Protein AF-0000000085998463 (afdb_homodimer)

Solvent-accessible surface area (backbone atoms only — not comparable to full-atom values): 24327 Å² total; per-residue (Å²): 131,72,63,33,35,39,37,33,60,71,40,25,53,77,48,39,40,48,50,48,55,37,42,51,68,68,53,74,61,45,78,47,61,36,51,79,93,44,53,57,65,47,67,72,43,46,81,74,68,73,44,72,63,65,56,78,31,29,39,40,48,72,91,44,57,41,34,50,52,66,40,46,42,50,52,51,17,56,75,67,70,20,50,55,90,45,71,69,25,32,50,43,36,43,42,49,40,54,51,45,49,52,54,43,50,54,50,51,52,46,25,52,32,91,56,32,82,75,47,44,76,71,48,59,74,50,49,58,60,53,49,47,41,52,41,60,54,29,58,89,44,73,27,69,48,30,85,52,79,34,56,50,49,40,47,42,44,54,45,53,54,51,49,41,70,76,36,72,69,63,48,70,87,34,62,67,50,46,52,42,45,49,52,63,68,60,34,74,56,39,45,68,49,72,71,34,91,81,53,50,85,61,38,38,41,56,69,77,22,76,49,47,19,53,81,74,72,83,81,79,131,130,72,63,31,33,39,36,32,60,70,42,26,53,78,50,39,40,50,51,49,53,36,43,51,67,67,54,76,60,45,78,46,61,34,51,78,90,43,53,58,66,47,66,72,43,46,81,73,68,71,46,72,61,65,55,77,31,29,39,39,48,73,91,43,58,40,35,50,53,67,40,46,41,52,53,52,17,55,76,69,70,19,53,55,90,45,72,69,25,32,50,42,36,42,42,49,40,54,50,44,49,53,54,43,49,54,52,52,51,46,26,50,32,91,56,32,82,74,48,43,74,69,46,59,73,52,49,58,61,54,49,46,40,52,42,60,53,30,58,90,43,72,27,69,49,29,84,53,78,36,57,50,49,39,46,43,44,55,44,54,54,52,48,40,70,76,37,71,69,63,48,70,87,32,62,68,49,46,52,42,44,49,53,62,68,59,32,73,56,40,45,66,50,71,70,33,90,81,52,49,86,60,36,37,40,56,67,77,23,76,50,48,19,55,84,74,73,84,82,78,131

Sequence (442 aa):
MSKPEVGYWDVRGLAEPIRYLLHYKNVDFEDKRYSLDDPTSWQNVKFTLNLDFPNLPYLIDGNVRLTQSVTILRYLAKKHELDGKTEKEKLRVSLAEQQIVDFRTSLSRLCYDKNFEKIKPEFVPKVPVQLKLVADFLGSRKFLAGDCVTYVDFMAYDCIDFYRYLIPKVLDQFPTLKAYQDRIKNLPELQNYFKSSTYRRWPIFSSMAQFGGKGPEPKYEMSKPEVGYWDVRGLAEPIRYLLHYKNVDFEDKRYSLDDPTSWQNVKFTLNLDFPNLPYLIDGNVRLTQSVTILRYLAKKHELDGKTEKEKLRVSLAEQQIVDFRTSLSRLCYDKNFEKIKPEFVPKVPVQLKLVADFLGSRKFLAGDCVTYVDFMAYDCIDFYRYLIPKVLDQFPTLKAYQDRIKNLPELQNYFKSSTYRRWPIFSSMAQFGGKGPEPKYE

InterPro domains:
  IPR004045 Glutathione S-transferase, N-terminal [PF02798] (5-77)
  IPR004045 Glutathione S-transferase, N-terminal [PS50404] (2-84)
  IPR004046 Glutathione S-transferase, C-terminal [PF14497] (102-196)
  IPR010987 Glutathione S-transferase, C-terminal-like [PS50405] (86-204)
  IPR036249 Thioredoxin-like superfamily [SSF52833] (1-80)
  IPR036282 Glutathione S-transferase, C-terminal domain superfamily [SSF47616] (82-218)
  IPR040079 Glutathione transferase family [SFLDS00019] (2-196)
  IPR050213 Glutathione S-transferase superfamily [PTHR11571] (4-197)

Radius of gyration: 21.64 Å; Cα contacts (8 Å, |Δi|>4): 595; chains: 2; bounding box: 46×62×53 Å

Secondary structure (DSSP, 8-state):
-PPPEEEEESSSGGGHHHHHHHHHTT---EEEEE-SS-THHHHTTTTTS--SS--SSEEEETTEEEESHHHHHHHHHHHTT-S-SSHHHHHHHHHHHHHHHHHHHHHHHHHH-TTHHHHHHHHGGGHHHHHHHHHHHHTT-SSSSSSS--HHHHHHHHHHHHHHHHSTTTTTT-HHHHHHHHHHHT-HHHHHHHTSSS---S--S-TTSSSSSSSSPP---/-PPPEEEEESSSGGGHHHHHHHHHTT---EEEEE-SS-THHHHTTTTTS--SS--SSEEEETTEEEESHHHHHHHHHHHTT-S-SSHHHHHHHHHHHHHHHHHHHHHHHHHH-TTHHHHHHHHGGGHHHHHHHHHHHHTT-SSSSSSS--HHHHHHHHHHHHHHHHSTTGGGG-HHHHHHHHHHHT-HHHHHHHTSSS---S--S-TTSSSSSSSSPP---

Foldseek 3Di:
DDAKEWEDALACALCVLVVLLCLLLVGGHHYHHDYPVCCVVLVVCQVVQPEPDRDPTWMDDPVDIYDDSVVSQCVSQVVRVQCDDDPQLNVLSVVLQVLLVVLQVLVQCLQLDPCNVVCVVVVLVCNLVSVVVQLVCCDPALANSHPDHHSSLSSNLLSVVVNCQVPPCSCVVPVSVVVSNVVSVVSPSCVCVCPDPSDHPAQHDDCSTNPSHDDDRDDDD/DDAKEWEDALACALCVLVVLLCLLLVGGHHYHHDYPVCCVVLVVCQVVQPEPDRDPTWMDDPVDIYDDSVVSQCVSQVVRVQCDDDPQLNVLSVVLQVLLVVLQVLVQCLQLDPCNVVCVVVVLVCNLVSVVVQLVCCDPALANSHPDHHSSLSSNLLSVVVNCQVPPCSCVVPVSVVVSNVVSVVSPSCVCVCPDPSDHPAQHDDCSTNPSHDDDRDDDD

Organism: Nephila pilipes (NCBI:txid299642)

pLDDT: mean 95.81, std 5.49, range [49.19, 98.94]

Structure (mmCIF, N/CA/C/O backbone):
data_AF-0000000085998463-model_v1
#
loop_
_entity.id
_entity.type
_entity.pdbx_description
1 polymer 'glutathione transferase'
#
loop_
_atom_site.group_PDB
_atom_site.id
_atom_site.type_symbol
_atom_site.label_atom_id
_atom_site.label_alt_id
_atom_site.label_comp_id
_atom_site.label_asym_id
_atom_site.label_entity_id
_atom_site.label_seq_id
_atom_site.pdbx_PDB_ins_code
_atom_site.Cartn_x
_atom_site.Cartn_y
_atom_site.Cartn_z
_atom_site.occupancy
_atom_site.B_iso_or_equiv
_atom_site.auth_seq_id
_atom_site.auth_comp_id
_atom_site.auth_asym_id
_atom_site.auth_atom_id
_atom_site.pdbx_PDB_model_num
ATOM 1 N N . MET A 1 1 ? -21.281 4.109 23.516 1 58.81 1 MET A N 1
ATOM 2 C CA . MET A 1 1 ? -20.438 3.221 22.703 1 58.81 1 MET A CA 1
ATOM 3 C C . MET A 1 1 ? -18.969 3.428 23.016 1 58.81 1 MET A C 1
ATOM 5 O O . MET A 1 1 ? -18.562 4.512 23.453 1 58.81 1 MET A O 1
ATOM 9 N N . SER A 1 2 ? -18.078 2.338 23.188 1 80.44 2 SER A N 1
ATOM 10 C CA . SER A 1 2 ? -16.703 2.463 23.672 1 80.44 2 SER A CA 1
ATOM 11 C C . SER A 1 2 ? -15.875 3.371 22.766 1 80.44 2 SER A C 1
ATOM 13 O O . SER A 1 2 ? -16.109 3.422 21.562 1 80.44 2 SER A O 1
ATOM 15 N N . LYS A 1 3 ? -15.188 4.285 23.266 1 94.44 3 LYS A N 1
ATOM 16 C CA . LYS A 1 3 ? -14.266 5.242 22.656 1 94.44 3 LYS A CA 1
ATOM 17 C C . LYS A 1 3 ? -13.188 4.531 21.844 1 94.44 3 LYS A C 1
ATOM 19 O O . LYS A 1 3 ? -12.57 3.58 22.328 1 94.44 3 LYS A O 1
ATOM 24 N N . PRO A 1 4 ? -13.109 4.918 20.516 1 98.25 4 PRO A N 1
ATOM 25 C CA . PRO A 1 4 ? -12.023 4.305 19.75 1 98.25 4 PRO A CA 1
ATOM 26 C C . PRO A 1 4 ? -10.641 4.594 20.344 1 98.25 4 PRO A C 1
ATOM 28 O O . PRO A 1 4 ? -10.445 5.633 20.969 1 98.25 4 PRO A O 1
ATOM 31 N N . GLU A 1 5 ? -9.805 3.645 20.141 1 98.62 5 GLU A N 1
ATOM 32 C CA . GLU A 1 5 ? -8.414 3.785 20.562 1 98.62 5 GLU A CA 1
ATOM 33 C C . GLU A 1 5 ? -7.465 3.629 19.375 1 98.62 5 GLU A C 1
ATOM 35 O O . GLU A 1 5 ? -7.578 2.678 18.594 1 98.62 5 GLU A O 1
ATOM 40 N N . VAL A 1 6 ? -6.625 4.633 19.219 1 98.69 6 VAL A N 1
ATOM 41 C CA . VAL A 1 6 ? -5.57 4.574 18.219 1 98.69 6 VAL A CA 1
ATOM 42 C C . VAL A 1 6 ? -4.207 4.48 18.906 1 98.69 6 VAL A C 1
ATOM 44 O O . VAL A 1 6 ? -3.863 5.332 19.734 1 98.69 6 VAL A O 1
ATOM 47 N N . GLY A 1 7 ? -3.518 3.438 18.562 1 98.44 7 GLY A N 1
ATOM 48 C CA . GLY A 1 7 ? -2.186 3.266 19.125 1 98.44 7 GLY A CA 1
ATOM 49 C C . GLY A 1 7 ? -1.081 3.447 18.094 1 98.44 7 GLY A C 1
ATOM 50 O O . GLY A 1 7 ? -1.186 2.961 16.969 1 98.44 7 GLY A O 1
ATOM 51 N N . TYR A 1 8 ? -0.025 4.176 18.531 1 97.81 8 TYR A N 1
ATOM 52 C CA . TYR A 1 8 ? 1.152 4.371 17.688 1 97.81 8 TYR A CA 1
ATOM 53 C C . TYR A 1 8 ? 2.332 4.871 18.516 1 97.81 8 TYR A C 1
ATOM 55 O O . TYR A 1 8 ? 2.18 5.195 19.688 1 97.81 8 TYR A O 1
ATOM 63 N N . TRP A 1 9 ? 3.529 4.848 17.891 1 96.38 9 TRP A N 1
ATOM 64 C CA . TRP A 1 9 ? 4.684 5.508 18.484 1 96.38 9 TRP A CA 1
ATOM 65 C C . TRP A 1 9 ? 4.422 7 18.672 1 96.38 9 TRP A C 1
ATOM 67 O O . TRP A 1 9 ? 3.613 7.59 17.953 1 96.38 9 TRP A O 1
ATOM 77 N N . ASP A 1 10 ? 5.152 7.539 19.562 1 94.94 10 ASP A N 1
ATOM 78 C CA . ASP A 1 10 ? 5.008 8.969 19.812 1 94.94 10 ASP A CA 1
ATOM 79 C C . ASP A 1 10 ? 5.758 9.781 18.75 1 94.94 10 ASP A C 1
ATOM 81 O O . ASP A 1 10 ? 6.652 10.57 19.094 1 94.94 10 ASP A O 1
ATOM 85 N N . VAL A 1 11 ? 5.383 9.672 17.562 1 95.69 11 VAL A N 1
ATOM 86 C CA . VAL A 1 11 ? 5.863 10.414 16.391 1 95.69 11 VAL A CA 1
ATOM 87 C C . VAL A 1 11 ? 4.703 10.695 15.453 1 95.69 11 VAL A C 1
ATOM 89 O O . VAL A 1 11 ? 3.605 10.164 15.625 1 95.69 11 VAL A O 1
ATOM 92 N N . ARG A 1 12 ? 4.824 11.594 14.508 1 96.38 12 ARG A N 1
ATOM 93 C CA . ARG A 1 12 ? 3.805 11.875 13.5 1 96.38 12 ARG A CA 1
ATOM 94 C C . ARG A 1 12 ? 3.516 10.633 12.656 1 96.38 12 ARG A C 1
ATOM 96 O O . ARG A 1 12 ?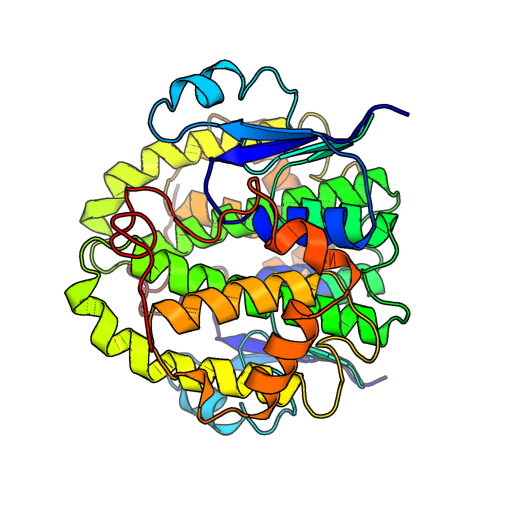 2.439 10.039 12.758 1 96.38 12 ARG A O 1
ATOM 103 N N . GLY A 1 13 ? 4.477 10.109 11.992 1 95.5 13 GLY A N 1
ATOM 104 C CA . GLY A 1 13 ? 4.555 8.836 11.289 1 95.5 13 GLY A CA 1
ATOM 105 C C . GLY A 1 13 ? 3.262 8.461 10.594 1 95.5 13 GLY A C 1
ATOM 106 O O . GLY A 1 13 ? 2.543 9.328 10.094 1 95.5 13 GLY A O 1
ATOM 107 N N . LEU A 1 14 ? 2.932 7.203 10.531 1 97.5 14 LEU A N 1
ATOM 108 C CA . LEU A 1 14 ? 1.874 6.602 9.727 1 97.5 14 LEU A CA 1
ATOM 109 C C . LEU A 1 14 ? 0.505 6.859 10.352 1 97.5 14 LEU A C 1
ATOM 111 O O . LEU A 1 14 ? -0.521 6.727 9.68 1 97.5 14 LEU A O 1
ATOM 115 N N . ALA A 1 15 ? 0.444 7.223 11.555 1 98.19 15 ALA A N 1
ATOM 116 C CA . ALA A 1 15 ? -0.839 7.328 12.242 1 98.19 15 ALA A CA 1
ATOM 117 C C . ALA A 1 15 ? -1.439 8.719 12.086 1 98.19 15 ALA A C 1
ATOM 119 O O . ALA A 1 15 ? -2.617 8.938 12.383 1 98.19 15 ALA A O 1
ATOM 120 N N . GLU A 1 16 ? -0.64 9.633 11.633 1 98.5 16 GLU A N 1
ATOM 121 C CA . GLU A 1 16 ? -1.083 11.023 11.672 1 98.5 16 GLU A CA 1
ATOM 122 C C . GLU A 1 16 ? -2.291 11.242 10.766 1 98.5 16 GLU A C 1
ATOM 124 O O . GLU A 1 16 ? -3.236 11.938 11.141 1 98.5 16 GLU A O 1
ATOM 129 N N . PRO A 1 17 ? -2.33 10.688 9.562 1 98.81 17 PRO A N 1
ATOM 130 C CA . PRO A 1 17 ? -3.547 10.836 8.758 1 98.81 17 PRO A CA 1
ATOM 131 C C . PRO A 1 17 ? -4.785 10.281 9.461 1 98.81 17 PRO A C 1
ATOM 133 O O . PRO A 1 17 ? -5.891 10.789 9.258 1 98.81 17 PRO A O 1
ATOM 136 N N . ILE A 1 18 ? -4.605 9.227 10.25 1 98.88 18 ILE A N 1
ATOM 137 C CA . ILE A 1 18 ? -5.707 8.68 11.039 1 98.88 18 ILE A CA 1
ATOM 138 C C . ILE A 1 18 ? -6.195 9.727 12.031 1 98.88 18 ILE A C 1
ATOM 140 O O . ILE A 1 18 ? -7.398 9.953 12.164 1 98.88 18 ILE A O 1
ATOM 144 N N . ARG A 1 19 ? -5.258 10.391 12.672 1 98.75 19 ARG A N 1
ATOM 145 C CA . ARG A 1 19 ? -5.594 11.438 13.633 1 98.75 19 ARG A CA 1
ATOM 146 C C . ARG A 1 19 ? -6.281 12.609 12.945 1 98.75 19 ARG A C 1
ATOM 148 O O . ARG A 1 19 ? -7.258 13.156 13.469 1 98.75 19 ARG A O 1
ATOM 155 N N . TYR A 1 20 ? -5.738 13 11.758 1 98.81 20 TYR A N 1
ATOM 156 C CA . TYR A 1 20 ? -6.402 14.047 11 1 98.81 20 TYR A CA 1
ATOM 157 C C . TYR A 1 20 ? -7.867 13.703 10.75 1 98.81 20 TYR A C 1
ATOM 159 O O . TYR A 1 20 ? -8.75 14.539 10.953 1 98.81 20 TYR A O 1
ATOM 167 N N . LEU A 1 21 ? -8.102 12.508 10.297 1 98.88 21 LEU A N 1
ATOM 168 C CA . LEU A 1 21 ? -9.453 12.062 9.961 1 98.88 21 LEU A CA 1
ATOM 169 C C . LEU A 1 21 ? -10.367 12.141 11.172 1 98.88 21 LEU A C 1
ATOM 171 O O . LEU A 1 21 ? -11.477 12.672 11.094 1 98.88 21 LEU A O 1
ATOM 175 N N . LEU A 1 22 ? -9.93 11.648 12.305 1 98.81 22 LEU A N 1
ATOM 176 C CA . LEU A 1 22 ? -10.75 11.586 13.508 1 98.81 22 LEU A CA 1
ATOM 177 C C . LEU A 1 22 ? -11.031 12.992 14.039 1 98.81 22 LEU A C 1
ATOM 179 O O . LEU A 1 22 ? -12.148 13.281 14.477 1 98.81 22 LEU A O 1
ATOM 183 N N . HIS A 1 23 ? -10.047 13.859 14.008 1 98.69 23 HIS A N 1
ATOM 184 C CA . HIS A 1 23 ? -10.258 15.234 14.438 1 98.69 23 HIS A CA 1
ATOM 185 C C . HIS A 1 23 ? -11.172 15.984 13.477 1 98.69 23 HIS A C 1
ATOM 187 O O . HIS A 1 23 ? -12.016 16.781 13.906 1 98.69 23 HIS A O 1
ATOM 193 N N . TYR A 1 24 ? -10.977 15.727 12.219 1 98.75 24 TYR A N 1
ATOM 194 C CA . TYR A 1 24 ? -11.812 16.359 11.211 1 98.75 24 TYR A CA 1
ATOM 195 C C . TYR A 1 24 ? -13.289 16.047 11.445 1 98.75 24 TYR A C 1
ATOM 197 O O . TYR A 1 24 ? -14.148 16.906 11.25 1 98.75 24 TYR A O 1
ATOM 205 N N . LYS A 1 25 ? -13.57 14.875 11.875 1 98.62 25 LYS A N 1
ATOM 206 C CA . LYS A 1 25 ? -14.945 14.438 12.102 1 98.62 25 LYS A CA 1
ATOM 207 C C . LYS A 1 25 ? -15.336 14.586 13.57 1 98.62 25 LYS A C 1
ATOM 209 O O . LYS A 1 25 ? -16.375 14.094 13.992 1 98.62 25 LYS A O 1
ATOM 214 N N . ASN A 1 26 ? -14.523 15.164 14.336 1 97.81 26 ASN A N 1
ATOM 215 C CA . ASN A 1 26 ? -14.773 15.453 15.742 1 97.81 26 ASN A CA 1
ATOM 216 C C . ASN A 1 26 ? -15.094 14.18 16.531 1 97.81 26 ASN A C 1
ATOM 218 O O . ASN A 1 26 ? -16.062 14.148 17.297 1 97.81 26 ASN A O 1
ATOM 222 N N . VAL A 1 27 ? -14.367 13.172 16.266 1 98.12 27 VAL A N 1
ATOM 223 C CA . VAL A 1 27 ? -14.523 11.922 17 1 98.12 27 VAL A CA 1
ATOM 224 C C . VAL A 1 27 ? -13.695 11.961 18.281 1 98.12 27 VAL A C 1
ATOM 226 O O . VAL A 1 27 ? -12.508 12.289 18.266 1 98.12 27 VAL A O 1
ATOM 229 N N . ASP A 1 28 ? -14.391 11.719 19.375 1 97.25 28 ASP A N 1
ATOM 230 C CA . ASP A 1 28 ? -13.672 11.531 20.641 1 97.25 28 ASP A CA 1
ATOM 231 C C . ASP A 1 28 ? -12.984 10.172 20.688 1 97.25 28 ASP A C 1
ATOM 233 O O . ASP A 1 28 ? -13.648 9.133 20.625 1 97.25 28 ASP A O 1
ATOM 237 N N . PHE A 1 29 ? -11.656 10.18 20.734 1 98.31 29 PHE A N 1
ATOM 238 C CA . PHE A 1 29 ? -10.914 8.922 20.734 1 98.31 29 PHE A CA 1
ATOM 239 C C . PHE A 1 29 ? -9.727 8.992 21.672 1 98.31 29 PHE A C 1
ATOM 241 O O . PHE A 1 29 ? -9.289 10.078 22.062 1 98.31 29 PHE A O 1
ATOM 248 N N . GLU A 1 30 ? -9.227 7.812 22.062 1 98.19 30 GLU A N 1
ATOM 249 C CA . GLU A 1 30 ? -8 7.707 22.844 1 98.19 30 GLU A CA 1
ATOM 250 C C . GLU A 1 30 ? -6.777 7.594 21.938 1 98.19 30 GLU A C 1
ATOM 252 O O . GLU A 1 30 ? -6.66 6.641 21.172 1 98.19 30 GLU A O 1
ATOM 257 N N . ASP A 1 31 ? -5.934 8.547 22.047 1 97.75 31 ASP A N 1
ATOM 258 C CA . ASP A 1 31 ? -4.676 8.539 21.312 1 97.75 31 ASP A CA 1
ATOM 259 C C . ASP A 1 31 ? -3.549 7.949 22.156 1 97.75 31 ASP A C 1
ATOM 261 O O . ASP A 1 31 ? -2.826 8.68 22.828 1 97.75 31 ASP A O 1
ATOM 265 N N . LYS A 1 32 ? -3.389 6.676 22.031 1 97.19 32 LYS A N 1
ATOM 266 C CA . LYS A 1 32 ? -2.355 5.984 22.797 1 97.19 32 LYS A CA 1
ATOM 267 C C . LYS A 1 32 ? -1.001 6.078 22.094 1 97.19 32 LYS A C 1
ATOM 269 O O . LYS A 1 32 ? -0.793 5.465 21.047 1 97.19 32 LYS A O 1
ATOM 274 N N . ARG A 1 33 ? -0.054 6.766 22.719 1 96.31 33 ARG A N 1
ATOM 275 C CA . ARG A 1 33 ? 1.272 6.969 22.141 1 96.31 33 ARG A CA 1
ATOM 276 C C . ARG A 1 33 ? 2.338 6.246 22.969 1 96.31 33 ARG A C 1
ATOM 278 O O . ARG A 1 33 ? 2.48 6.488 24.156 1 96.31 33 ARG A O 1
ATOM 285 N N . TYR A 1 34 ? 2.996 5.375 22.297 1 96.25 34 TYR A N 1
ATOM 286 C CA . TYR A 1 34 ? 4.094 4.645 22.922 1 96.25 34 TYR A CA 1
ATOM 287 C C . TYR A 1 34 ? 5.418 5.375 22.719 1 96.25 34 TYR A C 1
ATOM 289 O O . TYR A 1 34 ? 5.676 5.926 21.656 1 96.25 34 TYR A O 1
ATOM 297 N N . SER A 1 35 ? 6.23 5.375 23.719 1 92.06 35 SER A N 1
ATOM 298 C CA . SER A 1 35 ? 7.512 6.066 23.641 1 92.06 35 SER A CA 1
ATOM 299 C C . SER A 1 35 ? 8.531 5.246 22.844 1 92.06 35 SER A C 1
ATOM 301 O O . SER A 1 35 ? 8.648 4.035 23.047 1 92.06 35 SER A O 1
ATOM 303 N N . LEU A 1 36 ? 9.25 5.91 22.016 1 88.5 36 LEU A N 1
ATOM 304 C CA . LEU A 1 36 ? 10.312 5.246 21.281 1 88.5 36 LEU A CA 1
ATOM 305 C C . LEU A 1 36 ? 11.5 4.938 22.188 1 88.5 36 LEU A C 1
ATOM 307 O O . LEU A 1 36 ? 12.281 4.031 21.906 1 88.5 36 LEU A O 1
ATOM 311 N N . ASP A 1 37 ? 11.641 5.75 23.172 1 87.19 37 ASP A N 1
ATOM 312 C CA . ASP A 1 37 ? 12.742 5.59 24.125 1 87.19 37 ASP A CA 1
ATOM 313 C C . ASP A 1 37 ? 12.5 4.391 25.047 1 87.19 37 ASP A C 1
ATOM 315 O O . ASP A 1 37 ? 13.43 3.908 25.688 1 87.19 37 ASP A O 1
ATOM 319 N N . ASP A 1 38 ? 11.359 3.932 25.156 1 88.19 38 ASP A N 1
ATOM 320 C CA . ASP A 1 38 ? 11 2.748 25.922 1 88.19 38 ASP A CA 1
ATOM 321 C C . ASP A 1 38 ? 10.164 1.78 25.094 1 88.19 38 ASP A C 1
ATOM 323 O O . ASP A 1 38 ? 8.961 1.622 25.328 1 88.19 38 ASP A O 1
ATOM 327 N N . PRO A 1 39 ? 10.766 1.125 24.281 1 84.31 39 PRO A N 1
ATOM 328 C CA . PRO A 1 39 ? 10.039 0.223 23.391 1 84.31 39 PRO A CA 1
ATOM 329 C C . PRO A 1 39 ? 9.328 -0.903 24.141 1 84.31 39 PRO A C 1
ATOM 331 O O . PRO A 1 39 ? 8.43 -1.545 23.578 1 84.31 39 PRO A O 1
ATOM 334 N N . THR A 1 40 ? 9.68 -1.082 25.328 1 89.69 40 THR A N 1
ATOM 335 C CA . THR A 1 40 ? 9.07 -2.154 26.109 1 89.69 40 THR A CA 1
ATOM 336 C C . THR A 1 40 ? 7.594 -1.864 26.359 1 89.69 40 THR A C 1
ATOM 338 O O . THR A 1 40 ? 6.797 -2.787 26.531 1 89.69 40 THR A O 1
ATOM 341 N N . SER A 1 41 ? 7.273 -0.652 26.359 1 91.12 41 SER A N 1
ATOM 342 C CA . SER A 1 41 ? 5.875 -0.292 26.562 1 91.12 41 SER A CA 1
ATOM 343 C C . SER A 1 41 ? 4.98 -0.919 25.5 1 91.12 41 SER A C 1
ATOM 345 O O . SER A 1 41 ? 3.891 -1.405 25.812 1 91.12 41 SER A O 1
ATOM 347 N N . TRP A 1 42 ? 5.426 -0.926 24.281 1 95.5 42 TRP A N 1
ATOM 348 C CA . TRP A 1 42 ? 4.68 -1.558 23.203 1 95.5 42 TRP A CA 1
ATOM 349 C C . TRP A 1 42 ? 4.863 -3.072 23.219 1 95.5 42 TRP A C 1
ATOM 351 O O . TRP A 1 42 ? 3.893 -3.822 23.094 1 95.5 42 TRP A O 1
ATOM 361 N N . GLN A 1 43 ? 6.031 -3.465 23.438 1 94.12 43 GLN A N 1
ATOM 362 C CA . GLN A 1 43 ? 6.34 -4.891 23.406 1 94.12 43 GLN A CA 1
ATOM 363 C C . GLN A 1 43 ? 5.535 -5.648 24.453 1 94.12 43 GLN A C 1
ATOM 365 O O . GLN A 1 43 ? 5.156 -6.805 24.25 1 94.12 43 GLN A O 1
ATOM 370 N N . ASN A 1 44 ? 5.234 -4.992 25.531 1 93.81 44 ASN A N 1
ATOM 371 C CA . ASN A 1 44 ? 4.535 -5.637 26.641 1 93.81 44 ASN A CA 1
ATOM 372 C C . ASN A 1 44 ? 3.045 -5.785 26.344 1 93.81 44 ASN A C 1
ATOM 374 O O . ASN A 1 44 ? 2.373 -6.633 26.938 1 93.81 44 ASN A O 1
ATOM 378 N N . VAL A 1 45 ? 2.551 -5.012 25.453 1 95.38 45 VAL A N 1
ATOM 379 C CA . VAL A 1 45 ? 1.104 -5.02 25.266 1 95.38 45 VAL A CA 1
ATOM 380 C C . VAL A 1 45 ? 0.758 -5.582 23.891 1 95.38 45 VAL A C 1
ATOM 382 O O . VAL A 1 45 ? -0.394 -5.934 23.625 1 95.38 45 VAL A O 1
ATOM 385 N N . LYS A 1 46 ? 1.692 -5.676 23.031 1 94.62 46 LYS A N 1
ATOM 386 C CA . LYS A 1 46 ? 1.521 -5.992 21.625 1 94.62 46 LYS A CA 1
ATOM 387 C C . LYS A 1 46 ? 0.665 -7.242 21.438 1 94.62 46 LYS A C 1
ATOM 389 O O . LYS A 1 46 ? -0.239 -7.266 20.594 1 94.62 46 LYS A O 1
ATOM 394 N N . PHE A 1 47 ? 0.769 -8.281 22.234 1 94.62 47 PHE A N 1
ATOM 395 C CA . PHE A 1 47 ? 0.077 -9.547 22.031 1 94.62 47 PHE A CA 1
ATOM 396 C C . PHE A 1 47 ? -1.147 -9.648 22.938 1 94.62 47 PHE A C 1
ATOM 398 O O . PHE A 1 47 ? -1.872 -10.641 22.906 1 94.62 47 PHE A O 1
ATOM 405 N N . THR A 1 48 ? -1.386 -8.641 23.672 1 96 48 THR A N 1
ATOM 406 C CA . THR A 1 48 ? -2.529 -8.672 24.578 1 96 48 THR A CA 1
ATOM 407 C C . THR A 1 48 ? -3.729 -7.961 23.953 1 96 48 THR A C 1
ATOM 409 O O . THR A 1 48 ? -4.84 -8.016 24.5 1 96 48 THR A O 1
ATOM 412 N N . LEU A 1 49 ? -3.629 -7.395 22.844 1 96.75 49 LEU A N 1
ATOM 413 C CA . LEU A 1 49 ? -4.645 -6.523 22.266 1 96.75 49 LEU A CA 1
ATOM 414 C C . LEU A 1 49 ? -5.527 -7.289 21.281 1 96.75 49 LEU A C 1
ATOM 416 O O . LEU A 1 49 ? -6.473 -6.73 20.719 1 96.75 49 LEU A O 1
ATOM 420 N N . ASN A 1 50 ? -5.238 -8.516 21.031 1 96.31 50 ASN A N 1
ATOM 421 C CA . ASN A 1 50 ? -6.023 -9.391 20.172 1 96.31 50 ASN A CA 1
ATOM 422 C C . ASN A 1 50 ? -6.082 -8.852 18.734 1 96.31 50 ASN A C 1
ATOM 424 O O . ASN A 1 50 ? -7.16 -8.75 18.156 1 96.31 50 ASN A O 1
ATOM 428 N N . LEU A 1 51 ? -4.934 -8.461 18.25 1 97.5 51 LEU A N 1
ATOM 429 C CA . LEU A 1 51 ? -4.785 -8.008 16.875 1 97.5 51 LEU A CA 1
ATOM 430 C C . LEU A 1 51 ? -4.316 -9.148 15.977 1 97.5 51 LEU A C 1
ATOM 432 O O . LEU A 1 51 ? -3.457 -9.945 16.375 1 97.5 51 LEU A O 1
ATOM 436 N N . ASP A 1 52 ? -4.844 -9.352 14.773 1 95.56 52 ASP A N 1
ATOM 437 C CA . ASP A 1 52 ? -4.43 -10.391 13.836 1 95.56 52 ASP A CA 1
ATOM 438 C C . ASP A 1 52 ? -2.961 -10.234 13.453 1 95.56 52 ASP A C 1
ATOM 440 O O . ASP A 1 52 ? -2.238 -11.227 13.328 1 95.56 52 ASP A O 1
ATOM 444 N N . PHE A 1 53 ? -2.494 -9.062 13.172 1 97.44 53 PHE A N 1
ATOM 445 C CA . PHE A 1 53 ? -1.114 -8.695 12.883 1 97.44 53 PHE A CA 1
ATOM 446 C C . PHE A 1 53 ? -0.62 -7.633 13.859 1 97.44 53 PHE A C 1
ATOM 448 O O . PHE A 1 53 ? -0.566 -6.449 13.531 1 97.44 53 PHE A O 1
ATOM 455 N N . PRO A 1 54 ? -0.243 -8.125 15.031 1 97.12 54 PRO A N 1
ATOM 456 C CA . PRO A 1 54 ? 0.099 -7.152 16.062 1 97.12 54 PRO A CA 1
ATOM 457 C C . PRO A 1 54 ? 1.223 -6.207 15.648 1 97.12 54 PRO A C 1
ATOM 459 O O . PRO A 1 54 ? 2.383 -6.621 15.562 1 97.12 54 PRO A O 1
ATOM 462 N N . ASN A 1 55 ? 0.819 -5.031 15.383 1 96.69 55 ASN A N 1
ATOM 463 C CA . ASN A 1 55 ? 1.724 -3.988 14.914 1 96.69 55 ASN A CA 1
ATOM 464 C C . ASN A 1 55 ? 1.147 -2.598 15.156 1 96.69 55 ASN A C 1
ATOM 466 O O . ASN A 1 55 ? 0.015 -2.461 15.617 1 96.69 55 ASN A O 1
ATOM 470 N N . LEU A 1 56 ? 1.956 -1.584 14.945 1 97.44 56 LEU A N 1
ATOM 471 C CA . LEU A 1 56 ? 1.545 -0.185 15.016 1 97.44 56 LEU A CA 1
ATOM 472 C C . LEU A 1 56 ? 1.524 0.44 13.625 1 97.44 56 LEU A C 1
ATOM 474 O O . LEU A 1 56 ? 2.393 0.151 12.797 1 97.44 56 LEU A O 1
ATOM 478 N N . PRO A 1 57 ? 0.486 1.261 13.328 1 98.5 57 PRO A N 1
ATOM 479 C CA . PRO A 1 57 ? -0.63 1.673 14.18 1 98.5 57 PRO A CA 1
ATOM 480 C C . PRO A 1 57 ? -1.706 0.597 14.305 1 98.5 57 PRO A C 1
ATOM 482 O O . PRO A 1 57 ? -1.801 -0.288 13.453 1 98.5 57 PRO A O 1
ATOM 485 N N . TYR A 1 58 ? -2.438 0.651 15.359 1 98.81 58 TYR A N 1
ATOM 486 C CA . TYR A 1 58 ? -3.641 -0.164 15.492 1 98.81 58 TYR A CA 1
ATOM 487 C C . TYR A 1 58 ? -4.844 0.695 15.867 1 98.81 58 TYR A C 1
ATOM 489 O O . TYR A 1 58 ? -4.684 1.822 16.344 1 98.81 58 TYR A O 1
ATOM 497 N N . LEU A 1 59 ? -6.043 0.21 15.586 1 98.81 59 LEU A N 1
ATOM 498 C CA . LEU A 1 59 ? -7.328 0.782 15.977 1 98.81 59 LEU A CA 1
ATOM 499 C C . LEU A 1 59 ? -8.188 -0.25 16.703 1 98.81 59 LEU A C 1
ATOM 501 O O . LEU A 1 59 ? -8.32 -1.385 16.234 1 98.81 59 LEU A O 1
ATOM 505 N N . ILE A 1 60 ? -8.648 0.084 17.828 1 98.44 60 ILE A N 1
ATOM 506 C CA . ILE A 1 60 ? -9.703 -0.663 18.516 1 98.44 60 ILE A CA 1
ATOM 507 C C . ILE A 1 60 ? -10.969 0.178 18.594 1 98.44 60 ILE A C 1
ATOM 509 O O . ILE A 1 60 ? -10.992 1.238 19.219 1 98.44 60 ILE A O 1
ATOM 513 N N . ASP A 1 61 ? -11.977 -0.186 17.906 1 98 61 ASP A N 1
ATOM 514 C CA . ASP A 1 61 ? -13.273 0.471 17.844 1 98 61 ASP A CA 1
ATOM 515 C C . ASP A 1 61 ? -14.406 -0.525 18.094 1 98 61 ASP A C 1
ATOM 517 O O . ASP A 1 61 ? -14.977 -1.072 17.141 1 98 61 ASP A O 1
ATOM 521 N N . GLY A 1 62 ? -14.836 -0.676 19.375 1 95.38 62 GLY A N 1
ATOM 522 C CA . GLY A 1 62 ? -15.758 -1.742 19.719 1 95.38 62 GLY A CA 1
ATOM 523 C C . GLY A 1 62 ? -15.211 -3.127 19.438 1 95.38 62 GLY A C 1
ATOM 524 O O . GLY A 1 62 ? -14.117 -3.479 19.891 1 95.38 62 GLY A O 1
ATOM 525 N N . ASN A 1 63 ? -15.891 -3.811 18.609 1 94.69 63 ASN A N 1
ATOM 526 C CA . ASN A 1 63 ? -15.484 -5.176 18.281 1 94.69 63 ASN A CA 1
ATOM 527 C C . ASN A 1 63 ? -14.531 -5.207 17.094 1 94.69 63 ASN A C 1
ATOM 529 O O . ASN A 1 63 ? -14 -6.266 16.75 1 94.69 63 ASN A O 1
ATOM 533 N N . VAL A 1 64 ? -14.242 -4.039 16.578 1 97.06 64 VAL A N 1
ATOM 534 C CA . VAL A 1 64 ? -13.336 -3.961 15.438 1 97.06 64 VAL A CA 1
ATOM 535 C C . VAL A 1 64 ? -11.922 -3.66 15.922 1 97.06 64 VAL A C 1
ATOM 537 O O . VAL A 1 64 ? -11.695 -2.682 16.641 1 97.06 64 VAL A O 1
ATOM 540 N N . ARG A 1 65 ? -10.984 -4.52 15.633 1 97.56 65 ARG A N 1
ATOM 541 C CA . ARG A 1 65 ? -9.57 -4.371 15.953 1 97.56 65 ARG A CA 1
ATOM 542 C C . ARG A 1 65 ? -8.711 -4.52 14.703 1 97.56 65 ARG A C 1
ATOM 544 O O . ARG A 1 65 ? -8.656 -5.59 14.094 1 97.56 65 ARG A O 1
ATOM 551 N N . LEU A 1 66 ? -8.031 -3.41 14.367 1 98.5 66 LEU A N 1
ATOM 552 C CA . LEU A 1 66 ? -7.32 -3.391 13.094 1 98.5 66 LEU A CA 1
ATOM 553 C C . LEU A 1 66 ? -5.887 -2.904 13.273 1 98.5 66 LEU A C 1
ATOM 555 O O . LEU A 1 66 ? -5.613 -2.082 14.156 1 98.5 66 LEU A O 1
ATOM 559 N N . THR A 1 67 ? -5.078 -3.473 12.406 1 98.38 67 THR A N 1
ATOM 560 C CA . THR A 1 67 ? -3.781 -2.869 12.117 1 98.38 67 THR A CA 1
ATOM 561 C C . THR A 1 67 ? -3.709 -2.412 10.664 1 98.38 67 THR A C 1
ATOM 563 O O . THR A 1 67 ? -4.715 -2.43 9.953 1 98.38 67 THR A O 1
ATOM 566 N N . GLN A 1 68 ? -2.506 -1.989 10.242 1 98.31 68 GLN A N 1
ATOM 567 C CA . GLN A 1 68 ? -2.301 -1.461 8.898 1 98.31 68 GLN A CA 1
ATOM 568 C C . GLN A 1 68 ? -2.961 -0.094 8.734 1 98.31 68 GLN A C 1
ATOM 570 O O . GLN A 1 68 ? -4.188 0.005 8.672 1 98.31 68 GLN A O 1
ATOM 575 N N . SER A 1 69 ? -2.117 0.912 8.555 1 98.69 69 SER A N 1
ATOM 576 C CA . SER A 1 69 ? -2.562 2.301 8.562 1 98.69 69 SER A CA 1
ATOM 577 C C . SER A 1 69 ? -3.605 2.553 7.477 1 98.69 69 SER A C 1
ATOM 579 O O . SER A 1 69 ? -4.625 3.195 7.727 1 98.69 69 SER A O 1
ATOM 581 N N . VAL A 1 70 ? -3.439 1.961 6.316 1 98.75 70 VAL A N 1
ATOM 582 C CA . VAL A 1 70 ? -4.352 2.189 5.199 1 98.75 70 VAL A CA 1
ATOM 583 C C . VAL A 1 70 ? -5.688 1.501 5.477 1 98.75 70 VAL A C 1
ATOM 585 O O . VAL A 1 70 ? -6.75 2.061 5.199 1 98.75 70 VAL A O 1
ATOM 588 N N . THR A 1 71 ? -5.637 0.291 6.023 1 98.81 71 THR A N 1
ATOM 589 C CA . THR A 1 71 ? -6.852 -0.425 6.395 1 98.81 71 THR A CA 1
ATOM 590 C C . THR A 1 71 ? -7.645 0.358 7.438 1 98.81 71 THR A C 1
ATOM 592 O O . THR A 1 71 ? -8.867 0.475 7.34 1 98.81 71 THR A O 1
ATOM 595 N N . ILE A 1 72 ? -6.938 0.888 8.414 1 98.88 72 ILE A N 1
ATOM 596 C CA . ILE A 1 72 ? -7.566 1.682 9.461 1 98.88 72 ILE A CA 1
ATOM 597 C C . ILE A 1 72 ? -8.227 2.914 8.844 1 98.88 72 ILE A C 1
ATOM 599 O O . ILE A 1 72 ? -9.391 3.217 9.148 1 98.88 72 ILE A O 1
ATOM 603 N N . LEU A 1 73 ? -7.523 3.555 7.98 1 98.94 73 LEU A N 1
ATOM 604 C CA . LEU A 1 73 ? -8.039 4.758 7.34 1 98.94 73 LEU A CA 1
ATOM 605 C C . LEU A 1 73 ? -9.289 4.441 6.516 1 98.94 73 LEU A C 1
ATOM 607 O O . LEU A 1 73 ? -10.273 5.176 6.57 1 98.94 73 LEU A O 1
ATOM 611 N N . ARG A 1 74 ? -9.25 3.385 5.785 1 98.81 74 ARG A N 1
ATOM 612 C CA . ARG A 1 74 ? -10.391 2.998 4.965 1 98.81 74 ARG A CA 1
ATOM 613 C C . ARG A 1 74 ? -11.609 2.682 5.828 1 98.81 74 ARG A C 1
ATOM 615 O O . ARG A 1 74 ? -12.727 3.084 5.504 1 98.81 74 ARG A O 1
ATOM 622 N N . TYR A 1 75 ? -11.383 1.954 6.887 1 98.75 75 TYR A N 1
ATOM 623 C CA . TYR A 1 75 ? -12.469 1.618 7.801 1 98.75 75 TYR A CA 1
ATOM 624 C C . TYR A 1 75 ? -13.117 2.879 8.359 1 98.75 75 TYR A C 1
ATOM 626 O O . TYR A 1 75 ? -14.336 3.033 8.297 1 98.75 75 TYR A O 1
ATOM 634 N N . LEU A 1 76 ? -12.305 3.789 8.852 1 98.81 76 LEU A N 1
ATOM 635 C CA . LEU A 1 76 ? -12.82 5.016 9.453 1 98.81 76 LEU A CA 1
ATOM 636 C C . LEU A 1 76 ? -13.461 5.91 8.398 1 98.81 76 LEU A C 1
ATOM 638 O O . LEU A 1 76 ? -14.461 6.578 8.672 1 98.81 76 LEU A O 1
ATOM 642 N N . ALA A 1 77 ? -12.82 5.922 7.27 1 98.81 77 ALA A N 1
ATOM 643 C CA . ALA A 1 77 ? -13.359 6.758 6.195 1 98.81 77 ALA A CA 1
ATOM 644 C C . ALA A 1 77 ? -14.75 6.297 5.781 1 98.81 77 ALA A C 1
ATOM 646 O O . ALA A 1 77 ? -15.633 7.117 5.531 1 98.81 77 ALA A O 1
ATOM 647 N N . LYS A 1 78 ? -14.883 4.988 5.629 1 98.12 78 LYS A N 1
ATOM 648 C CA . LYS A 1 78 ? -16.219 4.465 5.316 1 98.12 78 LYS A CA 1
ATOM 649 C C . LYS A 1 78 ? -17.203 4.797 6.426 1 98.12 78 LYS A C 1
ATOM 651 O O . LYS A 1 78 ? -18.312 5.266 6.152 1 98.12 78 LYS A O 1
ATOM 656 N N . LYS A 1 79 ? -16.844 4.586 7.617 1 97.75 79 LYS A N 1
ATOM 657 C CA . LYS A 1 79 ? -17.688 4.82 8.789 1 97.75 79 LYS A CA 1
ATOM 658 C C . LYS A 1 79 ? -18.125 6.277 8.867 1 97.75 79 LYS A C 1
ATOM 660 O O . LYS A 1 79 ? -19.25 6.566 9.281 1 97.75 79 LYS A O 1
ATOM 665 N N . HIS A 1 80 ? -17.312 7.18 8.453 1 98.31 80 HIS A N 1
ATOM 666 C CA . HIS A 1 80 ? -17.578 8.602 8.625 1 98.31 80 HIS A CA 1
ATOM 667 C C . HIS A 1 80 ? -17.797 9.289 7.281 1 98.31 80 HIS A C 1
ATOM 669 O O . HIS A 1 80 ? -17.703 10.516 7.184 1 98.31 80 HIS A O 1
ATOM 675 N N . GLU A 1 81 ? -17.906 8.562 6.238 1 97.88 81 GLU A N 1
ATOM 676 C CA . GLU A 1 81 ? -18.297 9.023 4.91 1 97.88 81 GLU A CA 1
ATOM 677 C C . GLU A 1 81 ? -17.25 9.961 4.32 1 97.88 81 GLU A C 1
ATOM 679 O O . GLU A 1 81 ? -17.578 11.047 3.842 1 97.88 81 GLU A O 1
ATOM 684 N N . LEU A 1 82 ? -16.078 9.5 4.359 1 98.75 82 LEU A N 1
ATOM 685 C CA . LEU A 1 82 ? -14.938 10.227 3.791 1 98.75 82 LEU A CA 1
ATOM 686 C C . LEU A 1 82 ? -14.219 9.375 2.752 1 98.75 82 LEU A C 1
ATOM 688 O O . LEU A 1 82 ? -13.023 9.562 2.516 1 98.75 82 LEU A O 1
ATOM 692 N N . ASP A 1 83 ? -14.914 8.375 2.154 1 98.31 83 ASP A N 1
ATOM 693 C CA . ASP A 1 83 ? -14.273 7.438 1.24 1 98.31 83 ASP A CA 1
ATOM 694 C C . ASP A 1 83 ? -14.742 7.66 -0.195 1 98.31 83 ASP A C 1
ATOM 696 O O . ASP A 1 83 ? -14.461 6.848 -1.079 1 98.31 83 ASP A O 1
ATOM 700 N N . GLY A 1 84 ? -15.375 8.758 -0.459 1 97.44 84 GLY A N 1
ATOM 701 C CA . GLY A 1 84 ? -15.898 9.055 -1.781 1 97.44 84 GLY A CA 1
ATOM 702 C C . GLY A 1 84 ? -17.391 8.828 -1.896 1 97.44 84 GLY A C 1
ATOM 703 O O . GLY A 1 84 ? -17.922 7.875 -1.319 1 97.44 84 GLY A O 1
ATOM 704 N N . LYS A 1 85 ? -18.094 9.633 -2.734 1 96.44 85 LYS A N 1
ATOM 705 C CA . LYS A 1 85 ? -19.547 9.602 -2.797 1 96.44 85 LYS A CA 1
ATOM 706 C C . LYS A 1 85 ? -20.031 8.797 -4.004 1 96.44 85 LYS A C 1
ATOM 708 O O . LYS A 1 85 ? -21.109 8.195 -3.971 1 96.44 85 LYS A O 1
ATOM 713 N N . THR A 1 86 ? -19.297 8.867 -5.043 1 96.56 86 THR A N 1
ATOM 714 C CA . THR A 1 86 ? -19.656 8.164 -6.27 1 96.56 86 THR A CA 1
ATOM 715 C C . THR A 1 86 ? -18.625 7.078 -6.586 1 96.56 86 THR A C 1
ATOM 717 O O . THR A 1 86 ? -17.516 7.094 -6.047 1 96.56 86 THR A O 1
ATOM 720 N N . GLU A 1 87 ? -19.016 6.211 -7.441 1 94.88 87 GLU A N 1
ATOM 721 C CA . GLU A 1 87 ? -18.078 5.168 -7.852 1 94.88 87 GLU A CA 1
ATOM 722 C C . GLU A 1 87 ? -16.844 5.762 -8.5 1 94.88 87 GLU A C 1
ATOM 724 O O . GLU A 1 87 ? -15.734 5.258 -8.312 1 94.88 87 GLU A O 1
ATOM 729 N N . LYS A 1 88 ? -17.031 6.762 -9.281 1 95.25 88 LYS A N 1
ATOM 730 C CA . LYS A 1 88 ? -15.914 7.441 -9.922 1 95.25 88 LYS A CA 1
ATOM 731 C C . LYS A 1 88 ? -14.969 8.031 -8.875 1 95.25 88 LYS A C 1
ATOM 733 O O . LYS A 1 88 ? -13.742 7.902 -8.992 1 95.25 88 LYS A O 1
ATOM 738 N N . GLU A 1 89 ? -15.508 8.656 -7.898 1 97.44 89 GLU A N 1
ATOM 739 C CA . GLU A 1 89 ? -14.688 9.227 -6.828 1 97.44 89 GLU A CA 1
ATOM 740 C C . GLU A 1 89 ? -13.961 8.133 -6.051 1 97.44 89 GLU A C 1
ATOM 742 O O . GLU A 1 89 ? -12.789 8.297 -5.691 1 97.44 89 GLU A O 1
ATOM 747 N N . LYS A 1 90 ? -14.656 7.062 -5.816 1 97.81 90 LYS A N 1
ATOM 748 C CA . LYS A 1 90 ? -14.055 5.969 -5.059 1 97.81 90 LYS A CA 1
ATOM 749 C C . LYS A 1 90 ? -12.883 5.359 -5.812 1 97.81 90 LYS A C 1
ATOM 751 O O . LYS A 1 90 ? -11.898 4.938 -5.199 1 97.81 90 LYS A O 1
ATOM 756 N N . LEU A 1 91 ? -12.984 5.312 -7.074 1 97.38 91 LEU A N 1
ATOM 757 C CA . LEU A 1 91 ? -11.875 4.832 -7.887 1 97.38 91 LEU A CA 1
ATOM 758 C C . LEU A 1 91 ? -10.695 5.797 -7.824 1 97.38 91 LEU A C 1
ATOM 760 O O . LEU A 1 91 ? -9.539 5.375 -7.715 1 97.38 91 LEU A O 1
ATOM 764 N N . ARG A 1 92 ? -10.984 7.07 -7.93 1 97.94 92 ARG A N 1
ATOM 765 C CA . ARG A 1 92 ? -9.938 8.086 -7.82 1 97.94 92 ARG A CA 1
ATOM 766 C C . ARG A 1 92 ? -9.266 8.023 -6.453 1 97.94 92 ARG A C 1
ATOM 768 O O . ARG A 1 92 ? -8.047 8.18 -6.355 1 97.94 92 ARG A O 1
ATOM 775 N N . VAL A 1 93 ? -10.055 7.746 -5.438 1 98.75 93 VAL A N 1
ATOM 776 C CA . VAL A 1 93 ? -9.539 7.602 -4.082 1 98.75 93 VAL A CA 1
ATOM 777 C C . VAL A 1 93 ? -8.578 6.422 -4.016 1 98.75 93 VAL A C 1
ATOM 779 O O . VAL A 1 93 ? -7.473 6.539 -3.479 1 98.75 93 VAL A O 1
ATOM 782 N N . SER A 1 94 ? -8.984 5.355 -4.578 1 98.62 94 SER A N 1
ATOM 783 C CA . SER A 1 94 ? -8.156 4.152 -4.559 1 98.62 94 SER A CA 1
ATOM 784 C C . SER A 1 94 ? -6.824 4.387 -5.262 1 98.62 94 SER A C 1
ATOM 786 O O . SER A 1 94 ? -5.77 3.986 -4.762 1 98.62 94 SER A O 1
ATOM 788 N N . LEU A 1 95 ? -6.898 5.035 -6.359 1 98.44 95 LEU A N 1
ATOM 789 C CA . LEU A 1 95 ? -5.699 5.328 -7.137 1 98.44 95 LEU A CA 1
ATOM 790 C C . LEU A 1 95 ? -4.773 6.273 -6.375 1 98.44 95 LEU A C 1
ATOM 792 O O . LEU A 1 95 ? -3.578 6.004 -6.242 1 98.44 95 LEU A O 1
ATOM 796 N N . ALA A 1 96 ? -5.32 7.316 -5.855 1 98.69 96 ALA A N 1
ATOM 797 C CA . ALA A 1 96 ? -4.543 8.289 -5.094 1 98.69 96 ALA A CA 1
ATOM 798 C C . ALA A 1 96 ? -3.912 7.648 -3.863 1 98.69 96 ALA A C 1
ATOM 800 O O . ALA A 1 96 ? -2.758 7.926 -3.533 1 98.69 96 ALA A O 1
ATOM 801 N N . GLU A 1 97 ? -4.676 6.828 -3.225 1 98.88 97 GLU A N 1
ATOM 802 C CA . GLU A 1 97 ? -4.203 6.133 -2.031 1 98.88 97 GLU A CA 1
ATOM 803 C C . GLU A 1 97 ? -2.904 5.379 -2.309 1 98.88 97 GLU A C 1
ATOM 805 O O . GLU A 1 97 ? -1.908 5.57 -1.607 1 98.88 97 GLU A O 1
ATOM 810 N N . GLN A 1 98 ? -2.959 4.59 -3.293 1 98.56 98 GLN A N 1
ATOM 811 C CA . GLN A 1 98 ? -1.804 3.748 -3.58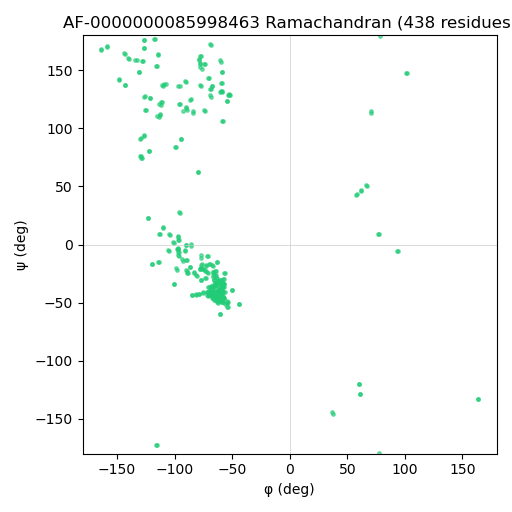4 1 98.56 98 GLN A CA 1
ATOM 812 C C . GLN A 1 98 ? -0.622 4.582 -4.07 1 98.56 98 GLN A C 1
ATOM 814 O O . GLN A 1 98 ? 0.531 4.273 -3.76 1 98.56 98 GLN A O 1
ATOM 819 N N . GLN A 1 99 ? -0.923 5.605 -4.82 1 98.31 99 GLN A N 1
ATOM 820 C CA . GLN A 1 99 ? 0.146 6.48 -5.289 1 98.31 99 GLN A CA 1
ATOM 821 C C . GLN A 1 99 ? 0.828 7.191 -4.121 1 98.31 99 GLN A C 1
ATOM 823 O O . GLN A 1 99 ? 2.057 7.277 -4.074 1 98.31 99 GLN A O 1
ATOM 828 N N . ILE A 1 100 ? 0.036 7.691 -3.219 1 98.44 100 ILE A N 1
ATOM 829 C CA . ILE A 1 100 ? 0.589 8.406 -2.072 1 98.44 100 ILE A CA 1
ATOM 830 C C . ILE A 1 100 ? 1.358 7.43 -1.182 1 98.44 100 ILE A C 1
ATOM 832 O O . ILE A 1 100 ? 2.395 7.781 -0.615 1 98.44 100 ILE A O 1
ATOM 836 N N . VAL A 1 101 ? 0.854 6.227 -1.055 1 98.12 101 VAL A N 1
ATOM 837 C CA . VAL A 1 101 ? 1.568 5.203 -0.299 1 98.12 101 VAL A CA 1
ATOM 838 C C . VAL A 1 101 ? 2.953 4.988 -0.903 1 98.12 101 VAL A C 1
ATOM 840 O O . VAL A 1 101 ? 3.951 4.93 -0.179 1 98.12 101 VAL A O 1
ATOM 843 N N . ASP A 1 102 ? 3.043 4.871 -2.227 1 97.31 102 ASP A N 1
ATOM 844 C CA . ASP A 1 102 ? 4.324 4.691 -2.898 1 97.31 102 ASP A CA 1
ATOM 845 C C . ASP A 1 102 ? 5.262 5.867 -2.617 1 97.31 102 ASP A C 1
ATOM 847 O O . ASP A 1 102 ? 6.449 5.668 -2.355 1 97.31 102 ASP A O 1
ATOM 851 N N . PHE A 1 103 ? 4.672 6.988 -2.705 1 97.56 103 PHE A N 1
ATOM 852 C CA . PHE A 1 103 ? 5.453 8.203 -2.529 1 97.56 103 PHE A CA 1
ATOM 853 C C . PHE A 1 103 ? 5.988 8.305 -1.105 1 97.56 103 PHE A C 1
ATOM 855 O O . PHE A 1 103 ? 7.152 8.648 -0.896 1 97.56 103 PHE A O 1
ATOM 862 N N . ARG A 1 104 ? 5.168 7.992 -0.173 1 97.5 104 ARG A N 1
ATOM 863 C CA . ARG A 1 104 ? 5.562 8.008 1.231 1 97.5 104 ARG A CA 1
ATOM 864 C C . ARG A 1 104 ? 6.613 6.941 1.518 1 97.5 104 ARG A C 1
ATOM 866 O O . ARG A 1 104 ? 7.582 7.191 2.238 1 97.5 104 ARG A O 1
ATOM 873 N N . THR A 1 105 ? 6.426 5.809 1 1 96.56 105 THR A N 1
ATOM 874 C CA . THR A 1 105 ? 7.355 4.699 1.195 1 96.56 105 THR A CA 1
ATOM 875 C C . THR A 1 105 ? 8.734 5.051 0.65 1 96.56 105 THR A C 1
ATOM 877 O O . THR A 1 105 ? 9.75 4.734 1.271 1 96.56 105 THR A O 1
ATOM 880 N N . SER A 1 106 ? 8.742 5.664 -0.495 1 96.5 106 SER A N 1
ATOM 881 C CA . SER A 1 106 ? 10 6.105 -1.09 1 96.5 106 SER A CA 1
ATOM 882 C C . SER A 1 106 ? 10.75 7.055 -0.161 1 96.5 106 SER A C 1
ATOM 884 O O . SER A 1 106 ? 11.953 6.91 0.042 1 96.5 106 SER A O 1
ATOM 886 N N . LEU A 1 107 ? 10.055 7.965 0.397 1 97.25 107 LEU A N 1
ATOM 887 C CA . LEU A 1 107 ? 10.641 8.922 1.325 1 97.25 107 LEU A CA 1
ATOM 888 C C . LEU A 1 107 ? 11.18 8.227 2.566 1 97.25 107 LEU A C 1
ATOM 890 O O . LEU A 1 107 ? 12.289 8.516 3.014 1 97.25 107 LEU A O 1
ATOM 894 N N . SER A 1 108 ? 10.367 7.34 3.143 1 96.69 108 SER A N 1
ATOM 895 C CA . SER A 1 108 ? 10.766 6.602 4.336 1 96.69 108 SER A CA 1
ATOM 896 C C . SER A 1 108 ? 12.023 5.773 4.082 1 96.69 108 SER A C 1
ATOM 898 O O . SER A 1 108 ? 12.93 5.738 4.918 1 96.69 108 SER A O 1
ATOM 900 N N . ARG A 1 109 ? 12.07 5.148 2.941 1 94.88 109 ARG A N 1
ATOM 901 C CA . ARG A 1 109 ? 13.242 4.352 2.584 1 94.88 109 ARG A CA 1
ATOM 902 C C . ARG A 1 109 ? 14.5 5.215 2.535 1 94.88 109 ARG A C 1
ATOM 904 O O . ARG A 1 109 ? 15.547 4.816 3.043 1 94.88 109 ARG A O 1
ATOM 911 N N . LEU A 1 110 ? 14.344 6.332 1.933 1 97.19 110 LEU A N 1
ATOM 912 C CA . LEU A 1 110 ? 15.477 7.25 1.889 1 97.19 110 LEU A CA 1
ATOM 913 C C . LEU A 1 110 ? 15.93 7.629 3.297 1 97.19 110 LEU A C 1
ATOM 915 O O . LEU A 1 110 ? 17.109 7.527 3.625 1 97.19 110 LEU A O 1
ATOM 919 N N . CYS A 1 111 ? 14.992 8 4.117 1 97.62 111 CYS A N 1
ATOM 920 C CA . CYS A 1 111 ? 15.305 8.602 5.414 1 97.62 111 CYS A CA 1
ATOM 921 C C . CYS A 1 111 ? 15.859 7.562 6.375 1 97.62 111 CYS A C 1
ATOM 923 O O . CYS A 1 111 ? 16.609 7.898 7.297 1 97.62 111 CYS A O 1
ATOM 925 N N . TYR A 1 112 ? 15.562 6.297 6.168 1 95.88 112 TYR A N 1
ATOM 926 C CA . TYR A 1 112 ? 16.031 5.254 7.07 1 95.88 112 TYR A CA 1
ATOM 927 C C . TYR A 1 112 ? 17.297 4.605 6.535 1 95.88 112 TYR A C 1
ATOM 929 O O . TYR A 1 112 ? 17.922 3.789 7.219 1 95.88 112 TYR A O 1
ATOM 937 N N . ASP A 1 113 ? 17.609 4.953 5.316 1 95.12 113 ASP A N 1
ATOM 938 C CA . ASP A 1 113 ? 18.797 4.336 4.723 1 95.12 113 ASP A CA 1
ATOM 939 C C . ASP A 1 113 ? 20.078 4.828 5.402 1 95.12 113 ASP A C 1
ATOM 941 O O . ASP A 1 113 ? 20.297 6.035 5.527 1 95.12 113 ASP A O 1
ATOM 945 N N . LYS A 1 114 ? 20.969 3.896 5.738 1 93.19 114 LYS A N 1
ATOM 946 C CA . LYS A 1 114 ? 22.234 4.242 6.391 1 93.19 114 LYS A CA 1
ATOM 947 C C . LYS A 1 114 ? 23.109 5.094 5.473 1 93.19 114 LYS A C 1
ATOM 949 O O . LYS A 1 114 ? 23.938 5.863 5.945 1 93.19 114 LYS A O 1
ATOM 954 N N . ASN A 1 115 ? 22.938 4.961 4.223 1 94.5 115 ASN A N 1
ATOM 955 C CA . ASN A 1 115 ? 23.688 5.715 3.232 1 94.5 115 ASN A CA 1
ATOM 956 C C . ASN A 1 115 ? 22.938 6.957 2.771 1 94.5 115 ASN A C 1
ATOM 958 O O . ASN A 1 115 ? 23.047 7.371 1.617 1 94.5 115 ASN A O 1
ATOM 962 N N . PHE A 1 116 ? 22.078 7.527 3.57 1 96.69 116 PHE A N 1
ATOM 963 C CA . PHE A 1 116 ? 21.188 8.648 3.305 1 96.69 116 PHE A CA 1
ATOM 964 C C . PHE A 1 116 ? 21.922 9.758 2.549 1 96.69 116 PHE A C 1
ATOM 966 O O . PHE A 1 116 ? 21.484 10.18 1.481 1 96.69 116 PHE A O 1
ATOM 973 N N . GLU A 1 117 ? 23.031 10.172 3.016 1 96.5 117 GLU A N 1
ATOM 974 C CA . GLU A 1 117 ? 23.75 11.289 2.426 1 96.5 117 GLU A CA 1
ATOM 975 C C . GLU A 1 117 ? 24.219 10.961 1.012 1 96.5 117 GLU A C 1
ATOM 977 O O . GLU A 1 117 ? 24.297 11.844 0.153 1 96.5 117 GLU A O 1
ATOM 982 N N . LYS A 1 118 ? 24.531 9.672 0.827 1 95.75 118 LYS A N 1
ATOM 983 C CA . LYS A 1 118 ? 25.047 9.234 -0.47 1 95.75 118 LYS A CA 1
ATOM 984 C C . LYS A 1 118 ? 23.922 9.117 -1.494 1 95.75 118 LYS A C 1
ATOM 986 O O . LYS A 1 118 ? 24.125 9.383 -2.68 1 95.75 118 LYS A O 1
ATOM 991 N N . ILE A 1 119 ? 22.766 8.797 -1.038 1 95.5 119 ILE A N 1
ATOM 992 C CA . ILE A 1 119 ? 21.703 8.477 -1.981 1 95.5 119 ILE A CA 1
ATOM 993 C C . ILE A 1 119 ? 20.797 9.688 -2.168 1 95.5 119 ILE A C 1
ATOM 995 O O . ILE A 1 119 ? 20.094 9.797 -3.176 1 95.5 119 ILE A O 1
ATOM 999 N N . LYS A 1 120 ? 20.781 10.594 -1.294 1 96.69 120 LYS A N 1
ATOM 1000 C CA . LYS A 1 120 ? 19.906 11.766 -1.315 1 96.69 120 LYS A CA 1
ATOM 1001 C C . LYS A 1 120 ? 20.078 12.562 -2.604 1 96.69 120 LYS A C 1
ATOM 1003 O O . LYS A 1 120 ? 19.109 12.961 -3.232 1 96.69 120 LYS A O 1
ATOM 1008 N N . PRO A 1 121 ? 21.281 12.766 -3.127 1 96.94 121 PRO A N 1
ATOM 1009 C CA . PRO A 1 121 ? 21.469 13.562 -4.344 1 96.94 121 PRO A CA 1
ATOM 1010 C C . PRO A 1 121 ? 20.797 12.922 -5.566 1 96.94 121 PRO A C 1
ATOM 1012 O O . PRO A 1 121 ? 20.406 13.633 -6.488 1 96.94 121 PRO A O 1
ATOM 1015 N N . GLU A 1 122 ? 20.703 11.641 -5.543 1 96.06 122 GLU A N 1
ATOM 1016 C CA . GLU A 1 122 ? 20.047 10.953 -6.648 1 96.06 122 GLU A CA 1
ATOM 1017 C C . GLU A 1 122 ? 18.531 10.945 -6.469 1 96.06 122 GLU A C 1
ATOM 1019 O O . GLU A 1 122 ? 17.781 10.883 -7.449 1 96.06 122 GLU A O 1
ATOM 1024 N N . PHE A 1 123 ? 18.156 11.07 -5.281 1 97.19 123 PHE A N 1
ATOM 1025 C CA . PHE A 1 123 ? 16.734 10.984 -4.918 1 97.19 123 PHE A CA 1
ATOM 1026 C C . PHE A 1 123 ? 16.031 12.305 -5.172 1 97.19 123 PHE A C 1
ATOM 1028 O O . PHE A 1 123 ? 14.938 12.336 -5.742 1 97.19 123 PHE A O 1
ATOM 1035 N N . VAL A 1 124 ? 16.609 13.383 -4.832 1 96.69 124 VAL A N 1
ATOM 1036 C CA . VAL A 1 124 ? 16 14.711 -4.746 1 96.69 124 VAL A CA 1
ATOM 1037 C C . VAL A 1 124 ? 15.508 15.141 -6.121 1 96.69 124 VAL A C 1
ATOM 1039 O O . VAL A 1 124 ? 14.383 15.633 -6.258 1 96.69 124 VAL A O 1
ATOM 1042 N N . PRO A 1 125 ? 16.234 14.852 -7.215 1 95.88 125 PRO A N 1
ATOM 1043 C CA . PRO A 1 125 ? 15.781 15.289 -8.531 1 95.88 125 PRO A CA 1
ATOM 1044 C C . PRO A 1 125 ? 14.539 14.531 -9.008 1 95.88 125 PRO A C 1
ATOM 1046 O O . PRO A 1 125 ? 13.836 15 -9.906 1 95.88 125 PRO A O 1
ATOM 1049 N N . LYS A 1 126 ? 14.234 13.469 -8.453 1 96.06 126 LYS A N 1
ATOM 1050 C CA . LYS A 1 126 ? 13.102 12.648 -8.875 1 96.06 126 LYS A CA 1
ATOM 1051 C C . LYS A 1 126 ? 11.812 13.102 -8.195 1 96.06 126 LYS A C 1
ATOM 1053 O O . LYS A 1 126 ? 10.711 12.766 -8.648 1 96.06 126 LYS A O 1
ATOM 1058 N N . VAL A 1 127 ? 11.914 13.828 -7.117 1 97.62 127 VAL A N 1
ATOM 1059 C CA . VAL A 1 127 ? 10.773 14.195 -6.285 1 97.62 127 VAL A CA 1
ATOM 1060 C C . VAL A 1 127 ? 9.844 15.133 -7.059 1 97.62 127 VAL A C 1
ATOM 1062 O O . VAL A 1 127 ? 8.633 14.914 -7.105 1 97.62 127 VAL A O 1
ATOM 1065 N N . PRO A 1 128 ? 10.336 16.172 -7.766 1 97 128 PRO A N 1
ATOM 1066 C CA . PRO A 1 128 ? 9.445 17.062 -8.523 1 97 128 PRO A CA 1
ATOM 1067 C C . PRO A 1 128 ? 8.695 16.328 -9.641 1 97 128 PRO A C 1
ATOM 1069 O O . PRO A 1 128 ? 7.57 16.703 -9.977 1 97 128 PRO A O 1
ATOM 1072 N N . VAL A 1 129 ? 9.32 15.32 -10.188 1 95.12 129 VAL A N 1
ATOM 1073 C CA . VAL A 1 129 ? 8.664 14.523 -11.219 1 95.12 129 VAL A CA 1
ATOM 1074 C C . VAL A 1 129 ? 7.406 13.875 -10.641 1 95.12 129 VAL A C 1
ATOM 1076 O O . VAL A 1 129 ? 6.344 13.906 -11.266 1 95.12 129 VAL A O 1
ATOM 1079 N N . GLN A 1 130 ? 7.551 13.367 -9.461 1 95.62 130 GLN A N 1
ATOM 1080 C CA . GLN A 1 130 ? 6.426 12.719 -8.797 1 95.62 130 GLN A CA 1
ATOM 1081 C C . GLN A 1 130 ? 5.375 13.75 -8.375 1 95.62 130 GLN A C 1
ATOM 1083 O O . GLN A 1 130 ? 4.172 13.5 -8.492 1 95.62 130 GLN A O 1
ATOM 1088 N N . LEU A 1 131 ? 5.824 14.859 -7.898 1 97.75 131 LEU A N 1
ATOM 1089 C CA . LEU A 1 131 ? 4.902 15.906 -7.48 1 97.75 131 LEU A CA 1
ATOM 1090 C C . LEU A 1 131 ? 4.102 16.438 -8.672 1 97.75 131 LEU A C 1
ATOM 1092 O O . LEU A 1 131 ? 2.934 16.797 -8.523 1 97.75 131 LEU A O 1
ATOM 1096 N N . LYS A 1 132 ? 4.719 16.453 -9.789 1 97.19 132 LYS A N 1
ATOM 1097 C CA . LYS A 1 132 ? 4.008 16.875 -10.992 1 97.19 132 LYS A CA 1
ATOM 1098 C C . LYS A 1 132 ? 2.854 15.93 -11.312 1 97.19 132 LYS A C 1
ATOM 1100 O O . LYS A 1 132 ? 1.771 16.375 -11.711 1 97.19 132 LYS A O 1
ATOM 1105 N N . LEU A 1 133 ? 3.086 14.672 -11.172 1 96.5 133 LEU A N 1
ATOM 1106 C CA . LEU A 1 133 ? 2.033 13.688 -11.398 1 96.5 133 LEU A CA 1
ATOM 1107 C C . LEU A 1 133 ? 0.865 13.914 -10.445 1 96.5 133 LEU A C 1
ATOM 1109 O O . LEU A 1 133 ? -0.298 13.805 -10.844 1 96.5 133 LEU A O 1
ATOM 1113 N N . VAL A 1 134 ? 1.16 14.219 -9.203 1 98.06 134 VAL A N 1
ATOM 1114 C CA . VAL A 1 134 ? 0.119 14.484 -8.211 1 98.06 134 VAL A CA 1
ATOM 1115 C C . VAL A 1 134 ? -0.638 15.758 -8.586 1 98.06 134 VAL A C 1
ATOM 1117 O O . VAL A 1 134 ? -1.867 15.805 -8.5 1 98.06 134 VAL A O 1
ATOM 1120 N N . ALA A 1 135 ? 0.128 16.734 -8.977 1 98 135 ALA A N 1
ATOM 1121 C CA . ALA A 1 135 ? -0.488 18 -9.398 1 98 135 ALA A CA 1
ATOM 1122 C C . ALA A 1 135 ? -1.413 17.781 -10.594 1 98 135 ALA A C 1
ATOM 1124 O O . ALA A 1 135 ? -2.529 18.297 -10.625 1 98 135 ALA A O 1
ATOM 1125 N N . ASP A 1 136 ? -0.947 17.016 -11.547 1 97.12 136 ASP A N 1
ATOM 1126 C CA . ASP A 1 136 ? -1.759 16.703 -12.719 1 97.12 136 ASP A CA 1
ATOM 1127 C C . ASP A 1 136 ? -3.008 15.914 -12.328 1 97.12 136 ASP A C 1
ATOM 1129 O O . ASP A 1 136 ? -4.09 16.141 -12.875 1 97.12 136 ASP A O 1
ATOM 1133 N N . PHE A 1 137 ? -2.859 15.031 -11.477 1 97.94 137 PHE A N 1
ATOM 1134 C CA . PHE A 1 137 ? -3.982 14.234 -10.992 1 97.94 137 PHE A CA 1
ATOM 1135 C C . PHE A 1 137 ? -5.012 15.117 -10.297 1 97.94 137 PHE A C 1
ATOM 1137 O O . PHE A 1 137 ? -6.219 14.93 -10.484 1 97.94 137 PHE A O 1
ATOM 1144 N N . LEU A 1 138 ? -4.535 16 -9.445 1 98.19 138 LEU A N 1
ATOM 1145 C CA . LEU A 1 138 ? -5.414 16.953 -8.789 1 98.19 138 LEU A CA 1
ATOM 1146 C C . LEU A 1 138 ? -6.176 17.797 -9.812 1 98.19 138 LEU A C 1
ATOM 1148 O O . LEU A 1 138 ? -7.395 17.938 -9.719 1 98.19 138 LEU A O 1
ATOM 1152 N N . GLY A 1 139 ? -5.441 18.344 -10.75 1 96.62 139 GLY A N 1
ATOM 1153 C CA . GLY A 1 139 ? -6.047 19.172 -11.781 1 96.62 139 GLY A CA 1
ATOM 1154 C C . GLY A 1 139 ? -6.742 20.406 -11.219 1 96.62 139 GLY A C 1
ATOM 1155 O O . GLY A 1 139 ? -6.152 21.156 -10.438 1 96.62 139 GLY A O 1
ATOM 1156 N N . SER A 1 140 ? -7.945 20.578 -11.617 1 96.56 140 SER A N 1
ATOM 1157 C CA . SER A 1 140 ? -8.703 21.75 -11.172 1 96.56 140 SER A CA 1
ATOM 1158 C C . SER A 1 140 ? -9.586 21.422 -9.977 1 96.56 140 SER A C 1
ATOM 1160 O O . SER A 1 140 ? -10.359 22.266 -9.516 1 96.56 140 SER A O 1
ATOM 1162 N N . ARG A 1 141 ? -9.484 20.281 -9.516 1 97.12 141 ARG A N 1
ATOM 1163 C CA . ARG A 1 141 ? -10.32 19.844 -8.398 1 97.12 141 ARG A CA 1
ATOM 1164 C C . ARG A 1 141 ? -9.859 20.469 -7.09 1 97.12 141 ARG A C 1
ATOM 1166 O O . ARG A 1 141 ? -8.68 20.781 -6.926 1 97.12 141 ARG A O 1
ATOM 1173 N N . LYS A 1 142 ? -10.773 20.562 -6.195 1 97.56 142 LYS A N 1
ATOM 1174 C CA . LYS A 1 142 ? -10.461 21.125 -4.887 1 97.56 142 LYS A CA 1
ATOM 1175 C C . LYS A 1 142 ? -9.664 20.125 -4.039 1 97.56 142 LYS A C 1
ATOM 1177 O O . LYS A 1 142 ? -8.773 20.531 -3.283 1 97.56 142 LYS A O 1
ATOM 1182 N N . PHE A 1 143 ? -10.102 18.875 -4.137 1 98.44 143 PHE A N 1
ATOM 1183 C CA . PHE A 1 143 ? -9.438 17.781 -3.439 1 98.44 143 PHE A CA 1
ATOM 1184 C C . PHE A 1 143 ? -9.078 16.656 -4.406 1 98.44 143 PHE A C 1
ATOM 1186 O O . PHE A 1 143 ? -9.5 16.672 -5.562 1 98.44 143 PHE A O 1
ATOM 1193 N N . LEU A 1 144 ? -8.281 15.68 -3.988 1 98.25 144 LEU A N 1
ATOM 1194 C CA . LEU A 1 144 ? -7.738 14.672 -4.891 1 98.25 144 LEU A CA 1
ATOM 1195 C C . LEU A 1 144 ? -8.859 13.883 -5.559 1 98.25 144 LEU A C 1
ATOM 1197 O O . LEU A 1 144 ? -8.766 13.539 -6.738 1 98.25 144 LEU A O 1
ATOM 1201 N N . ALA A 1 145 ? -9.898 13.594 -4.816 1 96.19 145 ALA A N 1
ATOM 1202 C CA . ALA A 1 145 ? -10.961 12.766 -5.367 1 96.19 145 ALA A CA 1
ATOM 1203 C C . ALA A 1 145 ? -12.023 13.617 -6.059 1 96.19 145 ALA A C 1
ATOM 1205 O O . ALA A 1 145 ? -12.828 13.102 -6.836 1 96.19 145 ALA A O 1
ATOM 1206 N N . GLY A 1 146 ? -12.125 14.859 -5.719 1 96.38 146 GLY A N 1
ATOM 1207 C CA . GLY A 1 146 ? -13.156 15.727 -6.25 1 96.38 146 GLY A CA 1
ATOM 1208 C C . GLY A 1 146 ? -13.352 17 -5.438 1 96.38 146 GLY A C 1
ATOM 1209 O O . GLY A 1 146 ? -12.375 17.672 -5.094 1 96.38 146 GLY A O 1
ATOM 1210 N N . ASP A 1 147 ? -14.633 17.25 -5.176 1 95.56 147 ASP A N 1
ATOM 1211 C CA . ASP A 1 147 ? -14.953 18.531 -4.543 1 95.56 147 ASP A CA 1
ATOM 1212 C C . ASP A 1 147 ? -15.016 18.391 -3.025 1 95.56 147 ASP A C 1
ATOM 1214 O O . ASP A 1 147 ? -15.023 19.391 -2.305 1 95.56 147 ASP A O 1
ATOM 1218 N N . CYS A 1 148 ? -15.031 17.203 -2.596 1 96.62 148 CYS A N 1
ATOM 1219 C CA . CYS A 1 148 ? -15.141 16.984 -1.157 1 96.62 148 CYS A CA 1
ATOM 1220 C C . CYS A 1 148 ? -13.898 16.297 -0.618 1 96.62 148 CYS A C 1
ATOM 1222 O O . CYS A 1 148 ? -13.266 15.5 -1.325 1 96.62 148 CYS A O 1
ATOM 1224 N N . VAL A 1 149 ? -13.664 16.547 0.666 1 98.25 149 VAL A N 1
ATOM 1225 C CA . VAL A 1 149 ? -12.531 15.93 1.359 1 98.25 149 VAL A CA 1
ATOM 1226 C C . VAL A 1 149 ? -12.75 14.43 1.48 1 98.25 149 VAL A C 1
ATOM 1228 O O . VAL A 1 149 ? -13.867 13.977 1.751 1 98.25 149 VAL A O 1
ATOM 1231 N N . THR A 1 150 ? -11.727 13.672 1.216 1 98.81 150 THR A N 1
ATOM 1232 C CA . THR A 1 150 ? -11.664 12.25 1.522 1 98.81 150 THR A CA 1
ATOM 1233 C C . THR A 1 150 ? -10.414 11.922 2.336 1 98.81 150 THR A C 1
ATOM 1235 O O . THR A 1 150 ? -9.555 12.781 2.533 1 98.81 150 THR A O 1
ATOM 1238 N N . TYR A 1 151 ? -10.266 10.656 2.768 1 98.88 151 TYR A N 1
ATOM 1239 C CA . TYR A 1 151 ? -9.148 10.289 3.631 1 98.88 151 TYR A CA 1
ATOM 1240 C C . TYR A 1 151 ? -7.824 10.406 2.889 1 98.88 151 TYR A C 1
ATOM 1242 O O . TYR A 1 151 ? -6.773 10.609 3.508 1 98.88 151 TYR A O 1
ATOM 1250 N N . VAL A 1 152 ? -7.793 10.344 1.591 1 98.88 152 VAL A N 1
ATOM 1251 C CA . VAL A 1 152 ? -6.531 10.383 0.854 1 98.88 152 VAL A CA 1
ATOM 1252 C C . VAL A 1 152 ? -5.965 11.797 0.866 1 98.88 152 VAL A C 1
ATOM 1254 O O . VAL A 1 152 ? -4.77 12 0.638 1 98.88 152 VAL A O 1
ATOM 1257 N N . ASP A 1 153 ? -6.793 12.773 1.074 1 98.94 153 ASP A N 1
ATOM 1258 C CA . ASP A 1 153 ? -6.297 14.141 1.198 1 98.94 153 ASP A CA 1
ATOM 1259 C C . ASP A 1 153 ? -5.438 14.297 2.451 1 98.94 153 ASP A C 1
ATOM 1261 O O . ASP A 1 153 ? -4.461 15.047 2.447 1 98.94 153 ASP A O 1
ATOM 1265 N N . PHE A 1 154 ? -5.824 13.586 3.508 1 98.94 154 PHE A N 1
ATOM 1266 C CA . PHE A 1 154 ? -5.027 13.617 4.727 1 98.94 154 PHE A CA 1
ATOM 1267 C C . PHE A 1 154 ? -3.686 12.922 4.516 1 98.94 154 PHE A C 1
ATOM 1269 O O . PHE A 1 154 ? -2.654 13.391 5.004 1 98.94 154 PHE A O 1
ATOM 1276 N N . MET A 1 155 ? -3.719 11.859 3.814 1 98.88 155 MET A N 1
ATOM 1277 C CA . MET A 1 155 ? -2.486 11.141 3.49 1 98.88 155 MET A CA 1
ATOM 1278 C C . MET A 1 155 ? -1.558 12.016 2.65 1 98.88 155 MET A C 1
ATOM 1280 O O . MET A 1 155 ? -0.363 12.109 2.936 1 98.88 155 MET A O 1
ATOM 1284 N N . ALA A 1 156 ? -2.131 12.594 1.624 1 98.81 156 ALA A N 1
ATOM 1285 C CA . ALA A 1 156 ? -1.345 13.398 0.694 1 98.81 156 ALA A CA 1
ATOM 1286 C C . ALA A 1 156 ? -0.765 14.625 1.389 1 98.81 156 ALA A C 1
ATOM 1288 O O . ALA A 1 156 ? 0.409 14.961 1.203 1 98.81 156 ALA A O 1
ATOM 1289 N N . TYR A 1 157 ? -1.604 15.273 2.15 1 98.56 157 TYR A N 1
ATOM 1290 C CA . TYR A 1 157 ? -1.141 16.438 2.893 1 98.56 157 TYR A CA 1
ATOM 1291 C C . TYR A 1 157 ? 0.075 16.094 3.744 1 98.56 157 TYR A C 1
ATOM 1293 O O . TYR A 1 157 ? 1.087 16.797 3.705 1 98.56 157 TYR A O 1
ATOM 1301 N N . ASP A 1 158 ? -0.076 15.055 4.48 1 98.06 158 ASP A N 1
ATOM 1302 C CA . ASP A 1 158 ? 0.983 14.641 5.395 1 98.06 158 ASP A CA 1
ATOM 1303 C C . ASP A 1 158 ? 2.264 14.305 4.633 1 98.06 158 ASP A C 1
ATOM 1305 O O . ASP A 1 158 ? 3.35 14.758 5.004 1 98.06 158 ASP A O 1
ATOM 1309 N N . CYS A 1 159 ? 2.156 13.57 3.594 1 98.12 159 CYS A N 1
ATOM 1310 C CA . CYS A 1 159 ? 3.293 13.141 2.789 1 98.12 159 CYS A CA 1
ATOM 1311 C C . CYS A 1 159 ? 4.004 14.336 2.166 1 98.12 159 CYS A C 1
ATOM 1313 O O . CYS A 1 159 ? 5.227 14.461 2.275 1 98.12 159 CYS A O 1
ATOM 1315 N N . ILE A 1 160 ? 3.248 15.203 1.528 1 97.94 160 ILE A N 1
ATOM 1316 C CA . ILE A 1 1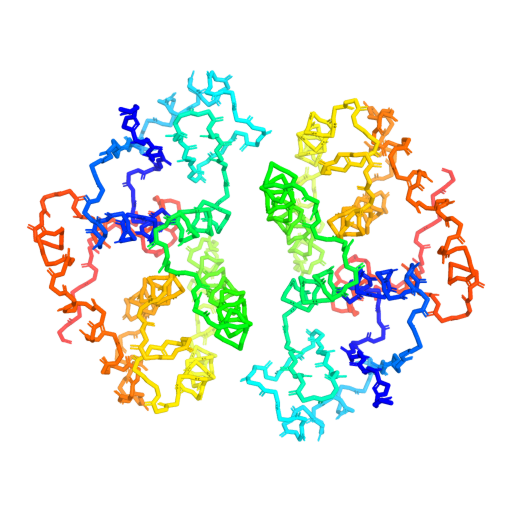60 ? 3.82 16.359 0.837 1 97.94 160 ILE A CA 1
ATOM 1317 C C . ILE A 1 160 ? 4.473 17.297 1.85 1 97.94 160 ILE A C 1
ATOM 1319 O O . ILE A 1 160 ? 5.516 17.891 1.571 1 97.94 160 ILE A O 1
ATOM 1323 N N . ASP A 1 161 ? 3.855 17.375 2.975 1 96.44 161 ASP A N 1
ATOM 1324 C CA . ASP A 1 161 ? 4.426 18.203 4.031 1 96.44 161 ASP A CA 1
ATOM 1325 C C . ASP A 1 161 ? 5.812 17.688 4.43 1 96.44 161 ASP A C 1
ATOM 1327 O O . ASP A 1 161 ? 6.723 18.5 4.664 1 96.44 161 ASP A O 1
ATOM 1331 N N . PHE A 1 162 ? 6.016 16.469 4.504 1 95.75 162 PHE A N 1
ATOM 1332 C CA . PHE A 1 162 ? 7.312 15.898 4.855 1 95.75 162 PHE A CA 1
ATOM 1333 C C . PHE A 1 162 ? 8.336 16.172 3.764 1 95.75 162 PHE A C 1
ATOM 1335 O O . PHE A 1 162 ? 9.5 16.469 4.055 1 95.75 162 PHE A O 1
ATOM 1342 N N . TYR A 1 163 ? 7.898 16.031 2.533 1 96.81 163 TYR A N 1
ATOM 1343 C CA . TYR A 1 163 ? 8.812 16.312 1.431 1 96.81 163 TYR A CA 1
ATOM 1344 C C . TYR A 1 163 ? 9.297 17.75 1.481 1 96.81 163 TYR A C 1
ATOM 1346 O O . TYR A 1 163 ? 10.438 18.047 1.108 1 96.81 163 TYR A O 1
ATOM 1354 N N . ARG A 1 164 ? 8.461 18.625 1.94 1 95.19 164 ARG A N 1
ATOM 1355 C CA . ARG A 1 164 ? 8.844 20.031 2.049 1 95.19 164 ARG A CA 1
ATOM 1356 C C . ARG A 1 164 ? 9.945 20.219 3.08 1 95.19 164 ARG A C 1
ATOM 1358 O O . ARG A 1 164 ? 10.773 21.125 2.951 1 95.19 164 ARG A O 1
ATOM 1365 N N . TYR A 1 165 ? 9.977 19.375 4.109 1 94.38 165 TYR A N 1
ATOM 1366 C CA . TYR A 1 165 ? 11.07 19.422 5.074 1 94.38 165 TYR A CA 1
ATOM 1367 C C . TYR A 1 165 ? 12.383 18.969 4.441 1 94.38 165 TYR A C 1
ATOM 1369 O O . TYR A 1 165 ? 13.438 19.547 4.691 1 94.38 165 TYR A O 1
ATOM 1377 N N . LEU A 1 166 ? 12.289 17.953 3.688 1 94.31 166 LEU A N 1
ATOM 1378 C CA . LEU A 1 166 ? 13.477 17.359 3.07 1 94.31 166 LEU A CA 1
ATOM 1379 C C . LEU A 1 166 ? 14.039 18.281 1.993 1 94.31 166 LEU A C 1
ATOM 1381 O O . LEU A 1 166 ? 15.258 18.391 1.846 1 94.31 166 LEU A O 1
ATOM 1385 N N . ILE A 1 167 ? 13.211 18.828 1.2 1 95.12 167 ILE A N 1
ATOM 1386 C CA . ILE A 1 167 ? 13.555 19.688 0.08 1 95.12 167 ILE A CA 1
ATOM 1387 C C . ILE A 1 167 ? 12.789 21.016 0.192 1 95.12 167 ILE A C 1
ATOM 1389 O O . ILE A 1 167 ? 11.734 21.172 -0.422 1 95.12 167 ILE A O 1
ATOM 1393 N N . PRO A 1 168 ? 13.5 21.891 0.79 1 91.38 168 PRO A N 1
ATOM 1394 C CA . PRO A 1 168 ? 12.812 23.172 0.955 1 91.38 168 PRO A CA 1
ATOM 1395 C C . PRO A 1 168 ? 12.406 23.797 -0.377 1 91.38 168 PRO A C 1
ATOM 1397 O O . PRO A 1 168 ? 13.125 23.672 -1.371 1 91.38 168 PRO A O 1
ATOM 1400 N N . LYS A 1 169 ? 11.305 24.375 -0.607 1 90.88 169 LYS A N 1
ATOM 1401 C CA . LYS A 1 169 ? 10.781 25.109 -1.754 1 90.88 169 LYS A CA 1
ATOM 1402 C C . LYS A 1 169 ? 10.352 24.172 -2.871 1 90.88 169 LYS A C 1
ATOM 1404 O O . LYS A 1 169 ? 10.211 24.578 -4.023 1 90.88 169 LYS A O 1
ATOM 1409 N N . VAL A 1 170 ? 10.336 22.906 -2.58 1 95.31 170 VAL A N 1
ATOM 1410 C CA . VAL A 1 170 ? 10.039 21.922 -3.604 1 95.31 170 VAL A CA 1
ATOM 1411 C C . VAL A 1 170 ? 8.688 22.234 -4.246 1 95.31 170 VAL A C 1
ATOM 1413 O O . VAL A 1 170 ? 8.453 21.875 -5.406 1 95.31 170 VAL A O 1
ATOM 1416 N N . LEU A 1 171 ? 7.828 22.906 -3.57 1 96.19 171 LEU A N 1
ATOM 1417 C CA . LEU A 1 171 ? 6.484 23.156 -4.082 1 96.19 171 LEU A CA 1
ATOM 1418 C C . LEU A 1 171 ? 6.438 24.453 -4.871 1 96.19 171 LEU A C 1
ATOM 1420 O O . LEU A 1 171 ? 5.41 24.797 -5.457 1 96.19 171 LEU A O 1
ATOM 1424 N N . ASP A 1 172 ? 7.52 25.188 -4.895 1 95.19 172 ASP A N 1
ATOM 1425 C CA . ASP A 1 172 ? 7.535 26.484 -5.562 1 95.19 172 ASP A CA 1
ATOM 1426 C C . ASP A 1 172 ? 7.137 26.359 -7.031 1 95.19 172 ASP A C 1
ATOM 1428 O O . ASP A 1 172 ? 6.527 27.266 -7.598 1 95.19 172 ASP A O 1
ATOM 1432 N N . GLN A 1 173 ? 7.449 25.344 -7.652 1 95.19 173 GLN A N 1
ATOM 1433 C CA . GLN A 1 173 ? 7.137 25.141 -9.062 1 95.19 173 GLN A CA 1
ATOM 1434 C C . GLN A 1 173 ? 5.742 24.562 -9.242 1 95.19 173 GLN A C 1
ATOM 1436 O O . GLN A 1 173 ? 5.285 24.359 -10.367 1 95.19 173 GLN A O 1
ATOM 1441 N N . PHE A 1 174 ? 5.035 24.312 -8.148 1 97.56 174 PHE A N 1
ATOM 1442 C CA . PHE A 1 174 ? 3.709 23.719 -8.188 1 97.56 174 PHE A CA 1
ATOM 1443 C C . PHE A 1 174 ? 2.713 24.547 -7.387 1 97.56 174 PHE A C 1
ATOM 1445 O O . PHE A 1 174 ? 2.215 24.109 -6.348 1 97.56 174 PHE A O 1
ATOM 1452 N N . PRO A 1 175 ? 2.312 25.656 -7.922 1 96.62 175 PRO A N 1
ATOM 1453 C CA . PRO A 1 175 ? 1.404 26.516 -7.176 1 96.62 175 PRO A CA 1
ATOM 1454 C C . PRO A 1 175 ? 0.077 25.844 -6.844 1 96.62 175 PRO A C 1
ATOM 1456 O O . PRO A 1 175 ? -0.52 26.125 -5.801 1 96.62 175 PRO A O 1
ATOM 1459 N N . THR A 1 176 ? -0.367 25 -7.711 1 97.12 176 THR A N 1
ATOM 1460 C CA . THR A 1 176 ? -1.626 24.297 -7.461 1 97.12 176 THR A CA 1
ATOM 1461 C C . THR A 1 176 ? -1.507 23.391 -6.246 1 97.12 176 THR A C 1
ATOM 1463 O O . THR A 1 176 ? -2.439 23.281 -5.445 1 97.12 176 THR A O 1
ATOM 1466 N N . LEU A 1 177 ? -0.388 22.703 -6.082 1 97.94 177 LEU A N 1
ATOM 1467 C CA . LEU A 1 177 ? -0.179 21.844 -4.926 1 97.94 177 LEU A CA 1
ATOM 1468 C C . LEU A 1 177 ? 0.008 22.656 -3.656 1 97.94 177 LEU A C 1
ATOM 1470 O O . LEU A 1 177 ? -0.406 22.234 -2.574 1 97.94 177 LEU A O 1
ATOM 1474 N N . LYS A 1 178 ? 0.67 23.75 -3.838 1 96.88 178 LYS A N 1
ATOM 1475 C CA . LYS A 1 178 ? 0.806 24.641 -2.688 1 96.88 178 LYS A CA 1
ATOM 1476 C C . LYS A 1 178 ? -0.559 25.094 -2.176 1 96.88 178 LYS A C 1
ATOM 1478 O O . LYS A 1 178 ? -0.819 25.062 -0.972 1 96.88 178 LYS A O 1
ATOM 1483 N N . ALA A 1 179 ? -1.351 25.5 -3.084 1 97.88 179 ALA A N 1
ATOM 1484 C CA . ALA A 1 179 ? -2.705 25.906 -2.721 1 97.88 179 ALA A CA 1
ATOM 1485 C C . ALA A 1 179 ? -3.482 24.75 -2.1 1 97.88 179 ALA A C 1
ATOM 1487 O O . ALA A 1 179 ? -4.246 24.938 -1.151 1 97.88 179 ALA A O 1
ATOM 1488 N N . TYR A 1 180 ? -3.357 23.578 -2.688 1 98.5 180 TYR A N 1
ATOM 1489 C CA . TYR A 1 180 ? -3.98 22.359 -2.174 1 98.5 180 TYR A CA 1
ATOM 1490 C C . TYR A 1 180 ? -3.541 22.094 -0.741 1 98.5 180 TYR A C 1
ATOM 1492 O O . TYR A 1 180 ? -4.375 21.828 0.128 1 98.5 180 TYR A O 1
ATOM 1500 N N . GLN A 1 181 ? -2.248 22.203 -0.446 1 98.06 181 GLN A N 1
ATOM 1501 C CA . GLN A 1 181 ? -1.716 22.031 0.901 1 98.06 181 GLN A CA 1
ATOM 1502 C C . GLN A 1 181 ? -2.328 23.031 1.871 1 98.06 181 GLN A C 1
ATOM 1504 O O . GLN A 1 181 ? -2.746 22.672 2.971 1 98.06 181 GLN A O 1
ATOM 1509 N N . ASP A 1 182 ? -2.383 24.203 1.443 1 97.69 182 ASP A N 1
ATOM 1510 C CA . ASP A 1 182 ? -2.941 25.266 2.277 1 97.69 182 ASP A CA 1
ATOM 1511 C C . ASP A 1 182 ? -4.418 25 2.578 1 97.69 182 ASP A C 1
ATOM 1513 O O . ASP A 1 182 ? -4.891 25.297 3.68 1 97.69 182 ASP A O 1
ATOM 1517 N N . ARG A 1 183 ? -5.113 24.547 1.604 1 98.06 183 ARG A N 1
ATOM 1518 C CA . ARG A 1 183 ? -6.531 24.25 1.793 1 98.06 183 ARG A CA 1
ATOM 1519 C C . ARG A 1 183 ? -6.734 23.219 2.893 1 98.06 183 ARG A C 1
ATOM 1521 O O . ARG A 1 183 ? -7.613 23.375 3.742 1 98.06 183 ARG A O 1
ATOM 1528 N N . ILE A 1 184 ? -5.961 22.188 2.895 1 98.19 184 ILE A N 1
ATOM 1529 C CA . ILE A 1 184 ? -6.102 21.141 3.896 1 98.19 184 ILE A CA 1
ATOM 1530 C C . ILE A 1 184 ? -5.633 21.656 5.254 1 98.19 184 ILE A C 1
ATOM 1532 O O . ILE A 1 184 ? -6.309 21.469 6.27 1 98.19 184 ILE A O 1
ATOM 1536 N N . LYS A 1 185 ? -4.531 22.328 5.227 1 97.19 185 LYS A N 1
ATOM 1537 C CA . LYS A 1 185 ? -3.961 22.891 6.449 1 97.19 185 LYS A CA 1
ATOM 1538 C C . LYS A 1 185 ? -4.949 23.828 7.137 1 97.19 185 LYS A C 1
ATOM 1540 O O . LYS A 1 185 ? -4.969 23.938 8.367 1 97.19 185 LYS A O 1
ATOM 1545 N N . ASN A 1 186 ? -5.766 24.422 6.348 1 97.81 186 ASN A N 1
ATOM 1546 C CA . ASN A 1 186 ? -6.633 25.469 6.879 1 97.81 186 ASN A CA 1
ATOM 1547 C C . ASN A 1 186 ? -8.07 24.984 7.047 1 97.81 186 ASN A C 1
ATOM 1549 O O . ASN A 1 186 ? -8.984 25.781 7.242 1 97.81 186 ASN A O 1
ATOM 1553 N N . LEU A 1 187 ? -8.281 23.75 6.887 1 98.38 187 LEU A N 1
ATOM 1554 C CA . LEU A 1 187 ? -9.609 23.234 7.219 1 98.38 187 LEU A CA 1
ATOM 1555 C C . LEU A 1 187 ? -10.008 23.625 8.641 1 98.38 187 LEU A C 1
ATOM 1557 O O . LEU A 1 187 ? -9.25 23.391 9.586 1 98.38 187 LEU A O 1
ATOM 1561 N N . PRO A 1 188 ? -11.156 24.188 8.789 1 98.25 188 PRO A N 1
ATOM 1562 C CA . PRO A 1 188 ? -11.555 24.656 10.117 1 98.25 188 PRO A CA 1
ATOM 1563 C C . PRO A 1 188 ? -11.578 23.547 11.156 1 98.25 188 PRO A C 1
ATOM 1565 O O . PRO A 1 188 ? -11.234 23.781 12.32 1 98.25 188 PRO A O 1
ATOM 1568 N N . GLU A 1 189 ? -11.953 22.406 10.781 1 97.94 189 GLU A N 1
ATOM 1569 C CA . GLU A 1 189 ? -12.133 21.266 11.68 1 97.94 189 GLU A CA 1
ATOM 1570 C C . GLU A 1 189 ? -10.797 20.812 12.266 1 97.94 189 GLU A C 1
ATOM 1572 O O . GLU A 1 189 ? -10.766 20.125 13.281 1 97.94 189 GLU A O 1
ATOM 1577 N N . LEU A 1 190 ? -9.695 21.219 11.633 1 98.38 190 LEU A N 1
ATOM 1578 C CA . LEU A 1 190 ? -8.398 20.719 12.062 1 98.38 190 LEU A CA 1
ATOM 1579 C C . LEU A 1 190 ? -7.629 21.781 12.836 1 98.38 190 LEU A C 1
ATOM 1581 O O . LEU A 1 190 ? -6.566 21.5 13.398 1 98.38 190 LEU A O 1
ATOM 1585 N N . GLN A 1 191 ? -8.148 22.969 12.914 1 98.19 191 GLN A N 1
ATOM 1586 C CA . GLN A 1 191 ? -7.387 24.094 13.477 1 98.19 191 GLN A CA 1
ATOM 1587 C C . GLN A 1 191 ? -7.102 23.875 14.961 1 98.19 191 GLN A C 1
ATOM 1589 O O . GLN A 1 191 ? -5.988 24.125 15.422 1 98.19 191 GLN A O 1
ATOM 1594 N N . ASN A 1 192 ? -8.133 23.438 15.711 1 97.12 192 ASN A N 1
ATOM 1595 C CA . ASN A 1 192 ? -7.926 23.172 17.125 1 97.12 192 ASN A CA 1
ATOM 1596 C C . ASN A 1 192 ? -6.863 22.109 17.359 1 97.12 192 ASN A C 1
ATOM 1598 O O . ASN A 1 192 ? -6.07 22.203 18.297 1 97.12 192 ASN A O 1
ATOM 1602 N N . TYR A 1 193 ? -6.914 21.141 16.5 1 97.88 193 TYR A N 1
ATOM 1603 C CA . TYR A 1 193 ? -5.934 20.062 16.625 1 97.88 193 TYR A CA 1
ATOM 1604 C C . TYR A 1 193 ? -4.527 20.578 16.344 1 97.88 193 TYR A C 1
ATOM 1606 O O . TYR A 1 193 ? -3.602 20.328 17.125 1 97.88 193 TYR A O 1
ATOM 1614 N N . PHE A 1 194 ? -4.316 21.359 15.273 1 97 194 PHE A N 1
ATOM 1615 C CA . PHE A 1 194 ? -3.006 21.844 14.867 1 97 194 PHE A CA 1
ATOM 1616 C C . PHE A 1 194 ? -2.428 22.781 15.914 1 97 194 PHE A C 1
ATOM 1618 O O . PHE A 1 194 ? -1.209 22.891 16.062 1 97 194 PHE A O 1
ATOM 1625 N N . LYS A 1 195 ? -3.252 23.359 16.703 1 96.25 195 LYS A N 1
ATOM 1626 C CA . LYS A 1 195 ? -2.812 24.312 17.734 1 96.25 195 LYS A CA 1
ATOM 1627 C C . LYS A 1 195 ? -2.668 23.625 19.078 1 96.25 195 LYS A C 1
ATOM 1629 O O . LYS A 1 195 ? -2.193 24.219 20.047 1 96.25 195 LYS A O 1
ATOM 1634 N N . SER A 1 196 ? -3.072 22.406 19.094 1 95.94 196 SER A N 1
ATOM 1635 C CA . SER A 1 196 ? -3.072 21.688 20.375 1 95.94 196 SER A CA 1
ATOM 1636 C C . SER A 1 196 ? -1.667 21.234 20.75 1 95.94 196 SER A C 1
ATOM 1638 O O . SER A 1 196 ? -0.79 21.141 19.891 1 95.94 196 SER A O 1
ATOM 1640 N N . SER A 1 197 ? -1.507 20.906 22.047 1 93.12 197 SER A N 1
ATOM 1641 C CA . SER A 1 197 ? -0.229 20.406 22.531 1 93.12 197 SER A CA 1
ATOM 1642 C C . SER A 1 197 ? -0.017 18.953 22.156 1 93.12 197 SER A C 1
ATOM 1644 O O . SER A 1 197 ? 1.095 18.422 22.266 1 93.12 197 SER A O 1
ATOM 1646 N N . THR A 1 198 ? -1.053 18.312 21.641 1 93.12 198 THR A N 1
ATOM 1647 C CA . THR A 1 198 ? -0.942 16.891 21.312 1 93.12 198 THR A CA 1
ATOM 1648 C C . THR A 1 198 ? -0.439 16.703 19.891 1 93.12 198 THR A C 1
ATOM 1650 O O . THR A 1 198 ? 0.086 15.648 19.547 1 93.12 198 THR A O 1
ATOM 1653 N N . TYR A 1 199 ? -0.666 17.719 19.078 1 94.94 199 TYR A N 1
ATOM 1654 C CA . TYR A 1 199 ? -0.178 17.625 17.703 1 94.94 199 TYR A CA 1
ATOM 1655 C C . TYR A 1 199 ? 1.344 17.688 17.672 1 94.94 199 TYR A C 1
ATOM 1657 O O . TYR A 1 199 ? 1.955 18.578 18.266 1 94.94 199 TYR A O 1
ATOM 1665 N N . ARG A 1 200 ? 1.926 16.688 16.969 1 89.19 200 ARG A N 1
ATOM 1666 C CA . ARG A 1 200 ? 3.373 16.609 16.797 1 89.19 200 ARG A CA 1
ATOM 1667 C C . ARG A 1 200 ? 3.76 16.766 15.336 1 89.19 200 ARG A C 1
ATOM 1669 O O . ARG A 1 200 ? 3.609 15.836 14.539 1 89.19 200 ARG A O 1
ATOM 1676 N N . ARG A 1 201 ? 4.367 17.891 15.133 1 91 201 ARG A N 1
ATOM 1677 C CA . ARG A 1 201 ? 4.844 18.078 13.766 1 91 201 ARG A CA 1
ATOM 1678 C C . ARG A 1 201 ? 6.156 17.344 13.531 1 91 201 ARG A C 1
ATOM 1680 O O . ARG A 1 201 ? 6.465 16.953 12.406 1 91 201 ARG A O 1
ATOM 1687 N N . TRP A 1 202 ? 6.832 17.203 14.641 1 93.94 202 TRP A N 1
ATOM 1688 C CA . TRP A 1 202 ? 8.156 16.594 14.664 1 93.94 202 TRP A CA 1
ATOM 1689 C C . TRP A 1 202 ? 8.391 15.859 15.977 1 93.94 202 TRP A C 1
ATOM 1691 O O . TRP A 1 202 ? 7.977 16.312 17.047 1 93.94 202 TRP A O 1
ATOM 1701 N N . PRO A 1 203 ? 9.078 14.688 15.922 1 95.69 203 PRO A N 1
ATOM 1702 C CA . PRO A 1 203 ? 9.703 14.062 14.75 1 95.69 203 PRO A CA 1
ATOM 1703 C C . PRO A 1 203 ? 8.695 13.336 13.867 1 95.69 203 PRO A C 1
ATOM 1705 O O . PRO A 1 203 ? 7.594 13.008 14.312 1 95.69 203 PRO A O 1
ATOM 1708 N N . ILE A 1 204 ? 9.078 13.125 12.602 1 96.62 204 ILE A N 1
ATOM 1709 C CA . ILE A 1 204 ? 8.25 12.414 11.641 1 96.62 204 ILE A CA 1
ATOM 1710 C C . ILE A 1 204 ? 8.477 10.906 11.789 1 96.62 204 ILE A C 1
ATOM 1712 O O . ILE A 1 204 ? 7.523 10.125 11.734 1 96.62 204 ILE A O 1
ATOM 1716 N N . PHE A 1 205 ? 9.734 10.562 11.93 1 96.44 205 PHE A N 1
ATOM 1717 C CA . PHE A 1 205 ? 10.156 9.172 12 1 96.44 205 PHE A CA 1
ATOM 1718 C C . PHE A 1 205 ? 10.805 8.867 13.344 1 96.44 205 PHE A C 1
ATOM 1720 O O . PHE A 1 205 ? 10.875 9.742 14.211 1 96.44 205 PHE A O 1
ATOM 1727 N N . SER A 1 206 ? 11.164 7.637 13.547 1 93.44 206 SER A N 1
ATOM 1728 C CA . SER A 1 206 ? 11.883 7.238 14.75 1 93.44 206 SER A CA 1
ATOM 1729 C C . SER A 1 206 ? 13.297 7.809 14.758 1 93.44 206 SER A C 1
ATOM 1731 O O . SER A 1 206 ? 13.781 8.305 13.734 1 93.44 206 SER A O 1
ATOM 1733 N N . SER A 1 207 ? 13.961 7.641 15.859 1 92.69 207 SER A N 1
ATOM 1734 C CA . SER A 1 207 ? 15.305 8.18 16.016 1 92.69 207 SER A CA 1
ATOM 1735 C C . SER A 1 207 ? 16.312 7.406 15.172 1 92.69 207 SER A C 1
ATOM 1737 O O . SER A 1 207 ? 17.453 7.852 14.977 1 92.69 207 SER A O 1
ATOM 1739 N N . MET A 1 208 ? 15.891 6.293 14.617 1 92.5 208 MET A N 1
ATOM 1740 C CA . MET A 1 208 ? 16.75 5.496 13.758 1 92.5 208 MET A CA 1
ATOM 1741 C C . MET A 1 208 ? 16.875 6.125 12.375 1 92.5 208 MET A C 1
ATOM 1743 O O . MET A 1 208 ? 17.781 5.789 11.609 1 92.5 208 MET A O 1
ATOM 1747 N N . ALA A 1 209 ? 15.953 6.965 12.039 1 96.56 209 ALA A N 1
ATOM 1748 C CA . ALA A 1 209 ? 15.992 7.613 10.727 1 96.56 209 ALA A CA 1
ATOM 1749 C C . ALA A 1 209 ? 17.125 8.633 10.656 1 96.56 209 ALA A C 1
ATOM 1751 O O . ALA A 1 209 ? 17.406 9.328 11.633 1 96.56 209 ALA A O 1
ATOM 1752 N N . GLN A 1 210 ? 17.734 8.711 9.484 1 96.56 210 GLN A N 1
ATOM 1753 C CA . GLN A 1 210 ? 18.828 9.656 9.266 1 96.56 210 GLN A CA 1
ATOM 1754 C C . GLN A 1 210 ? 18.312 11.078 9.102 1 96.56 210 GLN A C 1
ATOM 1756 O O . GLN A 1 210 ? 19.062 12.047 9.266 1 96.56 210 GLN A O 1
ATOM 1761 N N . PHE A 1 211 ? 17.062 11.211 8.758 1 96.44 211 PHE A N 1
ATOM 1762 C CA . PHE A 1 211 ? 16.344 12.484 8.656 1 96.44 211 PHE A CA 1
ATOM 1763 C C . PHE A 1 211 ? 14.906 12.336 9.133 1 96.44 211 PHE A C 1
ATOM 1765 O O . PHE A 1 211 ? 14.258 11.328 8.852 1 96.44 211 PHE A O 1
ATOM 1772 N N . GLY A 1 212 ? 14.461 13.305 9.883 1 96.19 212 GLY A N 1
ATOM 1773 C CA . GLY A 1 212 ? 13.062 13.32 10.289 1 96.19 212 GLY A CA 1
ATOM 1774 C C . GLY A 1 212 ? 12.828 12.664 11.641 1 96.19 212 GLY A C 1
ATOM 1775 O O . GLY A 1 212 ? 11.703 12.648 12.141 1 96.19 212 GLY A O 1
ATOM 1776 N N . GLY A 1 213 ? 13.914 12.086 12.188 1 93.44 213 GLY A N 1
ATOM 1777 C CA . GLY A 1 213 ? 13.758 11.352 13.43 1 93.44 213 GLY A CA 1
ATOM 1778 C C . GLY A 1 213 ? 14.594 11.906 14.562 1 93.44 213 GLY A C 1
ATOM 1779 O O . GLY A 1 213 ? 14.406 11.531 15.727 1 93.44 213 GLY A O 1
ATOM 1780 N N . LYS A 1 214 ? 15.484 12.641 14.156 1 88.62 214 LYS A N 1
ATOM 1781 C CA . LYS A 1 214 ? 16.391 13.188 15.164 1 88.62 214 LYS A CA 1
ATOM 1782 C C . LYS A 1 214 ? 16.594 14.688 14.961 1 88.62 214 LYS A C 1
ATOM 1784 O O . LYS A 1 214 ? 16.344 15.211 13.867 1 88.62 214 LYS A O 1
ATOM 1789 N N . GLY A 1 215 ? 17.016 15.297 16.078 1 87.25 215 GLY A N 1
ATOM 1790 C CA . GLY A 1 215 ? 17.312 16.719 15.977 1 87.25 215 GLY A CA 1
ATOM 1791 C C . GLY A 1 215 ? 16.078 17.594 15.977 1 87.25 215 GLY A C 1
ATOM 1792 O O . GLY A 1 215 ? 14.953 17.094 16.094 1 87.25 215 GLY A O 1
ATOM 1793 N N . PRO A 1 216 ? 16.25 18.906 15.883 1 90.5 216 PRO A N 1
ATOM 1794 C CA . PRO A 1 216 ? 15.109 19.828 15.891 1 90.5 216 PRO A CA 1
ATOM 1795 C C . PRO A 1 216 ? 14.383 19.875 14.555 1 90.5 216 PRO A C 1
ATOM 1797 O O . PRO A 1 216 ? 14.961 19.547 13.516 1 90.5 216 PRO A O 1
ATOM 1800 N N . GLU A 1 217 ? 13.156 20.188 14.633 1 91.06 217 GLU A N 1
ATOM 1801 C CA . GLU A 1 217 ? 12.406 20.438 13.406 1 91.06 217 GLU A CA 1
ATOM 1802 C C . GLU A 1 217 ? 13.102 21.469 12.531 1 91.06 217 GLU A C 1
ATOM 1804 O O . GLU A 1 217 ? 13.477 22.547 13.016 1 91.06 217 GLU A O 1
ATOM 1809 N N . PRO A 1 218 ? 13.25 21.078 11.297 1 87.44 218 PRO A N 1
ATOM 1810 C CA . PRO A 1 218 ? 13.859 22.078 10.414 1 87.44 218 PRO A CA 1
ATOM 1811 C C . PRO A 1 218 ? 13.055 23.375 10.336 1 87.44 218 PRO A C 1
ATOM 1813 O O . PRO A 1 218 ? 11.82 23.344 10.367 1 87.44 218 PRO A O 1
ATOM 1816 N N . LYS A 1 219 ? 13.727 24.562 10.477 1 78.94 219 LYS A N 1
ATOM 1817 C CA . LYS A 1 219 ? 13.125 25.891 10.391 1 78.94 219 LYS A CA 1
ATOM 1818 C C . LYS A 1 219 ? 13.352 26.5 9.016 1 78.94 219 LYS A C 1
ATOM 1820 O O . LYS A 1 219 ? 14.492 26.609 8.555 1 78.94 219 LYS A O 1
ATOM 1825 N N . TYR A 1 220 ? 12.398 26.078 8.047 1 62.44 220 TYR A N 1
ATOM 1826 C CA . TYR A 1 220 ? 12.719 26.75 6.789 1 62.44 220 TYR A CA 1
ATOM 1827 C C . TYR A 1 220 ? 12.016 28.094 6.684 1 62.44 220 TYR A C 1
ATOM 1829 O O . TYR A 1 220 ? 10.883 28.25 7.16 1 62.44 220 TYR A O 1
ATOM 1837 N N . GLU A 1 221 ? 12.734 29.203 6.645 1 49.19 221 GLU A N 1
ATOM 1838 C CA . GLU A 1 221 ? 12.281 30.562 6.383 1 49.19 221 GLU A CA 1
ATOM 1839 C C . GLU A 1 221 ? 11.453 30.641 5.102 1 49.19 221 GLU A C 1
ATOM 1841 O O . GLU A 1 221 ? 11.703 29.891 4.156 1 49.19 221 GLU A O 1
ATOM 1846 N N . MET B 1 1 ? -18.781 -5.258 -25.703 1 58.78 1 MET B N 1
ATOM 1847 C CA . MET B 1 1 ? -18.031 -4.363 -24.812 1 58.78 1 MET B CA 1
ATOM 1848 C C . MET B 1 1 ? -16.531 -4.543 -24.984 1 58.78 1 MET B C 1
ATOM 1850 O O . MET B 1 1 ? -16.078 -5.617 -25.375 1 58.78 1 MET B O 1
ATOM 1854 N N . SER B 1 2 ? -15.656 -3.436 -25.047 1 80.88 2 SER B N 1
ATOM 1855 C CA . SER B 1 2 ? -14.242 -3.533 -25.406 1 80.88 2 SER B CA 1
ATOM 1856 C C . SER B 1 2 ? -13.492 -4.422 -24.422 1 80.88 2 SER B C 1
ATOM 1858 O O . SER B 1 2 ? -13.828 -4.469 -23.234 1 80.88 2 SER B O 1
ATOM 1860 N N . LYS B 1 3 ? -12.75 -5.316 -24.859 1 94.44 3 LYS B N 1
ATOM 1861 C CA . LYS B 1 3 ? -11.875 -6.258 -24.156 1 94.44 3 LYS B CA 1
ATOM 1862 C C . LYS B 1 3 ? -10.898 -5.523 -23.25 1 94.44 3 LYS B C 1
ATOM 1864 O O . LYS B 1 3 ? -10.25 -4.562 -23.672 1 94.44 3 LYS B O 1
ATOM 1869 N N . PRO B 1 4 ? -10.938 -5.906 -21.922 1 98.25 4 PRO B N 1
ATOM 1870 C CA . PRO B 1 4 ? -9.945 -5.273 -21.047 1 98.25 4 PRO B CA 1
ATOM 1871 C C . PRO B 1 4 ? -8.508 -5.539 -21.5 1 98.25 4 PRO B C 1
ATOM 1873 O O . PRO B 1 4 ? -8.234 -6.578 -22.109 1 98.25 4 PRO B O 1
ATOM 1876 N N . GLU B 1 5 ? -7.715 -4.574 -21.219 1 98.62 5 GLU B N 1
ATOM 1877 C CA . GLU B 1 5 ? -6.285 -4.691 -21.5 1 98.62 5 GLU B CA 1
ATOM 1878 C C . GLU B 1 5 ? -5.461 -4.52 -20.234 1 98.62 5 GLU B C 1
ATOM 1880 O O . GLU B 1 5 ? -5.668 -3.574 -19.469 1 98.62 5 GLU B O 1
ATOM 1885 N N . VAL B 1 6 ? -4.617 -5.512 -20 1 98.69 6 VAL B N 1
ATOM 1886 C CA . VAL B 1 6 ? -3.666 -5.438 -18.906 1 98.69 6 VAL B CA 1
ATOM 1887 C C . VAL B 1 6 ? -2.246 -5.32 -19.453 1 98.69 6 VAL B C 1
ATOM 1889 O O . VAL B 1 6 ? -1.812 -6.16 -20.234 1 98.69 6 VAL B O 1
ATOM 1892 N N . GLY B 1 7 ? -1.609 -4.262 -19.047 1 98.5 7 GLY B N 1
ATOM 1893 C CA . GLY B 1 7 ? -0.233 -4.066 -19.469 1 98.5 7 GLY B CA 1
ATOM 1894 C C . GLY B 1 7 ? 0.77 -4.234 -18.344 1 98.5 7 GLY B C 1
ATOM 1895 O O . GLY B 1 7 ? 0.548 -3.756 -17.234 1 98.5 7 GLY B O 1
ATOM 1896 N N . TYR B 1 8 ? 1.872 -4.957 -18.672 1 97.81 8 TYR B N 1
ATOM 1897 C CA . TYR B 1 8 ? 2.967 -5.133 -17.719 1 97.81 8 TYR B CA 1
ATOM 1898 C C . TYR B 1 8 ? 4.227 -5.613 -18.422 1 97.81 8 TYR B C 1
ATOM 1900 O O . TYR B 1 8 ? 4.195 -5.938 -19.609 1 97.81 8 TYR B O 1
ATOM 1908 N N . TRP B 1 9 ? 5.355 -5.555 -17.672 1 96.38 9 TRP B N 1
ATOM 1909 C CA . TRP B 1 9 ? 6.574 -6.195 -18.172 1 96.38 9 TRP B CA 1
ATOM 1910 C C . TRP B 1 9 ? 6.355 -7.691 -18.375 1 96.38 9 TRP B C 1
ATOM 1912 O O . TRP B 1 9 ? 5.496 -8.297 -17.734 1 96.38 9 TRP B O 1
ATOM 1922 N N . ASP B 1 10 ? 7.18 -8.227 -19.188 1 95 10 ASP B N 1
ATOM 1923 C CA . ASP B 1 10 ? 7.086 -9.656 -19.453 1 95 10 ASP B CA 1
ATOM 1924 C C . ASP B 1 10 ? 7.746 -10.461 -18.328 1 95 10 ASP B C 1
ATOM 1926 O O . ASP B 1 10 ? 8.688 -11.219 -18.578 1 95 10 ASP B O 1
ATOM 1930 N N . VAL B 1 11 ? 7.25 -10.367 -17.172 1 95.75 11 VAL B N 1
ATOM 1931 C CA . VAL B 1 11 ? 7.633 -11.102 -15.977 1 95.75 11 VAL B CA 1
ATOM 1932 C C . VAL B 1 11 ? 6.387 -11.406 -15.141 1 95.75 11 VAL B C 1
ATOM 1934 O O . VAL B 1 11 ? 5.301 -10.898 -15.422 1 95.75 11 VAL B O 1
ATOM 1937 N N . ARG B 1 12 ? 6.438 -12.305 -14.188 1 96.44 12 ARG B N 1
ATOM 1938 C CA . ARG B 1 12 ? 5.332 -12.602 -13.281 1 96.44 12 ARG B CA 1
ATOM 1939 C C . ARG B 1 12 ? 4.938 -11.367 -12.477 1 96.44 12 ARG B C 1
ATOM 1941 O O . ARG B 1 12 ? 3.865 -10.805 -12.688 1 96.44 12 ARG B O 1
ATOM 1948 N N . GLY B 1 13 ? 5.82 -10.812 -11.727 1 95.5 13 GLY B N 1
ATOM 1949 C CA . GLY B 1 13 ? 5.809 -9.547 -11.016 1 95.5 13 GLY B CA 1
ATOM 1950 C C . GLY B 1 13 ? 4.449 -9.188 -10.445 1 95.5 13 GLY B C 1
ATOM 1951 O O . GLY B 1 13 ? 3.699 -10.07 -10.023 1 95.5 13 GLY B O 1
ATOM 1952 N N . LEU B 1 14 ? 4.094 -7.941 -10.43 1 97.44 14 LEU B N 1
ATOM 1953 C CA . LEU B 1 14 ? 2.959 -7.355 -9.727 1 97.44 14 LEU B CA 1
ATOM 1954 C C . LEU B 1 14 ? 1.658 -7.633 -10.469 1 97.44 14 LEU B C 1
ATOM 1956 O O . LEU B 1 14 ? 0.572 -7.516 -9.898 1 97.44 14 LEU B O 1
ATOM 1960 N N . ALA B 1 15 ? 1.716 -7.988 -11.672 1 98.12 15 ALA B N 1
ATOM 1961 C CA . ALA B 1 15 ? 0.505 -8.109 -12.477 1 98.12 15 ALA B CA 1
ATOM 1962 C C . ALA B 1 15 ? -0.086 -9.516 -12.375 1 98.12 15 ALA B C 1
ATOM 1964 O O . ALA B 1 15 ? -1.227 -9.742 -12.781 1 98.12 15 ALA B O 1
ATOM 1965 N N . GLU B 1 16 ? 0.678 -10.414 -11.852 1 98.5 16 GLU B N 1
ATOM 1966 C CA . GLU B 1 16 ? 0.265 -11.812 -11.93 1 98.5 16 GLU B CA 1
ATOM 1967 C C . GLU B 1 16 ? -1.022 -12.055 -11.148 1 98.5 16 GLU B C 1
ATOM 1969 O O . GLU B 1 16 ? -1.914 -12.766 -11.617 1 98.5 16 GLU B O 1
ATOM 1974 N N . PRO B 1 17 ? -1.187 -11.5 -9.953 1 98.81 17 PRO B N 1
ATOM 1975 C CA . PRO B 1 17 ? -2.475 -11.672 -9.281 1 98.81 17 PRO B CA 1
ATOM 1976 C C . PRO B 1 17 ? -3.646 -11.133 -10.094 1 98.81 17 PRO B C 1
ATOM 1978 O O . PRO B 1 17 ? -4.758 -11.664 -10.008 1 98.81 17 PRO B O 1
ATOM 1981 N N . ILE B 1 18 ? -3.412 -10.078 -10.859 1 98.88 18 ILE B N 1
ATOM 1982 C CA . ILE B 1 18 ? -4.438 -9.547 -11.75 1 98.88 18 ILE B CA 1
ATOM 1983 C C . ILE B 1 18 ? -4.809 -10.602 -12.789 1 98.88 18 ILE B C 1
ATOM 1985 O O . ILE B 1 18 ? -5.992 -10.852 -13.039 1 98.88 18 ILE B O 1
ATOM 1989 N N . ARG B 1 19 ? -3.809 -11.25 -13.336 1 98.75 19 ARG B N 1
ATOM 1990 C CA . ARG B 1 19 ? -4.031 -12.297 -14.328 1 98.75 19 ARG B CA 1
ATOM 1991 C C . ARG B 1 19 ? -4.762 -13.484 -13.711 1 98.75 19 ARG B C 1
ATOM 1993 O O . ARG B 1 19 ? -5.672 -14.047 -14.32 1 98.75 19 ARG B O 1
ATOM 2000 N N . TYR B 1 20 ? -4.332 -13.875 -12.469 1 98.81 20 TYR B N 1
ATOM 2001 C CA . TYR B 1 20 ? -5.051 -14.938 -11.773 1 98.81 20 TYR B CA 1
ATOM 2002 C C . TYR B 1 20 ? -6.535 -14.617 -11.68 1 98.81 20 TYR B C 1
ATOM 2004 O O . TYR B 1 20 ? -7.383 -15.461 -11.961 1 98.81 20 TYR B O 1
ATOM 2012 N N . LEU B 1 21 ? -6.832 -13.422 -11.242 1 98.88 21 LEU B N 1
ATOM 2013 C CA . LEU B 1 21 ? -8.211 -13 -11.039 1 98.88 21 LEU B CA 1
ATOM 2014 C C . LEU B 1 21 ? -9 -13.086 -12.344 1 98.88 21 LEU B C 1
ATOM 2016 O O . LEU B 1 21 ? -10.109 -13.641 -12.375 1 98.88 21 LEU B O 1
ATOM 2020 N N . LEU B 1 22 ? -8.469 -12.586 -13.422 1 98.81 22 LEU B N 1
ATOM 2021 C CA . LEU B 1 22 ? -9.156 -12.547 -14.703 1 98.81 22 LEU B CA 1
ATOM 2022 C C . LEU B 1 22 ? -9.367 -13.953 -15.258 1 98.81 22 LEU B C 1
ATOM 2024 O O . LEU B 1 22 ? -10.43 -14.258 -15.812 1 98.81 22 LEU B O 1
ATOM 2028 N N . HIS B 1 23 ? -8.367 -14.797 -15.133 1 98.69 23 HIS B N 1
ATOM 2029 C CA . HIS B 1 23 ? -8.516 -16.172 -15.586 1 98.69 23 HIS B CA 1
ATOM 2030 C C . HIS B 1 23 ? -9.508 -16.938 -14.719 1 98.69 23 HIS B C 1
ATOM 2032 O O . HIS B 1 23 ? -10.289 -17.75 -15.227 1 98.69 23 HIS B O 1
ATOM 2038 N N . TYR B 1 24 ? -9.438 -16.688 -13.445 1 98.75 24 TYR B N 1
ATOM 2039 C CA . TYR B 1 24 ? -10.359 -17.344 -12.523 1 98.75 24 TYR B CA 1
ATOM 2040 C C . TYR B 1 24 ? -11.805 -17.047 -12.906 1 98.75 24 TYR B C 1
ATOM 2042 O O . TYR B 1 24 ? -12.672 -17.922 -12.789 1 98.75 24 TYR B O 1
ATOM 2050 N N . LYS B 1 25 ? -12.062 -15.883 -13.359 1 98.62 25 LYS B N 1
ATOM 2051 C CA . LYS B 1 25 ? -13.422 -15.469 -13.719 1 98.62 25 LYS B CA 1
ATOM 2052 C C . LYS B 1 25 ? -13.664 -15.625 -15.219 1 98.62 25 LYS B C 1
ATOM 2054 O O . LYS B 1 25 ? -14.672 -15.141 -15.742 1 98.62 25 LYS B O 1
ATOM 2059 N N . ASN B 1 26 ? -12.773 -16.172 -15.906 1 97.81 26 ASN B N 1
ATOM 2060 C CA . ASN B 1 26 ? -12.883 -16.469 -17.328 1 97.81 26 ASN B CA 1
ATOM 2061 C C . ASN B 1 26 ? -13.148 -15.203 -18.141 1 97.81 26 ASN B C 1
ATOM 2063 O O . ASN B 1 26 ? -14.031 -15.188 -19 1 97.81 26 ASN B O 1
ATOM 2067 N N . VAL B 1 27 ? -12.453 -14.195 -17.812 1 98.12 27 VAL B N 1
ATOM 2068 C CA . VAL B 1 27 ? -12.562 -12.938 -18.547 1 98.12 27 VAL B CA 1
ATOM 2069 C C . VAL B 1 27 ? -11.617 -12.969 -19.75 1 98.12 27 VAL B C 1
ATOM 2071 O O . VAL B 1 27 ? -10.43 -13.281 -19.609 1 98.12 27 VAL B O 1
ATOM 2074 N N . ASP B 1 28 ? -12.203 -12.742 -20.906 1 97.31 28 ASP B N 1
ATOM 2075 C CA . ASP B 1 28 ? -11.375 -12.539 -22.094 1 97.31 28 ASP B CA 1
ATOM 2076 C C . ASP B 1 28 ? -10.703 -11.164 -22.078 1 97.31 28 ASP B C 1
ATOM 2078 O O . ASP B 1 28 ? -11.391 -10.141 -22.078 1 97.31 28 ASP B O 1
ATOM 2082 N N . PHE B 1 29 ? -9.383 -11.141 -21.984 1 98.31 29 PHE B N 1
ATOM 2083 C CA . PHE B 1 29 ? -8.664 -9.875 -21.906 1 98.31 29 PHE B CA 1
ATOM 2084 C C . PHE B 1 29 ? -7.391 -9.922 -22.734 1 98.31 29 PHE B C 1
ATOM 2086 O O . PHE B 1 29 ? -6.902 -11 -23.078 1 98.31 29 PHE B O 1
ATOM 2093 N N . GLU B 1 30 ? -6.883 -8.734 -23.078 1 98.19 30 GLU B N 1
ATOM 2094 C CA . GLU B 1 30 ? -5.586 -8.609 -23.75 1 98.19 30 GLU B CA 1
ATOM 2095 C C . GLU B 1 30 ? -4.461 -8.477 -22.719 1 98.19 30 GLU B C 1
ATOM 2097 O O . GLU B 1 30 ? -4.434 -7.52 -21.938 1 98.19 30 GLU B O 1
ATOM 2102 N N . ASP B 1 31 ? -3.596 -9.414 -22.75 1 97.75 31 ASP B N 1
ATOM 2103 C CA . ASP B 1 31 ? -2.414 -9.383 -21.891 1 97.75 31 ASP B CA 1
ATOM 2104 C C . ASP B 1 31 ? -1.22 -8.781 -22.625 1 97.75 31 ASP B C 1
ATOM 2106 O O . ASP B 1 31 ? -0.43 -9.5 -23.234 1 97.75 31 ASP B O 1
ATOM 2110 N N . LYS B 1 32 ? -1.088 -7.492 -22.484 1 97.19 32 LYS B N 1
ATOM 2111 C CA . LYS B 1 32 ? 0.006 -6.785 -23.141 1 97.19 32 LYS B CA 1
ATOM 2112 C C . LYS B 1 32 ? 1.287 -6.859 -22.312 1 97.19 32 LYS B C 1
ATOM 2114 O O . LYS B 1 32 ? 1.383 -6.246 -21.25 1 97.19 32 LYS B O 1
ATOM 2119 N N . ARG B 1 33 ? 2.301 -7.547 -22.828 1 96.38 33 ARG B N 1
ATOM 2120 C CA . ARG B 1 33 ? 3.57 -7.727 -22.141 1 96.38 33 ARG B CA 1
ATOM 2121 C C . ARG B 1 33 ? 4.695 -6.98 -22.844 1 96.38 33 ARG B C 1
ATOM 2123 O O . ARG B 1 33 ? 4.957 -7.219 -24.031 1 96.38 33 ARG B O 1
ATOM 2130 N N . TYR B 1 34 ? 5.27 -6.094 -22.125 1 96.25 34 TYR B N 1
ATOM 2131 C CA . TYR B 1 34 ? 6.41 -5.344 -22.641 1 96.25 34 TYR B CA 1
ATOM 2132 C C . TYR B 1 34 ? 7.719 -6.055 -22.312 1 96.25 34 TYR B C 1
ATOM 2134 O O . TYR B 1 34 ? 7.891 -6.594 -21.219 1 96.25 34 TYR B O 1
ATOM 2142 N N . SER B 1 35 ? 8.625 -6.051 -23.234 1 92.19 35 SER B N 1
ATOM 2143 C CA . SER B 1 35 ? 9.906 -6.715 -23.031 1 92.19 35 SER B CA 1
ATOM 2144 C C . SER B 1 35 ? 10.82 -5.883 -22.141 1 92.19 35 SER B C 1
ATOM 2146 O O . SER B 1 35 ? 10.938 -4.668 -22.328 1 92.19 35 SER B O 1
ATOM 2148 N N . LEU B 1 36 ? 11.461 -6.543 -21.234 1 88.62 36 LEU B N 1
ATOM 2149 C CA . LEU B 1 36 ? 12.438 -5.859 -20.391 1 88.62 36 LEU B CA 1
ATOM 2150 C C . LEU B 1 36 ? 13.695 -5.523 -21.188 1 88.62 36 LEU B C 1
ATOM 2152 O O . LEU B 1 36 ? 14.43 -4.602 -20.828 1 88.62 36 LEU B O 1
ATOM 2156 N N . ASP B 1 37 ? 13.961 -6.328 -22.156 1 87.25 37 ASP B N 1
ATOM 2157 C CA . ASP B 1 37 ? 15.148 -6.145 -22.984 1 87.25 37 ASP B CA 1
ATOM 2158 C C . ASP B 1 37 ? 14.984 -4.949 -23.922 1 87.25 37 ASP B C 1
ATOM 2160 O O . ASP B 1 37 ? 15.961 -4.445 -24.469 1 87.25 37 ASP B O 1
ATOM 2164 N N . ASP B 1 38 ? 13.844 -4.508 -24.141 1 88.31 38 ASP B N 1
ATOM 2165 C CA . ASP B 1 38 ? 13.539 -3.33 -24.953 1 88.31 38 ASP B CA 1
ATOM 2166 C C . ASP B 1 38 ? 12.609 -2.379 -24.203 1 88.31 38 ASP B C 1
ATOM 2168 O O . ASP B 1 38 ? 11.438 -2.24 -24.547 1 88.31 38 ASP B O 1
ATOM 2172 N N . PRO B 1 39 ? 13.125 -1.721 -23.328 1 84.44 39 PRO B N 1
ATOM 2173 C CA . PRO B 1 39 ? 12.297 -0.831 -22.516 1 84.44 39 PRO B CA 1
ATOM 2174 C C . PRO B 1 39 ? 11.641 0.285 -23.328 1 84.44 39 PRO B C 1
ATOM 2176 O O . PRO B 1 39 ? 10.688 0.912 -22.859 1 84.44 39 PRO B O 1
ATOM 2179 N N . THR B 1 40 ? 12.109 0.469 -24.469 1 89.81 40 THR B N 1
ATOM 2180 C CA . THR B 1 40 ? 11.562 1.533 -25.312 1 89.81 40 THR B CA 1
ATOM 2181 C C . THR B 1 40 ? 10.125 1.223 -25.703 1 89.81 40 THR B C 1
ATOM 2183 O O . THR B 1 40 ? 9.336 2.135 -25.969 1 89.81 40 THR B O 1
ATOM 2186 N N . SER B 1 41 ? 9.82 -0.001 -25.75 1 91.25 41 SER B N 1
ATOM 2187 C CA . SER B 1 41 ? 8.461 -0.379 -26.094 1 91.25 41 SER B CA 1
ATOM 2188 C C . SER B 1 41 ? 7.449 0.23 -25.125 1 91.25 41 SER B C 1
ATOM 2190 O O . SER B 1 41 ? 6.387 0.698 -25.547 1 91.25 41 SER B O 1
ATOM 2192 N N . TRP B 1 42 ? 7.777 0.243 -23.859 1 95.5 42 TRP B N 1
ATOM 2193 C CA . TRP B 1 42 ? 6.918 0.859 -22.859 1 95.5 42 TRP B CA 1
ATOM 2194 C C . TRP B 1 42 ? 7.078 2.377 -22.859 1 95.5 42 TRP B C 1
ATOM 2196 O O . TRP B 1 42 ? 6.09 3.111 -22.844 1 95.5 42 TRP B O 1
ATOM 2206 N N . GLN B 1 43 ? 8.258 2.787 -22.953 1 94.12 43 GLN B N 1
ATOM 2207 C CA . GLN B 1 43 ? 8.539 4.215 -22.891 1 94.12 43 GLN B CA 1
ATOM 2208 C C . GLN B 1 43 ? 7.828 4.969 -24.016 1 94.12 43 GLN B C 1
ATOM 2210 O O . GLN B 1 43 ? 7.418 6.117 -23.844 1 94.12 43 GLN B O 1
ATOM 2215 N N . ASN B 1 44 ? 7.641 4.305 -25.125 1 93.81 44 ASN B N 1
ATOM 2216 C CA . ASN B 1 44 ? 7.047 4.941 -26.297 1 93.81 44 ASN B CA 1
ATOM 2217 C C . ASN B 1 44 ? 5.531 5.07 -26.156 1 93.81 44 ASN B C 1
ATOM 2219 O O . ASN B 1 44 ? 4.91 5.914 -26.797 1 93.81 44 ASN B O 1
ATOM 2223 N N . VAL B 1 45 ? 4.965 4.289 -25.312 1 95.44 45 VAL B N 1
ATOM 2224 C CA . VAL B 1 45 ? 3.508 4.273 -25.281 1 95.44 45 VAL B CA 1
ATOM 2225 C C . VAL B 1 45 ? 3.018 4.824 -23.938 1 95.44 45 VAL B C 1
ATOM 2227 O O . VAL B 1 45 ? 1.84 5.16 -23.797 1 95.44 45 VAL B O 1
ATOM 2230 N N . LYS B 1 46 ? 3.869 4.922 -23 1 94.81 46 LYS B N 1
ATOM 2231 C CA . LYS B 1 46 ? 3.557 5.234 -21.609 1 94.81 46 LYS B CA 1
ATOM 2232 C C . LYS B 1 46 ? 2.664 6.469 -21.516 1 94.81 46 LYS B C 1
ATOM 2234 O O . LYS B 1 46 ? 1.684 6.473 -20.766 1 94.81 46 LYS B O 1
ATOM 2239 N N . PHE B 1 47 ? 2.828 7.5 -22.297 1 94.75 47 PHE B N 1
ATOM 2240 C CA . PHE B 1 47 ? 2.1 8.758 -22.172 1 94.75 47 PHE B CA 1
ATOM 2241 C C . PHE B 1 47 ? 0.969 8.836 -23.188 1 94.75 47 PHE B C 1
ATOM 2243 O O . PHE B 1 47 ? 0.235 9.828 -23.234 1 94.75 47 PHE B O 1
ATOM 2250 N N . THR B 1 48 ? 0.808 7.84 -23.953 1 96.12 48 THR B N 1
ATOM 2251 C CA . THR B 1 48 ? -0.242 7.848 -24.953 1 96.12 48 THR B CA 1
ATOM 2252 C C . THR B 1 48 ? -1.485 7.121 -24.453 1 96.12 48 THR B C 1
ATOM 2254 O O . THR B 1 48 ? -2.537 7.164 -25.094 1 96.12 48 THR B O 1
ATOM 2257 N N . LEU B 1 49 ? -1.483 6.555 -23.328 1 96.81 49 LEU B N 1
ATOM 2258 C CA . LEU B 1 49 ? -2.539 5.668 -22.859 1 96.81 49 LEU B CA 1
ATOM 2259 C C . LEU B 1 49 ? -3.523 6.426 -21.969 1 96.81 49 LEU B C 1
ATOM 2261 O O . LEU B 1 49 ? -4.508 5.852 -21.5 1 96.81 49 LEU B O 1
ATOM 2265 N N . ASN B 1 50 ? -3.275 7.652 -21.688 1 96.44 50 ASN B N 1
ATOM 2266 C CA . ASN B 1 50 ? -4.152 8.516 -20.906 1 96.44 50 ASN B CA 1
ATOM 2267 C C . ASN B 1 50 ? -4.34 7.977 -19.484 1 96.44 50 ASN B C 1
ATOM 2269 O O . ASN B 1 50 ? -5.473 7.852 -19.016 1 96.44 50 ASN B O 1
ATOM 2273 N N . LEU B 1 51 ? -3.238 7.617 -18.875 1 97.56 51 LEU B N 1
ATOM 2274 C CA . LEU B 1 51 ? -3.223 7.164 -17.5 1 97.56 51 LEU B CA 1
ATOM 2275 C C . LEU B 1 51 ? -2.859 8.305 -16.547 1 97.56 51 LEU B C 1
ATOM 2277 O O . LEU B 1 51 ? -1.979 9.117 -16.859 1 97.56 51 LEU B O 1
ATOM 2281 N N . ASP B 1 52 ? -3.5 8.5 -15.406 1 95.62 52 ASP B N 1
ATOM 2282 C CA . ASP B 1 52 ? -3.199 9.547 -14.438 1 95.62 52 ASP B CA 1
ATOM 2283 C C . ASP B 1 52 ? -1.773 9.406 -13.906 1 95.62 52 ASP B C 1
ATOM 2285 O O . ASP B 1 52 ? -1.079 10.406 -13.711 1 95.62 52 ASP B O 1
ATOM 2289 N N . PHE B 1 53 ? -1.325 8.25 -13.586 1 97.44 53 PHE B N 1
ATOM 2290 C CA . PHE B 1 53 ? 0.022 7.891 -13.164 1 97.44 53 PHE B CA 1
ATOM 2291 C C . PHE B 1 53 ? 0.623 6.84 -14.086 1 97.44 53 PHE B C 1
ATOM 2293 O O . PHE B 1 53 ? 0.664 5.656 -13.75 1 97.44 53 PHE B O 1
ATOM 2300 N N . PRO B 1 54 ? 1.109 7.352 -15.219 1 97.19 54 PRO B N 1
ATOM 2301 C CA . PRO B 1 54 ? 1.56 6.379 -16.219 1 97.19 54 PRO B CA 1
ATOM 2302 C C . PRO B 1 54 ? 2.654 5.453 -15.688 1 97.19 54 PRO B C 1
ATOM 2304 O O . PRO B 1 54 ? 3.795 5.887 -15.5 1 97.19 54 PRO B O 1
ATOM 2307 N N . ASN B 1 55 ? 2.234 4.262 -15.453 1 96.69 55 ASN B N 1
ATOM 2308 C CA . ASN B 1 55 ? 3.113 3.234 -14.906 1 96.69 55 ASN B CA 1
ATOM 2309 C C . ASN B 1 55 ? 2.584 1.831 -15.188 1 96.69 55 ASN B C 1
ATOM 2311 O O . ASN B 1 55 ? 1.496 1.674 -15.742 1 96.69 55 ASN B O 1
ATOM 2315 N N . LEU B 1 56 ? 3.4 0.845 -14.922 1 97.5 56 LEU B N 1
ATOM 2316 C CA . LEU B 1 56 ? 3.025 -0.561 -15.023 1 97.5 56 LEU B CA 1
ATOM 2317 C C . LEU B 1 56 ? 2.883 -1.186 -13.641 1 97.5 56 LEU B C 1
ATOM 2319 O O . LEU B 1 56 ? 3.664 -0.884 -12.734 1 97.5 56 LEU B O 1
ATOM 2323 N N . PRO B 1 57 ? 1.835 -2.027 -13.445 1 98.5 57 PRO B N 1
ATOM 2324 C CA . PRO B 1 57 ? 0.814 -2.457 -14.398 1 98.5 57 PRO B CA 1
ATOM 2325 C C . PRO B 1 57 ? -0.261 -1.397 -14.633 1 98.5 57 PRO B C 1
ATOM 2327 O O . PRO B 1 57 ? -0.445 -0.507 -13.797 1 98.5 57 PRO B O 1
ATOM 2330 N N . TYR B 1 58 ? -0.894 -1.474 -15.75 1 98.81 58 TYR B N 1
ATOM 2331 C CA . TYR B 1 58 ? -2.09 -0.678 -15.992 1 98.81 58 TYR B CA 1
ATOM 2332 C C . TYR B 1 58 ? -3.236 -1.557 -16.484 1 98.81 58 TYR B C 1
ATOM 2334 O O . TYR B 1 58 ? -3.016 -2.682 -16.938 1 98.81 58 TYR B O 1
ATOM 2342 N N . LEU B 1 59 ? -4.461 -1.091 -16.312 1 98.81 59 LEU B N 1
ATOM 2343 C CA . LEU B 1 59 ? -5.691 -1.683 -16.828 1 98.81 59 LEU B CA 1
ATOM 2344 C C . LEU B 1 59 ? -6.492 -0.664 -17.641 1 98.81 59 LEU B C 1
ATOM 2346 O O . LEU B 1 59 ? -6.688 0.469 -17.188 1 98.81 59 LEU B O 1
ATOM 2350 N N . ILE B 1 60 ? -6.844 -1.002 -18.812 1 98.44 60 ILE B N 1
ATOM 2351 C CA . ILE B 1 60 ? -7.836 -0.275 -19.594 1 98.44 60 ILE B CA 1
ATOM 2352 C C . ILE B 1 60 ? -9.078 -1.139 -19.781 1 98.44 60 ILE B C 1
ATOM 2354 O O . ILE B 1 60 ? -9.016 -2.201 -20.406 1 98.44 60 ILE B O 1
ATOM 2358 N N . ASP B 1 61 ? -10.148 -0.796 -19.219 1 98.06 61 ASP B N 1
ATOM 2359 C CA . ASP B 1 61 ? -11.438 -1.474 -19.266 1 98.06 61 ASP B CA 1
ATOM 2360 C C . ASP B 1 61 ? -12.555 -0.496 -19.625 1 98.06 61 ASP B C 1
ATOM 2362 O O . ASP B 1 61 ? -13.227 0.043 -18.75 1 98.06 61 ASP B O 1
ATOM 2366 N N . GLY B 1 62 ? -12.852 -0.348 -20.953 1 95.44 62 GLY B N 1
ATOM 2367 C CA . GLY B 1 62 ? -13.75 0.703 -21.391 1 95.44 62 GLY B CA 1
ATOM 2368 C C . GLY B 1 62 ? -13.258 2.096 -21.047 1 95.44 62 GLY B C 1
ATOM 2369 O O . GLY B 1 62 ? -12.133 2.467 -21.406 1 95.44 62 GLY B O 1
ATOM 2370 N N . ASN B 1 63 ? -14.031 2.766 -20.297 1 94.75 63 ASN B N 1
ATOM 2371 C CA . ASN B 1 63 ? -13.68 4.137 -19.938 1 94.75 63 ASN B CA 1
ATOM 2372 C C . ASN B 1 63 ? -12.844 4.188 -18.656 1 94.75 63 ASN B C 1
ATOM 2374 O O . ASN B 1 63 ? -12.367 5.25 -18.266 1 94.75 63 ASN B O 1
ATOM 2378 N N . VAL B 1 64 ? -12.594 3.021 -18.109 1 97 64 VAL B N 1
ATOM 2379 C CA . VAL B 1 64 ? -11.805 2.957 -16.891 1 97 64 VAL B CA 1
ATOM 2380 C C . VAL B 1 64 ? -10.344 2.682 -17.234 1 97 64 VAL B C 1
ATOM 2382 O O . VAL B 1 64 ? -10.031 1.708 -17.922 1 97 64 VAL B O 1
ATOM 2385 N N . ARG B 1 65 ? -9.453 3.557 -16.859 1 97.62 65 ARG B N 1
ATOM 2386 C CA . ARG B 1 65 ? -8.008 3.434 -17.031 1 97.62 65 ARG B CA 1
ATOM 2387 C C . ARG B 1 65 ? -7.281 3.594 -15.703 1 97.62 65 ARG B C 1
ATOM 2389 O O . ARG B 1 65 ? -7.309 4.668 -15.102 1 97.62 65 ARG B O 1
ATOM 2396 N N . LEU B 1 66 ? -6.629 2.498 -15.305 1 98.5 66 LEU B N 1
ATOM 2397 C CA . LEU B 1 66 ? -6.043 2.49 -13.969 1 98.5 66 LEU B CA 1
ATOM 2398 C C . LEU B 1 66 ? -4.59 2.029 -14.016 1 98.5 66 LEU B C 1
ATOM 2400 O O . LEU B 1 66 ? -4.219 1.216 -14.859 1 98.5 66 LEU B O 1
ATOM 2404 N N . THR B 1 67 ? -3.887 2.613 -13.062 1 98.38 67 THR B N 1
ATOM 2405 C CA . THR B 1 67 ? -2.611 2.033 -12.656 1 98.38 67 THR B CA 1
ATOM 2406 C C . THR B 1 67 ? -2.668 1.571 -11.203 1 98.38 67 THR B C 1
ATOM 2408 O O . THR B 1 67 ? -3.736 1.569 -10.586 1 98.38 67 THR B O 1
ATOM 2411 N N . GLN B 1 68 ? -1.508 1.169 -10.672 1 98.31 68 GLN B N 1
ATOM 2412 C CA . GLN B 1 68 ? -1.42 0.637 -9.32 1 98.31 68 GLN B CA 1
ATOM 2413 C C . GLN B 1 68 ? -2.068 -0.741 -9.227 1 98.31 68 GLN B C 1
ATOM 2415 O O . GLN B 1 68 ? -3.293 -0.862 -9.281 1 98.31 68 GLN B O 1
ATOM 2420 N N . SER B 1 69 ? -1.236 -1.735 -8.953 1 98.69 69 SER B N 1
ATOM 2421 C CA . SER B 1 69 ? -1.656 -3.133 -9 1 98.69 69 SER B CA 1
ATOM 2422 C C . SER B 1 69 ? -2.795 -3.4 -8.016 1 98.69 69 SER B C 1
ATOM 2424 O O . SER B 1 69 ? -3.777 -4.059 -8.367 1 98.69 69 SER B O 1
ATOM 2426 N N . VAL B 1 70 ? -2.75 -2.805 -6.848 1 98.75 70 VAL B N 1
ATOM 2427 C CA . VAL B 1 70 ? -3.762 -3.051 -5.824 1 98.75 70 VAL B CA 1
ATOM 2428 C C . VAL B 1 70 ? -5.074 -2.385 -6.23 1 98.75 70 VAL B C 1
ATOM 2430 O O . VAL B 1 70 ? -6.152 -2.967 -6.059 1 98.75 70 VAL B O 1
ATOM 2433 N N . THR B 1 71 ? -4.988 -1.179 -6.77 1 98.81 71 THR B N 1
ATOM 2434 C CA . THR B 1 71 ? -6.176 -0.482 -7.258 1 98.81 71 THR B CA 1
ATOM 2435 C C . THR B 1 71 ? -6.852 -1.277 -8.367 1 98.81 71 THR B C 1
ATOM 2437 O O . THR B 1 71 ? -8.078 -1.414 -8.391 1 98.81 71 THR B O 1
ATOM 2440 N N . ILE B 1 72 ? -6.047 -1.791 -9.266 1 98.88 72 ILE B N 1
ATOM 2441 C CA . ILE B 1 72 ? -6.559 -2.594 -10.375 1 98.88 72 ILE B CA 1
ATOM 2442 C C . ILE B 1 72 ? -7.258 -3.838 -9.828 1 98.88 72 ILE B C 1
ATOM 2444 O O . ILE B 1 72 ? -8.375 -4.16 -10.234 1 98.88 72 ILE B O 1
ATOM 2448 N N . LEU B 1 73 ? -6.629 -4.469 -8.898 1 98.94 73 LEU B N 1
ATOM 2449 C CA . LEU B 1 73 ? -7.188 -5.68 -8.305 1 98.94 73 LEU B CA 1
ATOM 2450 C C . LEU B 1 73 ? -8.508 -5.383 -7.609 1 98.94 73 LEU B C 1
ATOM 2452 O O . LEU B 1 73 ? -9.477 -6.129 -7.758 1 98.94 73 LEU B O 1
ATOM 2456 N N . ARG B 1 74 ? -8.57 -4.32 -6.871 1 98.81 74 ARG B N 1
ATOM 2457 C CA . ARG B 1 74 ? -9.789 -3.951 -6.168 1 98.81 74 ARG B CA 1
ATOM 2458 C C . ARG B 1 74 ? -10.922 -3.658 -7.148 1 98.81 74 ARG B C 1
ATOM 2460 O O . ARG B 1 74 ? -12.062 -4.078 -6.934 1 98.81 74 ARG B O 1
ATOM 2467 N N . TYR B 1 75 ? -10.594 -2.924 -8.18 1 98.75 75 TYR B N 1
ATOM 2468 C CA . TYR B 1 75 ? -11.594 -2.605 -9.195 1 98.75 75 TYR B CA 1
ATOM 2469 C C . TYR B 1 75 ? -12.164 -3.875 -9.812 1 98.75 75 TYR B C 1
ATOM 2471 O O . TYR B 1 75 ? -13.383 -4.051 -9.867 1 98.75 75 TYR B O 1
ATOM 2479 N N . LEU B 1 76 ? -11.305 -4.777 -10.227 1 98.81 76 LEU B N 1
ATOM 2480 C CA . LEU B 1 76 ? -11.734 -6.012 -10.875 1 98.81 76 LEU B CA 1
ATOM 2481 C C . LEU B 1 76 ? -12.461 -6.914 -9.883 1 98.81 76 LEU B C 1
ATOM 2483 O O . LEU B 1 76 ? -13.422 -7.602 -10.25 1 98.81 76 LEU B O 1
ATOM 2487 N N . ALA B 1 77 ? -11.938 -6.922 -8.695 1 98.81 77 ALA B N 1
ATOM 2488 C CA . ALA B 1 77 ? -12.555 -7.766 -7.68 1 98.81 77 ALA B CA 1
ATOM 2489 C C . ALA B 1 77 ? -13.992 -7.328 -7.398 1 98.81 77 ALA B C 1
ATOM 2491 O O . ALA B 1 77 ? -14.883 -8.164 -7.234 1 98.81 77 ALA B O 1
ATOM 2492 N N . LYS B 1 78 ? -14.156 -6.027 -7.266 1 98.19 78 LYS B N 1
ATOM 2493 C CA . LYS B 1 78 ? -15.516 -5.527 -7.09 1 98.19 78 LYS B CA 1
ATOM 2494 C C . LYS B 1 78 ? -16.391 -5.871 -8.289 1 98.19 78 LYS B C 1
ATOM 2496 O O . LYS B 1 78 ? -17.516 -6.363 -8.125 1 98.19 78 LYS B O 1
ATOM 2501 N N . LYS B 1 79 ? -15.914 -5.652 -9.438 1 97.75 79 LYS B N 1
ATOM 2502 C CA . LYS B 1 79 ? -16.625 -5.898 -10.688 1 97.75 79 LYS B CA 1
ATOM 2503 C C . LYS B 1 79 ? -17.047 -7.363 -10.805 1 97.75 79 LYS B C 1
ATOM 2505 O O . LYS B 1 79 ? -18.125 -7.668 -11.328 1 97.75 79 LYS B O 1
ATOM 2510 N N . HIS B 1 80 ? -16.25 -8.258 -10.312 1 98.38 80 HIS B N 1
ATOM 2511 C CA . HIS B 1 80 ? -16.484 -9.688 -10.508 1 98.38 80 HIS B CA 1
ATOM 2512 C C . HIS B 1 80 ? -16.828 -10.375 -9.195 1 98.38 80 HIS B C 1
ATOM 2514 O O . HIS B 1 80 ? -16.719 -11.602 -9.086 1 98.38 80 HIS B O 1
ATOM 2520 N N . GLU B 1 81 ? -17.047 -9.648 -8.164 1 97.88 81 GLU B N 1
ATOM 2521 C CA . GLU B 1 81 ? -17.562 -10.125 -6.887 1 97.88 81 GLU B CA 1
ATOM 2522 C C . GLU B 1 81 ? -16.547 -11.039 -6.195 1 97.88 81 GLU B C 1
ATOM 2524 O O . GLU B 1 81 ? -16.906 -12.133 -5.746 1 97.88 81 GLU B O 1
ATOM 2529 N N . LEU B 1 82 ? -15.383 -10.555 -6.117 1 98.75 82 LEU B N 1
ATOM 2530 C CA . LEU B 1 82 ? -14.305 -11.258 -5.438 1 98.75 82 LEU B CA 1
ATOM 2531 C C . LEU B 1 82 ? -13.703 -10.398 -4.336 1 98.75 82 LEU B C 1
ATOM 2533 O O . LEU B 1 82 ? -12.531 -10.562 -3.979 1 98.75 82 LEU B O 1
ATOM 2537 N N . ASP B 1 83 ? -14.469 -9.414 -3.82 1 98.31 83 ASP B N 1
ATOM 2538 C CA . ASP B 1 83 ? -13.93 -8.461 -2.85 1 98.31 83 ASP B CA 1
ATOM 2539 C C . ASP B 1 83 ? -14.539 -8.688 -1.467 1 98.31 83 ASP B C 1
ATOM 2541 O O . ASP B 1 83 ? -14.367 -7.867 -0.565 1 98.31 83 ASP B O 1
ATOM 2545 N N . GLY B 1 84 ? -15.164 -9.797 -1.25 1 97.5 84 GLY B N 1
ATOM 2546 C CA . GLY B 1 84 ? -15.812 -10.109 0.014 1 97.5 84 GLY B CA 1
ATOM 2547 C C . GLY B 1 84 ? -17.312 -9.906 -0.025 1 97.5 84 GLY B C 1
ATOM 2548 O O . GLY B 1 84 ? -17.812 -8.969 -0.658 1 97.5 84 GLY B O 1
ATOM 2549 N N . LYS B 1 85 ? -18.078 -10.734 0.736 1 96.5 85 LYS B N 1
ATOM 2550 C CA . LYS B 1 85 ? -19.531 -10.727 0.651 1 96.5 85 LYS B CA 1
ATOM 2551 C C . LYS B 1 85 ? -20.156 -9.938 1.804 1 96.5 85 LYS B C 1
ATOM 2553 O O . LYS B 1 85 ? -21.234 -9.367 1.664 1 96.5 85 LYS B O 1
ATOM 2558 N N . THR B 1 86 ? -19.547 -9.984 2.912 1 96.69 86 THR B N 1
ATOM 2559 C CA . THR B 1 86 ? -20.031 -9.289 4.098 1 96.69 86 THR B CA 1
ATOM 2560 C C . THR B 1 86 ? -19.047 -8.188 4.512 1 96.69 86 THR B C 1
ATOM 2562 O O . THR B 1 86 ? -17.891 -8.18 4.086 1 96.69 86 THR B O 1
ATOM 2565 N N . GLU B 1 87 ? -19.531 -7.32 5.32 1 95 87 GLU B N 1
ATOM 2566 C CA . GLU B 1 87 ? -18.656 -6.262 5.82 1 95 87 GLU B CA 1
ATOM 2567 C C . GLU B 1 87 ? -17.484 -6.836 6.59 1 95 87 GLU B C 1
ATOM 2569 O O . GLU B 1 87 ? -16.359 -6.312 6.508 1 95 87 GLU B O 1
ATOM 2574 N N . LYS B 1 88 ? -17.734 -7.84 7.352 1 95.38 88 LYS B N 1
ATOM 2575 C CA . LYS B 1 88 ? -16.672 -8.5 8.094 1 95.38 88 LYS B CA 1
ATOM 2576 C C . LYS B 1 88 ? -15.609 -9.078 7.152 1 95.38 88 LYS B C 1
ATOM 2578 O O . LYS B 1 88 ? -14.414 -8.922 7.387 1 95.38 88 LYS B O 1
ATOM 2583 N N . GLU B 1 89 ? -16.047 -9.703 6.121 1 97.5 89 GLU B N 1
ATOM 2584 C CA . GLU B 1 89 ? -15.125 -10.258 5.137 1 97.5 89 GLU B CA 1
ATOM 2585 C C . GLU B 1 89 ? -14.336 -9.156 4.434 1 97.5 89 GLU B C 1
ATOM 2587 O O . GLU B 1 89 ? -13.141 -9.305 4.188 1 97.5 89 GLU B O 1
ATOM 2592 N N . LYS B 1 90 ? -15.023 -8.102 4.129 1 97.88 90 LYS B N 1
ATOM 2593 C CA . LYS B 1 90 ? -14.375 -6.996 3.43 1 97.88 90 LYS B CA 1
ATOM 2594 C C . LYS B 1 90 ? -13.289 -6.363 4.293 1 97.88 90 LYS B C 1
ATOM 2596 O O . LYS B 1 90 ? -12.258 -5.926 3.779 1 97.88 90 LYS B O 1
ATOM 2601 N N . LEU B 1 91 ? -13.516 -6.324 5.547 1 97.44 91 LEU B N 1
ATOM 2602 C CA . LEU B 1 91 ? -12.5 -5.82 6.461 1 97.44 91 LEU B CA 1
ATOM 2603 C C . LEU B 1 91 ? -11.305 -6.766 6.52 1 97.44 91 LEU B C 1
ATOM 2605 O O . LEU B 1 91 ? -10.156 -6.324 6.52 1 97.44 91 LEU B O 1
ATOM 2609 N N . ARG B 1 92 ? -11.578 -8.047 6.59 1 98 92 ARG B N 1
ATOM 2610 C CA . ARG B 1 92 ? -10.508 -9.039 6.586 1 98 92 ARG B CA 1
ATOM 2611 C C . ARG B 1 92 ? -9.703 -8.969 5.293 1 98 92 ARG B C 1
ATOM 2613 O O . ARG B 1 92 ? -8.477 -9.102 5.312 1 98 92 ARG B O 1
ATOM 2620 N N . VAL B 1 93 ? -10.391 -8.703 4.207 1 98.75 93 VAL B N 1
ATOM 2621 C CA . VAL B 1 93 ? -9.75 -8.547 2.908 1 98.75 93 VAL B CA 1
ATOM 2622 C C . VAL B 1 93 ? -8.805 -7.352 2.936 1 98.75 93 VAL B C 1
ATOM 2624 O O . VAL B 1 93 ? -7.652 -7.453 2.508 1 98.75 93 VAL B O 1
ATOM 2627 N N . SER B 1 94 ? -9.289 -6.297 3.447 1 98.69 94 SER B N 1
ATOM 2628 C CA . SER B 1 94 ? -8.484 -5.082 3.51 1 98.69 94 SER B CA 1
ATOM 2629 C C . SER B 1 94 ? -7.223 -5.297 4.34 1 98.69 94 SER B C 1
ATOM 2631 O O . SER B 1 94 ? -6.133 -4.879 3.945 1 98.69 94 SER B O 1
ATOM 2633 N N . LEU B 1 95 ? -7.391 -5.941 5.43 1 98.5 95 LEU B N 1
ATOM 2634 C CA . LEU B 1 95 ? -6.27 -6.215 6.32 1 98.5 95 LEU B CA 1
ATOM 2635 C C . LEU B 1 95 ? -5.262 -7.145 5.656 1 98.5 95 LEU B C 1
ATOM 2637 O O . LEU B 1 95 ? -4.062 -6.859 5.637 1 98.5 95 LEU B O 1
ATOM 2641 N N . ALA B 1 96 ? -5.73 -8.195 5.082 1 98.69 96 ALA B N 1
ATOM 2642 C CA . ALA B 1 96 ? -4.867 -9.156 4.402 1 98.69 96 ALA B CA 1
ATOM 2643 C C . ALA B 1 96 ? -4.125 -8.5 3.24 1 98.69 96 ALA B C 1
ATOM 2645 O O . ALA B 1 96 ? -2.938 -8.758 3.031 1 98.69 96 ALA B O 1
ATOM 2646 N N . GLU B 1 97 ? -4.84 -7.695 2.529 1 98.88 97 GLU B N 1
ATOM 2647 C CA . GLU B 1 97 ? -4.262 -6.992 1.388 1 98.88 97 GLU B CA 1
ATOM 2648 C C . GLU B 1 97 ? -3.008 -6.219 1.792 1 98.88 97 GLU B C 1
ATOM 2650 O O . GLU B 1 97 ? -1.944 -6.395 1.193 1 98.88 97 GLU B O 1
ATOM 2655 N N . GLN B 1 98 ? -3.172 -5.43 2.764 1 98.56 98 GLN B N 1
ATOM 2656 C CA . GLN B 1 98 ? -2.066 -4.566 3.164 1 98.56 98 GLN B CA 1
ATOM 2657 C C . GLN B 1 98 ? -0.925 -5.379 3.77 1 98.56 98 GLN B C 1
ATOM 2659 O O . GLN B 1 98 ? 0.247 -5.047 3.584 1 98.56 98 GLN B O 1
ATOM 2664 N N . GLN B 1 99 ? -1.284 -6.418 4.484 1 98.31 99 GLN B N 1
ATOM 2665 C CA . GLN B 1 99 ? -0.251 -7.277 5.059 1 98.31 99 GLN B CA 1
ATOM 2666 C C . GLN B 1 99 ? 0.556 -7.969 3.961 1 98.31 99 GLN B C 1
ATOM 2668 O O . GLN B 1 99 ? 1.784 -8.031 4.035 1 98.31 99 GLN B O 1
ATOM 2673 N N . ILE B 1 100 ? -0.13 -8.477 2.982 1 98.44 100 ILE B N 1
ATOM 2674 C CA . ILE B 1 100 ? 0.547 -9.172 1.896 1 98.44 100 ILE B CA 1
ATOM 2675 C C . ILE B 1 100 ? 1.382 -8.188 1.088 1 98.44 100 ILE B C 1
ATOM 2677 O O . ILE B 1 100 ? 2.477 -8.516 0.625 1 98.44 100 ILE B O 1
ATOM 2681 N N . VAL B 1 101 ? 0.87 -6.992 0.914 1 98.12 101 VAL B N 1
ATOM 2682 C CA . VAL B 1 101 ? 1.637 -5.953 0.234 1 98.12 101 VAL B CA 1
ATOM 2683 C C . VAL B 1 101 ? 2.955 -5.719 0.969 1 98.12 101 VAL B C 1
ATOM 2685 O O . VAL B 1 101 ? 4.016 -5.641 0.345 1 98.12 101 VAL B O 1
ATOM 2688 N N . ASP B 1 102 ? 2.904 -5.609 2.295 1 97.25 102 ASP B N 1
ATOM 2689 C CA . ASP B 1 102 ? 4.113 -5.414 3.088 1 97.25 102 ASP B CA 1
ATOM 2690 C C . ASP B 1 102 ? 5.09 -6.57 2.895 1 97.25 102 ASP B C 1
ATOM 2692 O O . ASP B 1 102 ? 6.297 -6.352 2.748 1 97.25 102 ASP B O 1
ATOM 2696 N N . PHE B 1 103 ? 4.516 -7.699 2.914 1 97.5 103 PHE B N 1
ATOM 2697 C CA . PHE B 1 103 ? 5.332 -8.898 2.812 1 97.5 103 PHE B CA 1
ATOM 2698 C C . PHE B 1 103 ? 6.004 -8.984 1.447 1 97.5 103 PHE B C 1
ATOM 2700 O O . PHE B 1 103 ? 7.188 -9.32 1.352 1 97.5 103 PHE B O 1
ATOM 2707 N N . ARG B 1 104 ? 5.273 -8.688 0.447 1 97.38 104 ARG B N 1
ATOM 2708 C CA . ARG B 1 104 ? 5.801 -8.688 -0.913 1 97.38 104 ARG B CA 1
ATOM 2709 C C . ARG B 1 104 ? 6.859 -7.605 -1.092 1 97.38 104 ARG B C 1
ATOM 2711 O O . ARG B 1 104 ? 7.895 -7.84 -1.717 1 97.38 104 ARG B O 1
ATOM 2718 N N . THR B 1 105 ? 6.602 -6.477 -0.596 1 96.5 105 THR B N 1
ATOM 2719 C CA . THR B 1 105 ? 7.531 -5.355 -0.697 1 96.5 105 THR B CA 1
ATOM 2720 C C . THR B 1 105 ? 8.859 -5.691 -0.022 1 96.5 105 THR B C 1
ATOM 2722 O O . THR B 1 105 ? 9.922 -5.371 -0.547 1 96.5 105 THR B O 1
ATOM 2725 N N . SER B 1 106 ? 8.766 -6.301 1.12 1 96.38 106 SER B N 1
ATOM 2726 C CA . SER B 1 106 ? 9.961 -6.727 1.837 1 96.38 106 SER B CA 1
ATOM 2727 C C . SER B 1 106 ? 10.805 -7.668 0.987 1 96.38 106 SER B C 1
ATOM 2729 O O . SER B 1 106 ? 12.031 -7.508 0.902 1 96.38 106 SER B O 1
ATOM 2731 N N . LEU B 1 107 ? 10.188 -8.578 0.376 1 97.12 107 LEU B N 1
ATOM 2732 C CA . LEU B 1 107 ? 10.867 -9.539 -0.486 1 97.12 107 LEU B CA 1
ATOM 2733 C C . LEU B 1 107 ? 11.523 -8.836 -1.672 1 97.12 107 LEU B C 1
ATOM 2735 O O . LEU B 1 107 ? 12.68 -9.109 -2.006 1 97.12 107 LEU B O 1
ATOM 2739 N N . SER B 1 108 ? 10.758 -7.957 -2.332 1 96.62 108 SER B N 1
ATOM 2740 C CA . SER B 1 108 ? 11.266 -7.219 -3.486 1 96.62 108 SER B CA 1
ATOM 2741 C C . SER B 1 108 ? 12.477 -6.371 -3.113 1 96.62 108 SER B C 1
ATOM 2743 O O . SER B 1 108 ? 13.453 -6.324 -3.855 1 96.62 108 SER B O 1
ATOM 2745 N N . ARG B 1 109 ? 12.398 -5.75 -1.976 1 94.81 109 ARG B N 1
ATOM 2746 C CA . ARG B 1 109 ? 13.516 -4.934 -1.509 1 94.81 109 ARG B CA 1
ATOM 2747 C C . ARG B 1 109 ? 14.773 -5.773 -1.335 1 94.81 109 ARG B C 1
ATOM 2749 O O . ARG B 1 109 ? 15.859 -5.359 -1.736 1 94.81 109 ARG B O 1
ATOM 2756 N N . LEU B 1 110 ? 14.586 -6.895 -0.749 1 97.19 110 LEU B N 1
ATOM 2757 C CA . LEU B 1 110 ? 15.719 -7.797 -0.59 1 97.19 110 LEU B CA 1
ATOM 2758 C C . LEU B 1 110 ? 16.312 -8.164 -1.945 1 97.19 110 LEU B C 1
ATOM 2760 O O . LEU B 1 110 ? 17.516 -8.047 -2.152 1 97.19 110 LEU B O 1
ATOM 2764 N N . CYS B 1 111 ? 15.477 -8.555 -2.855 1 97.56 111 CYS B N 1
ATOM 2765 C CA . CYS B 1 111 ? 15.922 -9.148 -4.113 1 97.56 111 CYS B CA 1
ATOM 2766 C C . CYS B 1 111 ? 16.562 -8.094 -5.012 1 97.56 111 CYS B C 1
ATOM 2768 O O . CYS B 1 111 ? 17.406 -8.414 -5.848 1 97.56 111 CYS B O 1
ATOM 2770 N N . TYR B 1 112 ? 16.219 -6.832 -4.84 1 95.81 112 TYR B N 1
ATOM 2771 C CA . TYR B 1 112 ? 16.766 -5.777 -5.688 1 95.81 112 TYR B CA 1
ATOM 2772 C C . TYR B 1 112 ? 17.969 -5.109 -5.031 1 95.81 112 TYR B C 1
ATOM 2774 O O . TYR B 1 112 ? 18.641 -4.289 -5.648 1 95.81 112 TYR B O 1
ATOM 2782 N N . ASP B 1 113 ? 18.156 -5.449 -3.787 1 95.06 113 ASP B N 1
ATOM 2783 C CA . ASP B 1 113 ? 19.266 -4.816 -3.078 1 95.06 113 ASP B CA 1
ATOM 2784 C C . ASP B 1 113 ? 20.609 -5.289 -3.625 1 95.06 113 ASP B C 1
ATOM 2786 O O . ASP B 1 113 ? 20.844 -6.492 -3.729 1 95.06 113 ASP B O 1
ATOM 2790 N N . LYS B 1 114 ? 21.516 -4.336 -3.865 1 93.12 114 LYS B N 1
ATOM 2791 C CA . LYS B 1 114 ? 22.828 -4.664 -4.383 1 93.12 114 LYS B CA 1
ATOM 2792 C C . LYS B 1 114 ? 23.625 -5.5 -3.381 1 93.12 114 LYS B C 1
ATOM 2794 O O . LYS B 1 114 ? 24.531 -6.25 -3.766 1 93.12 114 LYS B O 1
ATOM 2799 N N . ASN B 1 115 ? 23.328 -5.375 -2.156 1 94.5 115 ASN B N 1
ATOM 2800 C CA . ASN B 1 115 ? 24 -6.121 -1.095 1 94.5 115 ASN B CA 1
ATOM 2801 C C . ASN B 1 115 ? 23.219 -7.375 -0.712 1 94.5 115 ASN B C 1
ATOM 2803 O O . ASN B 1 115 ? 23.219 -7.785 0.449 1 94.5 115 ASN B O 1
ATOM 2807 N N . PHE B 1 116 ? 22.453 -7.965 -1.585 1 96.69 116 PHE B N 1
ATOM 2808 C CA . PHE B 1 116 ? 21.562 -9.102 -1.408 1 96.69 116 PHE B CA 1
ATOM 2809 C C . PHE B 1 116 ? 22.234 -10.195 -0.582 1 96.69 116 PHE B C 1
ATOM 2811 O O . PHE B 1 116 ? 21.688 -10.633 0.434 1 96.69 116 PHE B O 1
ATOM 2818 N N . GLU B 1 117 ? 23.391 -10.586 -0.944 1 96.44 117 GLU B N 1
ATOM 2819 C CA . GLU B 1 117 ? 24.078 -11.695 -0.283 1 96.44 117 GLU B CA 1
ATOM 2820 C C . GLU B 1 117 ? 24.391 -11.359 1.172 1 96.44 117 GLU B C 1
ATOM 2822 O O . GLU B 1 117 ? 24.391 -12.242 2.031 1 96.44 117 GLU B O 1
ATOM 2827 N N . LYS B 1 118 ? 24.656 -10.062 1.398 1 95.69 118 LYS B N 1
ATOM 2828 C CA . LYS B 1 118 ? 25.016 -9.625 2.742 1 95.69 118 LYS B CA 1
ATOM 2829 C C . LYS B 1 118 ? 23.797 -9.523 3.643 1 95.69 118 LYS B C 1
ATOM 2831 O O . LYS B 1 118 ? 23.875 -9.789 4.844 1 95.69 118 LYS B O 1
ATOM 2836 N N . ILE B 1 119 ? 22.688 -9.219 3.062 1 95.56 119 ILE B N 1
ATOM 2837 C CA . ILE B 1 119 ? 21.516 -8.914 3.875 1 95.56 119 ILE B CA 1
ATOM 2838 C C . ILE B 1 119 ? 20.625 -10.148 3.986 1 95.56 119 ILE B C 1
ATOM 2840 O O . ILE B 1 119 ? 19.828 -10.266 4.926 1 95.56 119 ILE B O 1
ATOM 2844 N N . LYS B 1 120 ? 20.719 -11.047 3.121 1 96.62 120 LYS B N 1
ATOM 2845 C CA . LYS B 1 120 ? 19.859 -12.234 3.059 1 96.62 120 LYS B CA 1
ATOM 2846 C C . LYS B 1 120 ? 19.938 -13.031 4.359 1 96.62 120 LYS B C 1
ATOM 2848 O O . LYS B 1 120 ? 18.906 -13.445 4.895 1 96.62 120 LYS B O 1
ATOM 2853 N N . PRO B 1 121 ? 21.094 -13.211 4.984 1 96.88 121 PRO B N 1
ATOM 2854 C CA . PRO B 1 121 ? 21.172 -14 6.215 1 96.88 121 PRO B CA 1
ATOM 2855 C C . PRO B 1 121 ? 20.375 -13.383 7.363 1 96.88 121 PRO B C 1
ATOM 2857 O O . PRO B 1 121 ? 19.906 -14.094 8.25 1 96.88 121 PRO B O 1
ATOM 2860 N N . GLU B 1 122 ? 20.25 -12.109 7.336 1 96.06 122 GLU B N 1
ATOM 2861 C CA . GLU B 1 122 ? 19.469 -11.43 8.367 1 96.06 122 GLU B CA 1
ATOM 2862 C C . GLU B 1 122 ? 17.984 -11.453 8.047 1 96.06 122 GLU B C 1
ATOM 2864 O O . GLU B 1 122 ? 17.141 -11.398 8.945 1 96.06 122 GLU B O 1
ATOM 2869 N N . PHE B 1 123 ? 17.734 -11.578 6.816 1 97.12 123 PHE B N 1
ATOM 2870 C CA . PHE B 1 123 ? 16.359 -11.516 6.32 1 97.12 123 PHE B CA 1
ATOM 2871 C C . PHE B 1 123 ? 15.656 -12.852 6.5 1 97.12 123 PHE B C 1
ATOM 2873 O O . PHE B 1 123 ? 14.508 -12.906 6.957 1 97.12 123 PHE B O 1
ATOM 2880 N N . VAL B 1 124 ? 16.281 -13.906 6.234 1 96.62 124 VAL B N 1
ATOM 2881 C CA . VAL B 1 124 ? 15.719 -15.242 6.09 1 96.62 124 VAL B CA 1
ATOM 2882 C C . VAL B 1 124 ? 15.094 -15.688 7.414 1 96.62 124 VAL B C 1
ATOM 2884 O O . VAL B 1 124 ? 13.969 -16.203 7.438 1 96.62 124 VAL B O 1
ATOM 2887 N N . PRO B 1 125 ? 15.719 -15.391 8.562 1 95.81 125 PRO B N 1
ATOM 2888 C CA . PRO B 1 125 ? 15.133 -15.836 9.828 1 95.81 125 PRO B CA 1
ATOM 2889 C C . PRO B 1 125 ? 13.844 -15.102 10.18 1 95.81 125 PRO B C 1
ATOM 2891 O O . PRO B 1 125 ? 13.055 -15.586 11 1 95.81 125 PRO B O 1
ATOM 2894 N N . LYS B 1 126 ? 13.57 -14.039 9.602 1 95.94 126 LYS B N 1
ATOM 2895 C CA . LYS B 1 126 ? 12.383 -13.242 9.906 1 95.94 126 LYS B CA 1
ATOM 2896 C C . LYS B 1 126 ? 11.18 -13.719 9.102 1 95.94 126 LYS B C 1
ATOM 2898 O O . LYS B 1 126 ? 10.039 -13.398 9.438 1 95.94 126 LYS B O 1
ATOM 2903 N N . VAL B 1 127 ? 11.398 -14.438 8.031 1 97.62 127 VAL B N 1
ATOM 2904 C CA . VAL B 1 127 ? 10.352 -14.82 7.09 1 97.62 127 VAL B CA 1
ATOM 2905 C C . VAL B 1 127 ? 9.367 -15.766 7.77 1 97.62 127 VAL B C 1
ATOM 2907 O O . VAL B 1 127 ? 8.156 -15.57 7.691 1 97.62 127 VAL B O 1
ATOM 2910 N N . PRO B 1 128 ? 9.805 -16.812 8.523 1 96.94 128 PRO B N 1
ATOM 2911 C CA . PRO B 1 128 ? 8.852 -17.703 9.195 1 96.94 128 PRO B CA 1
ATOM 2912 C C . PRO B 1 128 ? 7.988 -16.984 10.219 1 96.94 128 PRO B C 1
ATOM 2914 O O . PRO B 1 128 ? 6.836 -17.375 10.445 1 96.94 128 PRO B O 1
ATOM 2917 N N . VAL B 1 129 ? 8.539 -15.969 10.828 1 95 129 VAL B N 1
ATOM 2918 C CA . VAL B 1 129 ? 7.762 -15.188 11.789 1 95 129 VAL B CA 1
ATOM 2919 C C . VAL B 1 129 ? 6.562 -14.547 11.086 1 95 129 VAL B C 1
ATOM 2921 O O . VAL B 1 129 ? 5.441 -14.594 11.594 1 95 129 VAL B O 1
ATOM 2924 N N . GLN B 1 130 ? 6.82 -14.039 9.922 1 95.5 130 GLN B N 1
ATOM 2925 C CA . GLN B 1 130 ? 5.754 -13.414 9.148 1 95.5 130 GLN B CA 1
ATOM 2926 C C . GLN B 1 130 ? 4.766 -14.461 8.633 1 95.5 130 GLN B C 1
ATOM 2928 O O . GLN B 1 130 ? 3.555 -14.227 8.625 1 95.5 130 GLN B O 1
ATOM 2933 N N . LEU B 1 131 ? 5.277 -15.555 8.203 1 97.75 131 LEU B N 1
ATOM 2934 C CA . LEU B 1 131 ? 4.418 -16.625 7.699 1 97.75 131 LEU B CA 1
ATOM 2935 C C . LEU B 1 131 ? 3.516 -17.156 8.805 1 97.75 131 LEU B C 1
ATOM 2937 O O . LEU B 1 131 ? 2.373 -17.547 8.547 1 97.75 131 LEU B O 1
ATOM 2941 N N . LYS B 1 132 ? 4.016 -17.172 9.977 1 97.06 132 LYS B N 1
ATOM 2942 C CA . LYS B 1 132 ? 3.199 -17.609 11.102 1 97.06 132 LYS B CA 1
ATOM 2943 C C . LYS B 1 132 ? 2.004 -16.672 11.305 1 97.06 132 LYS B C 1
ATOM 2945 O O . LYS B 1 132 ? 0.899 -17.141 11.602 1 97.06 132 LYS B O 1
ATOM 2950 N N . LEU B 1 133 ? 2.23 -15.422 11.188 1 96.38 133 LEU B N 1
ATOM 2951 C CA . LEU B 1 133 ? 1.145 -14.453 11.305 1 96.38 133 LEU B CA 1
ATOM 2952 C C . LEU B 1 133 ? 0.078 -14.703 10.242 1 96.38 133 LEU B C 1
ATOM 2954 O O . LEU B 1 133 ? -1.118 -14.617 10.531 1 96.38 133 LEU B O 1
ATOM 2958 N N . VAL B 1 134 ? 0.496 -15.008 9.039 1 98.06 134 VAL B N 1
ATOM 2959 C CA . VAL B 1 134 ? -0.442 -15.289 7.957 1 98.06 134 VAL B CA 1
ATOM 2960 C C . VAL B 1 134 ? -1.208 -16.578 8.258 1 98.06 134 VAL B C 1
ATOM 2962 O O . VAL B 1 134 ? -2.424 -16.641 8.055 1 98.06 134 VAL B O 1
ATOM 2965 N N . ALA B 1 135 ? -0.469 -17.547 8.719 1 97.94 135 ALA B N 1
ATOM 2966 C CA . ALA B 1 135 ? -1.1 -18.812 9.078 1 97.94 135 ALA B CA 1
ATOM 2967 C C . ALA B 1 135 ? -2.141 -18.609 10.18 1 97.94 135 ALA B C 1
ATOM 2969 O O . ALA B 1 135 ? -3.244 -19.141 10.102 1 97.94 135 ALA B O 1
ATOM 2970 N N . ASP B 1 136 ? -1.771 -17.844 11.18 1 97.06 136 ASP B N 1
ATOM 2971 C CA . ASP B 1 136 ? -2.695 -17.547 12.266 1 97.06 136 ASP B CA 1
ATOM 2972 C C . ASP B 1 136 ? -3.916 -16.781 11.758 1 97.06 136 ASP B C 1
ATOM 2974 O O . ASP B 1 136 ? -5.039 -17.016 12.195 1 97.06 136 ASP B O 1
ATOM 2978 N N . PHE B 1 137 ? -3.701 -15.898 10.922 1 97.94 137 PHE B N 1
ATOM 2979 C CA . PHE B 1 137 ? -4.785 -15.117 10.336 1 97.94 137 PHE B CA 1
ATOM 2980 C C . PHE B 1 137 ? -5.73 -16.016 9.547 1 97.94 137 PHE B C 1
ATOM 2982 O O . PHE B 1 137 ? -6.949 -15.852 9.609 1 97.94 137 PHE B O 1
ATOM 2989 N N . LEU B 1 138 ? -5.164 -16.875 8.742 1 98.19 138 LEU B N 1
ATOM 2990 C CA . LEU B 1 138 ? -5.965 -17.859 8.008 1 98.19 138 LEU B CA 1
ATOM 2991 C C . LEU B 1 138 ? -6.805 -18.703 8.953 1 98.19 138 LEU B C 1
ATOM 2993 O O . LEU B 1 138 ? -8.008 -18.875 8.742 1 98.19 138 LEU B O 1
ATOM 2997 N N . GLY B 1 139 ? -6.156 -19.25 9.953 1 96.56 139 GLY B N 1
ATOM 2998 C CA . GLY B 1 139 ? -6.844 -20.094 10.922 1 96.56 139 GLY B CA 1
ATOM 2999 C C . GLY B 1 139 ? -7.465 -21.328 10.297 1 96.56 139 GLY B C 1
ATOM 3000 O O . GLY B 1 139 ? -6.797 -22.062 9.57 1 96.56 139 GLY B O 1
ATOM 3001 N N . SER B 1 140 ? -8.703 -21.516 10.57 1 96.5 140 SER B N 1
ATOM 3002 C CA . SER B 1 140 ? -9.398 -22.703 10.062 1 96.5 140 SER B CA 1
ATOM 3003 C C . SER B 1 140 ? -10.164 -22.375 8.781 1 96.5 140 SER B C 1
ATOM 3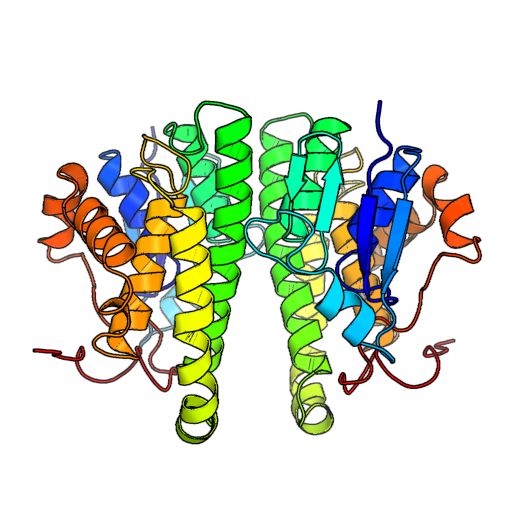005 O O . SER B 1 140 ? -10.867 -23.234 8.242 1 96.5 140 SER B O 1
ATOM 3007 N N . ARG B 1 141 ? -10.039 -21.234 8.336 1 97.12 141 ARG B N 1
ATOM 3008 C CA . ARG B 1 141 ? -10.766 -20.812 7.145 1 97.12 141 ARG B CA 1
ATOM 3009 C C . ARG B 1 141 ? -10.164 -21.438 5.887 1 97.12 141 ARG B C 1
ATOM 3011 O O . ARG B 1 141 ? -8.969 -21.719 5.84 1 97.12 141 ARG B O 1
ATOM 3018 N N . LYS B 1 142 ? -10.984 -21.531 4.91 1 97.56 142 LYS B N 1
ATOM 3019 C CA . LYS B 1 142 ? -10.539 -22.094 3.637 1 97.56 142 LYS B CA 1
ATOM 3020 C C . LYS B 1 142 ? -9.68 -21.094 2.869 1 97.56 142 LYS B C 1
ATOM 3022 O O . LYS B 1 142 ? -8.711 -21.469 2.207 1 97.56 142 LYS B O 1
ATOM 3027 N N . PHE B 1 143 ? -10.141 -19.844 2.922 1 98.5 143 PHE B N 1
ATOM 3028 C CA . PHE B 1 143 ? -9.43 -18.734 2.291 1 98.5 143 PHE B CA 1
ATOM 3029 C C . PHE B 1 143 ? -9.188 -17.609 3.287 1 98.5 143 PHE B C 1
ATOM 3031 O O . PHE B 1 143 ? -9.711 -17.625 4.402 1 98.5 143 PHE B O 1
ATOM 3038 N N . LEU B 1 144 ? -8.367 -16.625 2.953 1 98.25 144 LEU B N 1
ATOM 3039 C CA . LEU B 1 144 ? -7.93 -15.602 3.904 1 98.25 144 LEU B CA 1
ATOM 3040 C C . LEU B 1 144 ? -9.117 -14.836 4.465 1 98.25 144 LEU B C 1
ATOM 3042 O O . LEU B 1 144 ? -9.141 -14.492 5.652 1 98.25 144 LEU B O 1
ATOM 3046 N N . ALA B 1 145 ? -10.086 -14.562 3.623 1 96.31 145 ALA B N 1
ATOM 3047 C CA . ALA B 1 145 ? -11.211 -13.742 4.07 1 96.31 145 ALA B CA 1
ATOM 3048 C C . ALA B 1 145 ? -12.328 -14.609 4.641 1 96.31 145 ALA B C 1
ATOM 3050 O O . ALA B 1 145 ? -13.227 -14.109 5.324 1 96.31 145 ALA B O 1
ATOM 3051 N N . GLY B 1 146 ? -12.375 -15.852 4.293 1 96.44 146 GLY B N 1
ATOM 3052 C CA . GLY B 1 146 ? -13.445 -16.75 4.711 1 96.44 146 GLY B CA 1
ATOM 3053 C C . GLY B 1 146 ? -13.523 -18.016 3.881 1 96.44 146 GLY B C 1
ATOM 3054 O O . GLY B 1 146 ? -12.508 -18.656 3.623 1 96.44 146 GLY B O 1
ATOM 3055 N N . ASP B 1 147 ? -14.773 -18.297 3.498 1 95.75 147 ASP B N 1
ATOM 3056 C CA . ASP B 1 147 ? -15.008 -19.578 2.84 1 95.75 147 ASP B CA 1
ATOM 3057 C C . ASP B 1 147 ? -14.914 -19.438 1.321 1 95.75 147 ASP B C 1
ATOM 3059 O O . ASP B 1 147 ? -14.836 -20.438 0.605 1 95.75 147 ASP B O 1
ATOM 3063 N N . CYS B 1 148 ? -14.93 -18.266 0.892 1 96.75 148 CYS B N 1
ATOM 3064 C CA . CYS B 1 148 ? -14.891 -18.047 -0.55 1 96.75 148 CYS B CA 1
ATOM 3065 C C . CYS B 1 148 ? -13.617 -17.328 -0.96 1 96.75 148 CYS B C 1
ATOM 3067 O O . CYS B 1 148 ? -13.07 -16.531 -0.193 1 96.75 148 CYS B O 1
ATOM 3069 N N . VAL B 1 149 ? -13.234 -17.562 -2.219 1 98.31 149 VAL B N 1
ATOM 3070 C CA . VAL B 1 149 ? -12.055 -16.938 -2.793 1 98.31 149 VAL B CA 1
ATOM 3071 C C . VAL B 1 149 ? -12.281 -15.438 -2.934 1 98.31 149 VAL B C 1
ATOM 3073 O O . VAL B 1 149 ? -13.375 -15 -3.309 1 98.31 149 VAL B O 1
ATOM 3076 N N . THR B 1 150 ? -11.305 -14.664 -2.574 1 98.81 150 THR B N 1
ATOM 3077 C CA . THR B 1 150 ? -11.242 -13.242 -2.873 1 98.81 150 THR B CA 1
ATOM 3078 C C . THR B 1 150 ? -9.922 -12.891 -3.559 1 98.81 150 THR B C 1
ATOM 3080 O O . THR B 1 150 ? -9.031 -13.742 -3.676 1 98.81 150 THR B O 1
ATOM 3083 N N . TYR B 1 151 ? -9.75 -11.625 -3.967 1 98.88 151 TYR B N 1
ATOM 3084 C CA . TYR B 1 151 ? -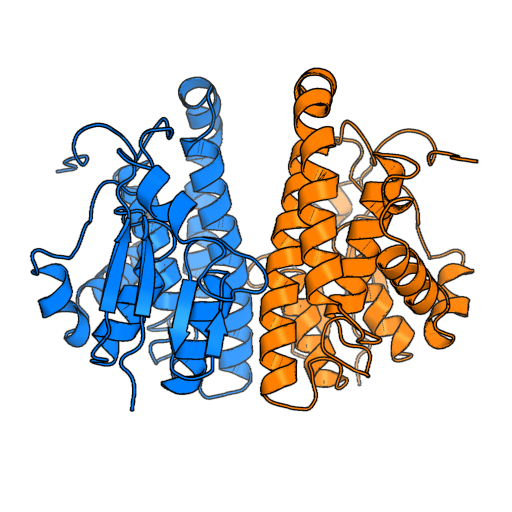8.562 -11.234 -4.715 1 98.88 151 TYR B CA 1
ATOM 3085 C C . TYR B 1 151 ? -7.312 -11.336 -3.848 1 98.88 151 TYR B C 1
ATOM 3087 O O . TYR B 1 151 ? -6.203 -11.508 -4.359 1 98.88 151 TYR B O 1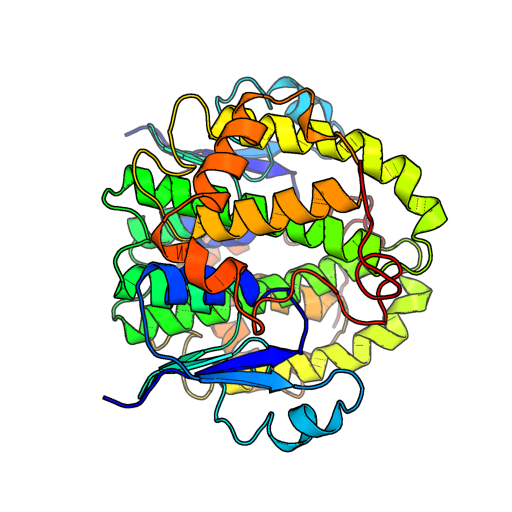
ATOM 3095 N N . VAL B 1 152 ? -7.41 -11.273 -2.545 1 98.88 152 VAL B N 1
ATOM 3096 C CA . VAL B 1 152 ? -6.23 -11.289 -1.688 1 98.88 152 VAL B CA 1
ATOM 3097 C C . VAL B 1 152 ? -5.641 -12.695 -1.646 1 98.88 152 VAL B C 1
ATOM 3099 O O . VAL B 1 152 ? -4.473 -12.875 -1.304 1 98.88 152 VAL B O 1
ATOM 3102 N N . ASP B 1 153 ? -6.43 -13.68 -1.943 1 98.94 153 ASP B N 1
ATOM 3103 C CA . ASP B 1 153 ? -5.898 -15.039 -2.02 1 98.94 153 ASP B CA 1
ATOM 3104 C C . ASP B 1 153 ? -4.918 -15.18 -3.182 1 98.94 153 ASP B C 1
ATOM 3106 O O . ASP B 1 153 ? -3.934 -15.914 -3.082 1 98.94 153 ASP B O 1
ATOM 3110 N N . PHE B 1 154 ? -5.211 -14.469 -4.266 1 98.94 154 PHE B N 1
ATOM 3111 C CA . PHE B 1 154 ? -4.297 -14.484 -5.402 1 98.94 154 PHE B CA 1
ATOM 3112 C C . PHE B 1 154 ? -2.994 -13.766 -5.059 1 98.94 154 PHE B C 1
ATOM 3114 O O . PHE B 1 154 ? -1.913 -14.219 -5.441 1 98.94 154 PHE B O 1
ATOM 3121 N N . MET B 1 155 ? -3.115 -12.703 -4.363 1 98.88 155 MET B N 1
ATOM 3122 C CA . MET B 1 155 ? -1.933 -11.969 -3.918 1 98.88 155 MET B CA 1
ATOM 3123 C C . MET B 1 155 ? -1.076 -12.828 -2.992 1 98.88 155 MET B C 1
ATOM 3125 O O . MET B 1 155 ? 0.142 -12.898 -3.158 1 98.88 155 MET B O 1
ATOM 3129 N N . ALA B 1 156 ? -1.736 -13.422 -2.029 1 98.81 156 ALA B N 1
ATOM 3130 C CA . ALA B 1 156 ? -1.031 -14.219 -1.03 1 98.81 156 ALA B CA 1
ATOM 3131 C C . ALA B 1 156 ? -0.365 -15.43 -1.669 1 98.81 156 ALA B C 1
ATOM 3133 O O . ALA B 1 156 ? 0.791 -15.742 -1.372 1 98.81 156 ALA B O 1
ATOM 3134 N N . TYR B 1 157 ? -1.112 -16.078 -2.51 1 98.56 157 TYR B N 1
ATOM 3135 C CA . TYR B 1 157 ? -0.56 -17.234 -3.205 1 98.56 157 TYR B CA 1
ATOM 3136 C C . TYR B 1 157 ? 0.728 -16.875 -3.934 1 98.56 157 TYR B C 1
ATOM 3138 O O . TYR B 1 157 ? 1.743 -17.562 -3.797 1 98.56 157 TYR B O 1
ATOM 3146 N N . ASP B 1 158 ? 0.628 -15.836 -4.676 1 98.06 158 ASP B N 1
ATOM 3147 C CA . ASP B 1 158 ? 1.765 -15.398 -5.484 1 98.06 158 ASP B CA 1
ATOM 3148 C C . ASP B 1 158 ? 2.961 -15.047 -4.602 1 98.06 158 ASP B C 1
ATOM 3150 O O . ASP B 1 158 ? 4.086 -15.477 -4.867 1 98.06 158 ASP B O 1
ATOM 3154 N N . CYS B 1 159 ? 2.74 -14.32 -3.576 1 98.06 159 CYS B N 1
ATOM 3155 C CA . CYS B 1 159 ? 3.787 -13.875 -2.666 1 98.06 159 CYS B CA 1
ATOM 3156 C C . CYS B 1 159 ? 4.449 -15.055 -1.973 1 98.06 159 CYS B C 1
ATOM 3158 O O . CYS B 1 159 ? 5.68 -15.164 -1.959 1 98.06 159 CYS B O 1
ATOM 3160 N N . ILE B 1 160 ? 3.65 -15.938 -1.415 1 97.88 160 ILE B N 1
ATOM 3161 C CA . ILE B 1 160 ? 4.168 -17.078 -0.671 1 97.88 160 ILE B CA 1
ATOM 3162 C C . ILE B 1 160 ? 4.93 -18.016 -1.614 1 97.88 160 ILE B C 1
ATOM 3164 O O . ILE B 1 160 ? 5.949 -18.594 -1.235 1 97.88 160 ILE B O 1
ATOM 3168 N N . ASP B 1 161 ? 4.414 -18.109 -2.787 1 96.31 161 ASP B N 1
ATOM 3169 C CA . ASP B 1 161 ? 5.102 -18.922 -3.785 1 96.31 161 ASP B CA 1
ATOM 3170 C C . ASP B 1 161 ? 6.512 -18.391 -4.047 1 96.31 161 ASP B C 1
ATOM 3172 O O . ASP B 1 161 ? 7.453 -19.172 -4.188 1 96.31 161 ASP B O 1
ATOM 3176 N N . PHE B 1 162 ? 6.699 -17.156 -4.098 1 95.62 162 PHE B N 1
ATOM 3177 C CA . PHE B 1 162 ? 8.016 -16.578 -4.32 1 95.62 162 PHE B CA 1
ATOM 3178 C C . PHE B 1 162 ? 8.93 -16.828 -3.129 1 95.62 162 PHE B C 1
ATOM 3180 O O . PHE B 1 162 ? 10.125 -17.109 -3.303 1 95.62 162 PHE B O 1
ATOM 3187 N N . TYR B 1 163 ? 8.367 -16.688 -1.949 1 96.75 163 TYR B N 1
ATOM 3188 C CA . TYR B 1 163 ? 9.18 -16.953 -0.764 1 96.75 163 TYR B CA 1
ATOM 3189 C C . TYR B 1 163 ? 9.695 -18.391 -0.767 1 96.75 163 TYR B C 1
ATOM 3191 O O . TYR B 1 163 ? 10.797 -18.672 -0.284 1 96.75 163 TYR B O 1
ATOM 3199 N N . ARG B 1 164 ? 8.93 -19.281 -1.31 1 95.06 164 ARG B N 1
ATOM 3200 C CA . ARG B 1 164 ? 9.344 -20.672 -1.382 1 95.06 164 ARG B CA 1
ATOM 3201 C C . ARG B 1 164 ? 10.555 -20.844 -2.299 1 95.06 164 ARG B C 1
ATOM 3203 O O . ARG B 1 164 ? 11.383 -21.734 -2.092 1 95.06 164 ARG B O 1
ATOM 3210 N N . TYR B 1 165 ? 10.672 -20 -3.314 1 94.25 165 TYR B N 1
ATOM 3211 C CA . TYR B 1 165 ? 11.859 -20.016 -4.168 1 94.25 165 TYR B CA 1
ATOM 3212 C C . TYR B 1 165 ? 13.086 -19.531 -3.412 1 94.25 165 TYR B C 1
ATOM 3214 O O . TYR B 1 165 ? 14.172 -20.094 -3.553 1 94.25 165 TYR B O 1
ATOM 3222 N N . LEU B 1 166 ? 12.898 -18.516 -2.668 1 94.06 166 LEU B N 1
ATOM 3223 C CA . LEU B 1 166 ? 14.008 -17.922 -1.935 1 94.06 166 LEU B CA 1
ATOM 3224 C C . LEU B 1 166 ? 14.477 -18.828 -0.811 1 94.06 166 LEU B C 1
ATOM 3226 O O . LEU B 1 166 ? 15.68 -18.922 -0.544 1 94.06 166 LEU B O 1
ATOM 3230 N N . ILE B 1 167 ? 13.586 -19.391 -0.104 1 94.81 167 ILE B N 1
ATOM 3231 C CA . ILE B 1 167 ? 13.836 -20.266 1.042 1 94.81 167 ILE B CA 1
ATOM 3232 C C . ILE B 1 167 ? 13.102 -21.594 0.857 1 94.81 167 ILE B C 1
ATOM 3234 O O . ILE B 1 167 ? 12 -21.766 1.379 1 94.81 167 ILE B O 1
ATOM 3238 N N . PRO B 1 168 ? 13.875 -22.453 0.311 1 91.25 168 PRO B N 1
ATOM 3239 C CA . PRO B 1 168 ? 13.219 -23.75 0.082 1 91.25 168 PRO B CA 1
ATOM 3240 C C . PRO B 1 168 ? 12.703 -24.391 1.369 1 91.25 168 PRO B C 1
ATOM 3242 O O . PRO B 1 168 ? 13.328 -24.25 2.426 1 91.25 168 PRO B O 1
ATOM 3245 N N . LYS B 1 169 ? 11.594 -24.984 1.49 1 90.81 169 LYS B N 1
ATOM 3246 C CA . LYS B 1 169 ? 10.984 -25.734 2.584 1 90.81 169 LYS B CA 1
ATOM 3247 C C . LYS B 1 169 ? 10.438 -24.797 3.654 1 90.81 169 LYS B C 1
ATOM 3249 O O . LYS B 1 169 ? 10.188 -25.219 4.785 1 90.81 169 LYS B O 1
ATOM 3254 N N . VAL B 1 170 ? 10.422 -23.547 3.367 1 95.12 170 VAL B N 1
ATOM 3255 C CA . VAL B 1 170 ? 10.016 -22.562 4.359 1 95.12 170 VAL B CA 1
ATOM 3256 C C . VAL B 1 170 ? 8.609 -22.891 4.867 1 95.12 170 VAL B C 1
ATOM 3258 O O . VAL B 1 170 ? 8.258 -22.547 5.996 1 95.12 170 VAL B O 1
ATOM 3261 N N . LEU B 1 171 ? 7.828 -23.578 4.105 1 96.12 171 LEU B N 1
ATOM 3262 C CA . LEU B 1 171 ? 6.445 -23.844 4.484 1 96.12 171 LEU B CA 1
ATOM 3263 C C . LEU B 1 171 ? 6.348 -25.156 5.262 1 96.12 171 LEU B C 1
ATOM 3265 O O . LEU B 1 171 ? 5.27 -25.516 5.75 1 96.12 171 LEU B O 1
ATOM 3269 N N . ASP B 1 172 ? 7.43 -25.859 5.391 1 95.19 172 ASP B N 1
ATOM 3270 C CA . ASP B 1 172 ? 7.402 -27.156 6.059 1 95.19 172 ASP B CA 1
ATOM 3271 C C . ASP B 1 172 ? 6.859 -27.031 7.48 1 95.19 172 ASP B C 1
ATOM 3273 O O . ASP B 1 172 ? 6.215 -27.953 7.984 1 95.19 172 ASP B O 1
ATOM 3277 N N . GLN B 1 173 ? 7.102 -26.016 8.133 1 95.19 173 GLN B N 1
ATOM 3278 C CA . GLN B 1 173 ? 6.645 -25.828 9.508 1 95.19 173 GLN B CA 1
ATOM 3279 C C . GLN B 1 173 ? 5.23 -25.266 9.547 1 95.19 173 GLN B C 1
ATOM 3281 O O . GLN B 1 173 ? 4.668 -25.078 10.625 1 95.19 173 GLN B O 1
ATOM 3286 N N . PHE B 1 174 ? 4.621 -25.047 8.391 1 97.5 174 PHE B N 1
ATOM 3287 C CA . PHE B 1 174 ? 3.289 -24.469 8.297 1 97.5 174 PHE B CA 1
ATOM 3288 C C . PHE B 1 174 ? 2.389 -25.312 7.41 1 97.5 174 PHE B C 1
ATOM 3290 O O . PHE B 1 174 ? 1.988 -24.875 6.328 1 97.5 174 PHE B O 1
ATOM 3297 N N . PRO B 1 175 ? 1.958 -26.422 7.898 1 96.69 175 PRO B N 1
ATOM 3298 C CA . PRO B 1 175 ? 1.143 -27.312 7.066 1 96.69 175 PRO B CA 1
ATOM 3299 C C . PRO B 1 175 ? -0.157 -26.656 6.602 1 96.69 175 PRO B C 1
ATOM 3301 O O . PRO B 1 175 ? -0.643 -26.953 5.508 1 96.69 175 PRO B O 1
ATOM 3304 N N . THR B 1 176 ? -0.694 -25.812 7.422 1 97.06 176 THR B N 1
ATOM 3305 C CA . THR B 1 176 ? -1.935 -25.141 7.051 1 97.06 176 THR B CA 1
ATOM 3306 C C . THR B 1 176 ? -1.714 -24.219 5.852 1 97.06 176 THR B C 1
ATOM 3308 O O . THR B 1 176 ? -2.566 -24.125 4.965 1 97.06 176 THR B O 1
ATOM 3311 N N . LEU B 1 177 ? -0.591 -23.516 5.809 1 97.94 177 LEU B N 1
ATOM 3312 C CA . LEU B 1 177 ? -0.287 -22.641 4.68 1 97.94 177 LEU B CA 1
ATOM 3313 C C . LEU B 1 177 ? 0.038 -23.453 3.434 1 97.94 177 LEU B C 1
ATOM 3315 O O . LEU B 1 177 ? -0.275 -23.047 2.316 1 97.94 177 LEU B O 1
ATOM 3319 N N . LYS B 1 178 ? 0.695 -24.547 3.674 1 96.88 178 LYS B N 1
ATOM 3320 C CA . LYS B 1 178 ? 0.958 -25.438 2.543 1 96.88 178 LYS B CA 1
ATOM 3321 C C . LYS B 1 178 ? -0.342 -25.906 1.899 1 96.88 178 LYS B C 1
ATOM 3323 O O . LYS B 1 178 ? -0.483 -25.875 0.675 1 96.88 178 LYS B O 1
ATOM 3328 N N . ALA B 1 179 ? -1.216 -26.328 2.723 1 97.88 179 ALA B N 1
ATOM 3329 C CA . ALA B 1 179 ? -2.52 -26.766 2.229 1 97.88 179 ALA B CA 1
ATOM 3330 C C . ALA B 1 179 ? -3.254 -25.609 1.536 1 97.88 179 ALA B C 1
ATOM 3332 O O . ALA B 1 179 ? -3.916 -25.828 0.517 1 97.88 179 ALA B O 1
ATOM 3333 N N . TYR B 1 180 ? -3.205 -24.438 2.127 1 98.5 180 TYR B N 1
ATOM 3334 C CA . TYR B 1 180 ? -3.797 -23.234 1.558 1 98.5 180 TYR B CA 1
ATOM 3335 C C . TYR B 1 180 ? -3.225 -22.953 0.174 1 98.5 180 TYR B C 1
ATOM 3337 O O . TYR B 1 180 ? -3.973 -22.688 -0.773 1 98.5 180 TYR B O 1
ATOM 3345 N N . GLN B 1 181 ? -1.903 -23.031 0.013 1 98.06 181 GLN B N 1
ATOM 3346 C CA . GLN B 1 181 ? -1.245 -22.844 -1.275 1 98.06 181 GLN B CA 1
ATOM 3347 C C . GLN B 1 181 ? -1.74 -23.859 -2.303 1 98.06 181 GLN B C 1
ATOM 3349 O O . GLN B 1 181 ? -2.053 -23.5 -3.439 1 98.06 181 GLN B O 1
ATOM 3354 N N . ASP B 1 182 ? -1.814 -25.031 -1.888 1 97.75 182 ASP B N 1
ATOM 3355 C CA . ASP B 1 182 ? -2.27 -26.094 -2.773 1 97.75 182 ASP B CA 1
ATOM 3356 C C . ASP B 1 182 ? -3.711 -25.859 -3.219 1 97.75 182 ASP B C 1
ATOM 3358 O O . ASP B 1 182 ? -4.066 -26.141 -4.363 1 97.75 182 ASP B O 1
ATOM 3362 N N . ARG B 1 183 ? -4.508 -25.422 -2.316 1 98.06 183 ARG B N 1
ATOM 3363 C CA . ARG B 1 183 ? -5.906 -25.156 -2.645 1 98.06 183 ARG B CA 1
ATOM 3364 C C . ARG B 1 183 ? -6.016 -24.109 -3.758 1 98.06 183 ARG B C 1
ATOM 3366 O O . ARG B 1 183 ? -6.805 -24.281 -4.691 1 98.06 183 ARG B O 1
ATOM 3373 N N . ILE B 1 184 ? -5.258 -23.078 -3.686 1 98.19 184 ILE B N 1
ATOM 3374 C CA . ILE B 1 184 ? -5.316 -22.031 -4.695 1 98.19 184 ILE B CA 1
ATOM 3375 C C . ILE B 1 184 ? -4.707 -22.531 -6 1 98.19 184 ILE B C 1
ATOM 3377 O O . ILE B 1 184 ? -5.281 -22.344 -7.078 1 98.19 184 ILE B O 1
ATOM 3381 N N . LYS B 1 185 ? -3.609 -23.188 -5.863 1 97.19 185 LYS B N 1
ATOM 3382 C CA . LYS B 1 185 ? -2.916 -23.734 -7.023 1 97.19 185 LYS B CA 1
ATOM 3383 C C . LYS B 1 185 ? -3.816 -24.688 -7.805 1 97.19 185 LYS B C 1
ATOM 3385 O O . LYS B 1 185 ? -3.717 -24.781 -9.031 1 97.19 185 LYS B O 1
ATOM 3390 N N . ASN B 1 186 ? -4.695 -25.297 -7.098 1 97.88 186 ASN B N 1
ATOM 3391 C CA . ASN B 1 186 ? -5.484 -26.359 -7.711 1 97.88 186 ASN B CA 1
ATOM 3392 C C . ASN B 1 186 ? -6.906 -25.891 -8.023 1 97.88 186 ASN B C 1
ATOM 3394 O O . ASN B 1 186 ? -7.785 -26.703 -8.297 1 97.88 186 ASN B O 1
ATOM 3398 N N . LEU B 1 187 ? -7.156 -24.672 -7.879 1 98.44 187 LEU B N 1
ATOM 3399 C CA . LEU B 1 187 ? -8.445 -24.172 -8.336 1 98.44 187 LEU B CA 1
ATOM 3400 C C . LEU B 1 187 ? -8.695 -24.578 -9.789 1 98.44 187 LEU B C 1
ATOM 3402 O O . LEU B 1 187 ? -7.859 -24.328 -10.656 1 98.44 187 LEU B O 1
ATOM 3406 N N . PRO B 1 188 ? -9.82 -25.156 -10.047 1 98.25 188 PRO B N 1
ATOM 3407 C CA . PRO B 1 188 ? -10.078 -25.625 -11.406 1 98.25 188 PRO B CA 1
ATOM 3408 C C . PRO B 1 188 ? -10.023 -24.516 -12.445 1 98.25 188 PRO B C 1
ATOM 3410 O O . PRO B 1 188 ? -9.562 -24.734 -13.57 1 98.25 188 PRO B O 1
ATOM 3413 N N . GLU B 1 189 ? -10.445 -23.375 -12.109 1 97.94 189 GLU B N 1
ATOM 3414 C CA . GLU B 1 189 ? -10.555 -22.25 -13.023 1 97.94 189 GLU B CA 1
ATOM 3415 C C . GLU B 1 189 ? -9.18 -21.766 -13.477 1 97.94 189 GLU B C 1
ATOM 3417 O O . GLU B 1 189 ? -9.062 -21.062 -14.484 1 97.94 189 GLU B O 1
ATOM 3422 N N . LEU B 1 190 ? -8.133 -22.156 -12.727 1 98.38 190 LEU B N 1
ATOM 3423 C CA . LEU B 1 190 ? -6.809 -21.625 -13.031 1 98.38 190 LEU B CA 1
ATOM 3424 C C . LEU B 1 190 ? -5.949 -22.688 -13.719 1 98.38 190 LEU B C 1
ATOM 3426 O O . LEU B 1 190 ? -4.844 -22.391 -14.18 1 98.38 190 LEU B O 1
ATOM 3430 N N . GLN B 1 191 ? -6.438 -23.891 -13.852 1 98.19 191 GLN B N 1
ATOM 3431 C CA . GLN B 1 191 ? -5.605 -24.984 -14.328 1 98.19 191 GLN B CA 1
ATOM 3432 C C . GLN B 1 191 ? -5.176 -24.766 -15.781 1 98.19 191 GLN B C 1
ATOM 3434 O O . GLN B 1 191 ? -4.02 -25 -16.125 1 98.19 191 GLN B O 1
ATOM 3439 N N . ASN B 1 192 ? -6.141 -24.359 -16.625 1 97.12 192 ASN B N 1
ATOM 3440 C CA . ASN B 1 192 ? -5.797 -24.094 -18.016 1 97.12 192 ASN B CA 1
ATOM 3441 C C . ASN B 1 192 ? -4.734 -23 -18.141 1 97.12 192 ASN B C 1
ATOM 3443 O O . ASN B 1 192 ? -3.852 -23.094 -19 1 97.12 192 ASN B O 1
ATOM 3447 N N . TYR B 1 193 ? -4.887 -22.031 -17.281 1 97.88 193 TYR B N 1
ATOM 3448 C CA . TYR B 1 193 ? -3.92 -20.953 -17.328 1 97.88 193 TYR B CA 1
ATOM 3449 C C . TYR B 1 193 ? -2.537 -21.438 -16.906 1 97.88 193 TYR B C 1
ATOM 3451 O O . TYR B 1 193 ? -1.545 -21.172 -17.594 1 97.88 193 TYR B O 1
ATOM 3459 N N . PHE B 1 194 ? -2.42 -22.203 -15.812 1 97 194 PHE B N 1
ATOM 3460 C CA . PHE B 1 194 ? -1.147 -22.672 -15.273 1 97 194 PHE B CA 1
ATOM 3461 C C . PHE B 1 194 ? -0.453 -23.609 -16.266 1 97 194 PHE B C 1
ATOM 3463 O O . PHE B 1 194 ? 0.776 -23.688 -16.281 1 97 194 PHE B O 1
ATOM 3470 N N . LYS B 1 195 ? -1.181 -24.188 -17.125 1 96.25 195 LYS B N 1
ATOM 3471 C CA . LYS B 1 195 ? -0.625 -25.125 -18.094 1 96.25 195 LYS B CA 1
ATOM 3472 C C . LYS B 1 195 ? -0.361 -24.453 -19.438 1 96.25 195 LYS B C 1
ATOM 3474 O O . LYS B 1 195 ? 0.217 -25.047 -20.344 1 96.25 195 LYS B O 1
ATOM 3479 N N . SER B 1 196 ? -0.79 -23.25 -19.484 1 96 196 SER B N 1
ATOM 3480 C CA . SER B 1 196 ? -0.679 -22.531 -20.75 1 96 196 SER B CA 1
ATOM 3481 C C . SER B 1 196 ? 0.748 -22.047 -21 1 96 196 SER B C 1
ATOM 3483 O O . SER B 1 196 ? 1.536 -21.938 -20.062 1 96 196 SER B O 1
ATOM 3485 N N . SER B 1 197 ? 1.031 -21.719 -22.266 1 93.12 197 SER B N 1
ATOM 3486 C CA . SER B 1 197 ? 2.342 -21.203 -22.641 1 93.12 197 SER B CA 1
ATOM 3487 C C . SER B 1 197 ? 2.484 -19.734 -22.234 1 93.12 197 SER B C 1
ATOM 3489 O O . SER B 1 197 ? 3.592 -19.188 -22.25 1 93.12 197 SER B O 1
ATOM 3491 N N . THR B 1 198 ? 1.396 -19.109 -21.844 1 93.12 198 THR B N 1
ATOM 3492 C CA . THR B 1 198 ? 1.446 -17.703 -21.516 1 93.12 198 THR B CA 1
ATOM 3493 C C . THR B 1 198 ? 1.802 -17.5 -20.047 1 93.12 198 THR B C 1
ATOM 3495 O O . THR B 1 198 ? 2.271 -16.422 -19.656 1 93.12 198 THR B O 1
ATOM 3498 N N . TYR B 1 199 ? 1.515 -18.5 -19.266 1 94.88 199 TYR B N 1
ATOM 3499 C CA . TYR B 1 199 ? 1.864 -18.406 -17.844 1 94.88 199 TYR B CA 1
ATOM 3500 C C . TYR B 1 199 ? 3.377 -18.422 -17.656 1 94.88 199 TYR B C 1
ATOM 3502 O O . TYR B 1 199 ? 4.066 -19.281 -18.203 1 94.88 199 TYR B O 1
ATOM 3510 N N . ARG B 1 200 ? 3.855 -17.391 -16.922 1 89.31 200 ARG B N 1
ATOM 3511 C CA . ARG B 1 200 ? 5.277 -17.281 -16.609 1 89.31 200 ARG B CA 1
ATOM 3512 C C . ARG B 1 200 ? 5.523 -17.438 -15.117 1 89.31 200 ARG B C 1
ATOM 3514 O O . ARG B 1 200 ? 5.289 -16.5 -14.344 1 89.31 200 ARG B O 1
ATOM 3521 N N . ARG B 1 201 ? 6.121 -18.547 -14.844 1 90.88 201 ARG B N 1
ATOM 3522 C CA . ARG B 1 201 ? 6.465 -18.734 -13.438 1 90.88 201 ARG B CA 1
ATOM 3523 C C . ARG B 1 201 ? 7.746 -18 -13.078 1 90.88 201 ARG B C 1
ATOM 3525 O O . ARG B 1 201 ? 7.941 -17.609 -11.922 1 90.88 201 ARG B O 1
ATOM 3532 N N . TRP B 1 202 ? 8.531 -17.844 -14.125 1 93.94 202 TRP B N 1
ATOM 3533 C CA . TRP B 1 202 ? 9.852 -17.234 -14.016 1 93.94 202 TRP B CA 1
ATOM 3534 C C . TRP B 1 202 ? 10.211 -16.484 -15.297 1 93.94 202 TRP B C 1
ATOM 3536 O O . TRP B 1 202 ? 9.906 -16.953 -16.406 1 93.94 202 TRP B O 1
ATOM 3546 N N . PRO B 1 203 ? 10.875 -15.312 -15.172 1 95.62 203 PRO B N 1
ATOM 3547 C CA . PRO B 1 203 ? 11.367 -14.68 -13.945 1 95.62 203 PRO B CA 1
ATOM 3548 C C . PRO B 1 203 ? 10.266 -13.961 -13.172 1 95.62 203 PRO B C 1
ATOM 3550 O O . PRO B 1 203 ? 9.211 -13.664 -13.727 1 95.62 203 PRO B O 1
ATOM 3553 N N . ILE B 1 204 ? 10.516 -13.742 -11.891 1 96.56 204 ILE B N 1
ATOM 3554 C CA . ILE B 1 204 ? 9.578 -13.039 -11.023 1 96.56 204 ILE B CA 1
ATOM 3555 C C . ILE B 1 204 ? 9.797 -11.531 -11.148 1 96.56 204 ILE B C 1
ATOM 3557 O O . ILE B 1 204 ? 8.844 -10.758 -11.195 1 96.56 204 ILE B O 1
ATOM 3561 N N . PHE B 1 205 ? 11.062 -11.172 -11.156 1 96.38 205 PHE B N 1
ATOM 3562 C CA . PHE B 1 205 ? 11.469 -9.773 -11.18 1 96.38 205 PHE B CA 1
ATOM 3563 C C . PHE B 1 205 ? 12.242 -9.461 -12.453 1 96.38 205 PHE B C 1
ATOM 3565 O O . PHE B 1 205 ? 12.422 -10.336 -13.312 1 96.38 205 PHE B O 1
ATOM 3572 N N . SER B 1 206 ? 12.602 -8.219 -12.625 1 93.5 206 SER B N 1
ATOM 3573 C CA . SER B 1 206 ? 13.445 -7.812 -13.75 1 93.5 206 SER B CA 1
ATOM 3574 C C . SER B 1 206 ? 14.859 -8.359 -13.609 1 93.5 206 SER B C 1
ATOM 3576 O O . SER B 1 206 ? 15.242 -8.852 -12.539 1 93.5 206 SER B O 1
ATOM 3578 N N . SER B 1 207 ? 15.617 -8.195 -14.633 1 92.75 207 SER B N 1
ATOM 3579 C CA . SER B 1 207 ? 16.984 -8.719 -14.648 1 92.75 207 SER B CA 1
ATOM 3580 C C . SER B 1 207 ? 17.891 -7.93 -13.711 1 92.75 207 SER B C 1
ATOM 3582 O O . SER B 1 207 ? 19 -8.359 -13.406 1 92.75 207 SER B O 1
ATOM 3584 N N . MET B 1 208 ? 17.391 -6.828 -13.219 1 92.5 208 MET B N 1
ATOM 3585 C CA . MET B 1 208 ? 18.156 -6.016 -12.273 1 92.5 208 MET B CA 1
ATOM 3586 C C . MET B 1 208 ? 18.141 -6.645 -10.883 1 92.5 208 MET B C 1
ATOM 3588 O O . MET B 1 208 ? 18.953 -6.297 -10.031 1 92.5 208 MET B O 1
ATOM 3592 N N . ALA B 1 209 ? 17.203 -7.484 -10.641 1 96.56 209 ALA B N 1
ATOM 3593 C CA . ALA B 1 209 ? 17.125 -8.133 -9.336 1 96.56 209 ALA B CA 1
ATOM 3594 C C . ALA B 1 209 ? 18.25 -9.133 -9.141 1 96.56 209 ALA B C 1
ATOM 3596 O O . ALA B 1 209 ? 18.641 -9.828 -10.086 1 96.56 209 ALA B O 1
ATOM 3597 N N . GLN B 1 210 ? 18.75 -9.203 -7.914 1 96.56 210 GLN B N 1
ATOM 3598 C CA . GLN B 1 210 ? 19.828 -10.133 -7.582 1 96.56 210 GLN B CA 1
ATOM 3599 C C . GLN B 1 210 ? 19.312 -11.562 -7.477 1 96.56 210 GLN B C 1
ATOM 3601 O O . GLN B 1 210 ? 20.094 -12.516 -7.559 1 96.56 210 GLN B O 1
ATOM 3606 N N . PHE B 1 211 ? 18.047 -11.719 -7.266 1 96.38 211 PHE B N 1
ATOM 3607 C CA . PHE B 1 211 ? 17.344 -13 -7.238 1 96.38 211 PHE B CA 1
ATOM 3608 C C . PHE B 1 211 ? 15.961 -12.867 -7.848 1 96.38 211 PHE B C 1
ATOM 3610 O O . PHE B 1 211 ? 15.266 -11.875 -7.629 1 96.38 211 PHE B O 1
ATOM 3617 N N . GLY B 1 212 ? 15.594 -13.844 -8.648 1 96.12 212 GLY B N 1
ATOM 3618 C CA . GLY B 1 212 ? 14.242 -13.875 -9.188 1 96.12 212 GLY B CA 1
ATOM 3619 C C . GLY B 1 212 ? 14.133 -13.227 -10.555 1 96.12 212 GLY B C 1
ATOM 3620 O O . GLY B 1 212 ? 13.062 -13.234 -11.164 1 96.12 212 GLY B O 1
ATOM 3621 N N . GLY B 1 213 ? 15.258 -12.625 -10.992 1 93.38 213 GLY B N 1
ATOM 3622 C CA . GLY B 1 213 ? 15.211 -11.891 -12.25 1 93.38 213 GLY B CA 1
ATOM 3623 C C . GLY B 1 213 ? 16.156 -12.438 -13.289 1 93.38 213 GLY B C 1
ATOM 3624 O O . GLY B 1 213 ? 16.094 -12.047 -14.461 1 93.38 213 GLY B O 1
ATOM 3625 N N . LYS B 1 214 ? 17.016 -13.172 -12.805 1 88.44 214 LYS B N 1
ATOM 3626 C CA . LYS B 1 214 ? 18.016 -13.703 -13.719 1 88.44 214 LYS B CA 1
ATOM 3627 C C . LYS B 1 214 ? 18.234 -15.195 -13.492 1 88.44 214 LYS B C 1
ATOM 3629 O O . LYS B 1 214 ? 17.891 -15.727 -12.43 1 88.44 214 LYS B O 1
ATOM 3634 N N . GLY B 1 215 ? 18.766 -15.812 -14.555 1 86.94 215 GLY B N 1
ATOM 3635 C CA . GLY B 1 215 ? 19.078 -17.219 -14.43 1 86.94 215 GLY B CA 1
ATOM 3636 C C . GLY B 1 215 ? 17.859 -18.125 -14.547 1 86.94 215 GLY B C 1
ATOM 3637 O O . GLY B 1 215 ? 16.75 -17.625 -14.773 1 86.94 215 GLY B O 1
ATOM 3638 N N . PRO B 1 216 ? 18.047 -19.422 -14.453 1 90.5 216 PRO B N 1
ATOM 3639 C CA . PRO B 1 216 ? 16.938 -20.375 -14.562 1 90.5 216 PRO B CA 1
ATOM 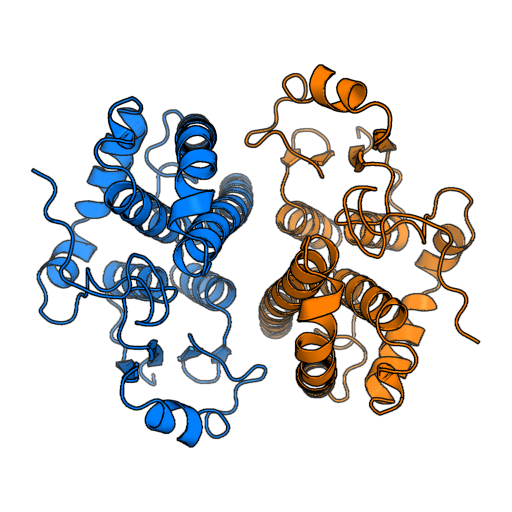3640 C C . PRO B 1 216 ? 16.078 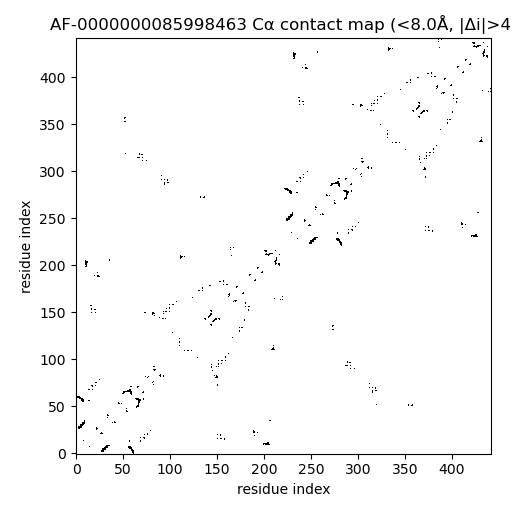-20.438 -13.297 1 90.5 216 PRO B C 1
ATOM 3642 O O . PRO B 1 216 ? 16.547 -20.094 -12.211 1 90.5 216 PRO B O 1
ATOM 3645 N N . GLU B 1 217 ? 14.875 -20.75 -13.5 1 91.06 217 GLU B N 1
ATOM 3646 C CA . GLU B 1 217 ? 14.016 -21.016 -12.352 1 91.06 217 GLU B CA 1
ATOM 3647 C C . GLU B 1 217 ? 14.648 -22.047 -11.414 1 91.06 217 GLU B C 1
ATOM 3649 O O . GLU B 1 217 ? 15.078 -23.109 -11.844 1 91.06 217 GLU B O 1
ATOM 3654 N N . PRO B 1 218 ? 14.68 -21.625 -10.172 1 87.69 218 PRO B N 1
ATOM 3655 C CA . PRO B 1 218 ? 15.227 -22.609 -9.227 1 87.69 218 PRO B CA 1
ATOM 3656 C C . PRO B 1 218 ? 14.445 -23.922 -9.219 1 87.69 218 PRO B C 1
ATOM 3658 O O . PRO B 1 218 ? 13.219 -23.906 -9.359 1 87.69 218 PRO B O 1
ATOM 3661 N N . LYS B 1 219 ? 15.172 -25.078 -9.297 1 79.75 219 LYS B N 1
ATOM 3662 C CA . LYS B 1 219 ? 14.594 -26.406 -9.234 1 79.75 219 LYS B CA 1
ATOM 3663 C C . LYS B 1 219 ? 14.742 -27.016 -7.84 1 79.75 219 LYS B C 1
ATOM 3665 O O . LYS B 1 219 ? 15.844 -27.047 -7.289 1 79.75 219 LYS B O 1
ATOM 3670 N N . TYR B 1 220 ? 13.773 -26.641 -6.953 1 62.31 220 TYR B N 1
ATOM 3671 C CA . TYR B 1 220 ? 14.008 -27.281 -5.672 1 62.31 220 TYR B CA 1
ATOM 3672 C C . TYR B 1 220 ? 13.242 -28.609 -5.578 1 62.31 220 TYR B C 1
ATOM 3674 O O . TYR B 1 220 ? 12.133 -28.719 -6.102 1 62.31 220 TYR B O 1
ATOM 3682 N N . GLU B 1 221 ? 13.906 -29.734 -5.5 1 49.44 221 GLU B N 1
ATOM 3683 C CA . GLU B 1 221 ? 13.375 -31.078 -5.234 1 49.44 221 GLU B CA 1
ATOM 3684 C C . GLU B 1 221 ? 12.492 -31.078 -3.992 1 49.44 221 GLU B C 1
ATOM 3686 O O . GLU B 1 221 ? 12.711 -30.297 -3.062 1 49.44 221 GLU B O 1
#

Nearest PDB structures (foldseek):
  2wrt-assembly5_J  TM=9.664E-01  e=3.654E-21  Fasciola hepatica
  1m99-assembly1_A  TM=9.662E-01  e=7.085E-21  Schistosoma japonicum
  2fhe-assembly1_B  TM=9.655E-01  e=1.306E-20  Fasciola hepatica
  4l5o-assembly2_C-2  TM=9.584E-01  e=3.616E-20  Clonorchis sinensis
  4wr4-assembly1_A  TM=9.569E-01  e=5.165E-20  Schistosoma japonicum